Protein AF-A0A1R3KY66-F1 (afdb_monomer)

Structure (mmCIF, N/CA/C/O backbone):
data_AF-A0A1R3KY66-F1
#
_entry.id   AF-A0A1R3KY66-F1
#
loop_
_atom_site.group_PDB
_atom_site.id
_atom_site.type_symbol
_atom_site.label_atom_id
_atom_site.label_alt_id
_atom_site.label_comp_id
_atom_site.label_asym_id
_atom_site.label_entity_id
_atom_site.label_seq_id
_atom_site.pdbx_PDB_ins_code
_atom_site.Cartn_x
_atom_site.Cartn_y
_atom_site.Cartn_z
_atom_site.occupancy
_atom_site.B_iso_or_equiv
_atom_site.auth_seq_id
_atom_site.auth_comp_id
_atom_site.auth_asym_id
_atom_site.auth_atom_id
_atom_site.pdbx_PDB_model_num
ATOM 1 N N . MET A 1 1 ? 10.691 -6.417 -1.435 1.00 33.53 1 MET A N 1
ATOM 2 C CA . MET A 1 1 ? 10.317 -6.379 -2.874 1.00 33.53 1 MET A CA 1
ATOM 3 C C . MET A 1 1 ? 10.253 -4.972 -3.477 1.00 33.53 1 MET A C 1
ATOM 5 O O . MET A 1 1 ? 10.735 -4.808 -4.581 1.00 33.53 1 MET A O 1
ATOM 9 N N . LEU A 1 2 ? 9.711 -3.945 -2.812 1.00 35.72 2 LEU A N 1
ATOM 10 C CA . LEU A 1 2 ? 9.660 -2.581 -3.384 1.00 35.72 2 LEU A CA 1
ATOM 11 C C . LEU A 1 2 ? 11.033 -1.911 -3.508 1.00 35.72 2 LEU A C 1
ATOM 13 O O . LEU A 1 2 ? 11.265 -1.182 -4.461 1.00 35.72 2 LEU A O 1
ATOM 17 N N . VAL A 1 3 ? 11.950 -2.249 -2.602 1.00 36.16 3 VAL A N 1
ATOM 18 C CA . VAL A 1 3 ? 13.389 -1.983 -2.724 1.00 36.16 3 VAL A CA 1
ATOM 19 C C . VAL A 1 3 ? 13.962 -2.671 -3.965 1.00 36.16 3 VAL A C 1
ATOM 21 O O . VAL A 1 3 ? 14.570 -2.027 -4.810 1.00 36.16 3 VAL A O 1
ATOM 24 N N . ALA A 1 4 ? 13.676 -3.965 -4.142 1.00 34.06 4 ALA A N 1
ATOM 25 C CA . ALA A 1 4 ? 14.095 -4.715 -5.324 1.00 34.06 4 ALA A CA 1
ATOM 26 C C . ALA A 1 4 ? 13.505 -4.152 -6.634 1.00 34.06 4 ALA A C 1
ATOM 28 O O . ALA A 1 4 ? 14.215 -4.100 -7.632 1.00 34.06 4 ALA A O 1
ATOM 29 N N . LEU A 1 5 ? 12.251 -3.682 -6.628 1.00 37.75 5 LEU A N 1
ATOM 30 C CA . LEU A 1 5 ? 11.598 -3.052 -7.779 1.00 37.75 5 LEU A CA 1
ATOM 31 C C . LEU A 1 5 ? 12.207 -1.675 -8.091 1.00 37.75 5 LEU A C 1
ATOM 33 O O . LEU A 1 5 ? 12.540 -1.426 -9.243 1.00 37.75 5 LEU A O 1
ATOM 37 N N . ALA A 1 6 ? 12.421 -0.828 -7.076 1.00 40.62 6 ALA A N 1
ATOM 38 C CA . ALA A 1 6 ? 13.050 0.491 -7.211 1.00 40.62 6 ALA A CA 1
ATOM 39 C C . ALA A 1 6 ? 14.486 0.398 -7.766 1.00 40.62 6 ALA A C 1
ATOM 41 O O . ALA A 1 6 ? 14.875 1.173 -8.640 1.00 40.62 6 ALA A O 1
ATOM 42 N N . ILE A 1 7 ? 15.244 -0.619 -7.339 1.00 37.62 7 ILE A N 1
ATOM 43 C CA . ILE A 1 7 ? 16.601 -0.909 -7.832 1.00 37.62 7 ILE A CA 1
ATOM 44 C C . ILE A 1 7 ? 16.600 -1.361 -9.300 1.00 37.62 7 ILE A C 1
ATOM 46 O O . ILE A 1 7 ? 17.509 -1.009 -10.054 1.00 37.62 7 ILE A O 1
ATOM 50 N N . VAL A 1 8 ? 15.597 -2.141 -9.715 1.00 35.25 8 VAL A N 1
ATOM 51 C CA . VAL A 1 8 ? 15.464 -2.634 -11.097 1.00 35.25 8 VAL A CA 1
ATOM 52 C C . VAL A 1 8 ? 15.005 -1.524 -12.052 1.00 35.25 8 VAL A C 1
ATOM 54 O O . VAL A 1 8 ? 15.376 -1.545 -13.225 1.00 35.25 8 VAL A O 1
ATOM 57 N N . THR A 1 9 ? 14.236 -0.543 -11.570 1.00 37.84 9 THR A N 1
ATOM 58 C CA . THR A 1 9 ? 13.706 0.565 -12.383 1.00 37.84 9 THR A CA 1
ATOM 59 C C . THR A 1 9 ? 14.555 1.837 -12.354 1.00 37.84 9 THR A C 1
ATOM 61 O O . THR A 1 9 ? 14.284 2.735 -13.145 1.00 37.84 9 THR A O 1
ATOM 64 N N . GLY A 1 10 ? 15.571 1.925 -11.486 1.00 29.86 10 GLY A N 1
ATOM 65 C CA . GLY A 1 10 ? 16.405 3.126 -11.337 1.00 29.86 10 GLY A CA 1
ATOM 66 C C . GLY A 1 10 ? 15.693 4.300 -10.655 1.00 29.86 10 GLY A C 1
ATOM 67 O O . GLY A 1 10 ? 16.161 5.430 -10.747 1.00 29.86 10 GLY A O 1
ATOM 68 N N . ALA A 1 11 ? 14.570 4.048 -9.977 1.00 32.00 11 ALA A N 1
ATOM 69 C CA . ALA A 1 11 ? 13.848 5.071 -9.230 1.00 32.00 11 ALA A CA 1
ATOM 70 C C . ALA A 1 11 ? 14.436 5.173 -7.815 1.00 32.00 11 ALA A C 1
ATOM 72 O O . ALA A 1 11 ? 14.547 4.165 -7.113 1.00 32.00 11 ALA A O 1
ATOM 73 N N . ARG A 1 12 ? 14.825 6.384 -7.399 1.00 30.80 12 ARG A N 1
ATOM 74 C CA . ARG A 1 12 ? 15.290 6.655 -6.032 1.00 30.80 12 ARG A CA 1
ATOM 75 C C . ARG A 1 12 ? 14.180 6.304 -5.026 1.00 30.80 12 ARG A C 1
ATOM 77 O O . ARG A 1 12 ? 13.049 6.750 -5.211 1.00 30.80 12 ARG A O 1
ATOM 84 N N . PRO A 1 13 ? 14.463 5.555 -3.949 1.00 29.25 13 PRO A N 1
ATOM 85 C CA . PRO A 1 13 ? 13.591 5.547 -2.787 1.00 29.25 13 PRO A CA 1
ATOM 86 C C . PRO A 1 13 ? 13.774 6.878 -2.054 1.00 29.25 13 PRO A C 1
ATOM 88 O O . PRO A 1 13 ? 14.851 7.178 -1.553 1.00 29.25 13 PRO A O 1
ATOM 91 N N . ILE A 1 14 ? 12.734 7.706 -2.035 1.00 27.86 14 ILE A N 1
ATOM 92 C CA . ILE A 1 14 ? 12.739 8.947 -1.263 1.00 27.86 14 ILE A CA 1
ATOM 93 C C . ILE A 1 14 ? 12.474 8.607 0.212 1.00 27.86 14 ILE A C 1
ATOM 95 O O . ILE A 1 14 ? 11.494 7.926 0.524 1.00 27.86 14 ILE A O 1
ATOM 99 N N . MET A 1 15 ? 13.345 9.158 1.068 1.00 23.55 15 MET A N 1
ATOM 100 C CA . MET A 1 15 ? 13.246 9.359 2.524 1.00 23.55 15 MET A CA 1
ATOM 101 C C . MET A 1 15 ? 14.026 8.378 3.425 1.00 23.55 15 MET A C 1
ATOM 103 O O . MET A 1 15 ? 13.438 7.561 4.128 1.00 23.55 15 MET A O 1
ATOM 107 N N . PHE A 1 16 ? 15.355 8.536 3.454 1.00 24.77 16 PHE A N 1
ATOM 108 C CA . PHE A 1 16 ? 16.233 8.201 4.589 1.00 24.77 16 PHE A CA 1
ATOM 109 C C . PHE A 1 16 ? 17.440 9.158 4.585 1.00 24.77 16 PHE A C 1
ATOM 111 O O . PHE A 1 16 ? 18.554 8.774 4.269 1.00 24.77 16 PHE A O 1
ATOM 118 N N . ASP A 1 17 ? 17.190 10.431 4.882 1.00 23.44 17 ASP A N 1
ATOM 119 C CA . ASP A 1 17 ? 18.227 11.408 5.225 1.00 23.44 17 ASP A CA 1
ATOM 120 C C . ASP A 1 17 ? 17.612 12.361 6.243 1.00 23.44 17 ASP A C 1
ATOM 122 O O . ASP A 1 17 ? 16.791 13.200 5.886 1.00 23.44 17 ASP A O 1
ATOM 126 N N . LEU A 1 18 ? 17.919 12.111 7.515 1.00 22.47 18 LEU A N 1
ATOM 127 C CA . LEU A 1 18 ? 17.836 12.991 8.686 1.00 22.47 18 LEU A CA 1
ATOM 128 C C . LEU A 1 18 ? 17.788 12.057 9.890 1.00 22.47 18 LEU A C 1
ATOM 130 O O . LEU A 1 18 ? 16.715 11.565 10.210 1.00 22.47 18 LEU A O 1
ATOM 134 N N . LEU A 1 19 ? 18.944 11.759 10.487 1.00 22.34 19 LEU A N 1
ATOM 135 C CA . LEU A 1 19 ? 19.128 11.364 11.892 1.00 22.34 19 LEU A CA 1
ATOM 136 C C . LEU A 1 19 ? 20.599 10.957 12.083 1.00 22.34 19 LEU A C 1
ATOM 138 O O . LEU A 1 19 ? 20.920 9.788 11.939 1.00 22.34 19 LEU A O 1
ATOM 142 N N . PHE A 1 20 ? 21.489 11.909 12.381 1.00 20.77 20 PHE A N 1
ATOM 143 C CA . PHE A 1 20 ? 22.678 11.672 13.218 1.00 20.77 20 PHE A CA 1
ATOM 144 C C . PHE A 1 20 ? 23.362 12.998 13.577 1.00 20.77 20 PHE A C 1
ATOM 146 O O . PHE A 1 20 ? 24.110 13.523 12.762 1.00 20.77 20 PHE A O 1
ATOM 153 N N . THR A 1 21 ? 23.161 13.470 14.819 1.00 19.91 21 THR A N 1
ATOM 154 C CA . THR A 1 21 ? 24.193 14.176 15.605 1.00 19.91 21 THR A CA 1
ATOM 155 C C . THR A 1 21 ? 23.945 14.011 17.118 1.00 19.91 21 THR A C 1
ATOM 157 O O . THR A 1 21 ? 22.922 14.476 17.603 1.00 19.91 21 THR A O 1
ATOM 160 N N . SER A 1 22 ? 24.947 13.449 17.828 1.00 20.59 22 SER A N 1
ATOM 161 C CA . SER A 1 22 ? 25.328 13.676 19.253 1.00 20.59 22 SER A CA 1
ATOM 162 C C . SER A 1 22 ? 24.379 13.164 20.371 1.00 20.59 22 SER A C 1
ATOM 164 O O . SER A 1 22 ? 23.178 13.330 20.262 1.00 20.59 22 SER A O 1
ATOM 166 N N . MET A 1 23 ? 24.764 12.57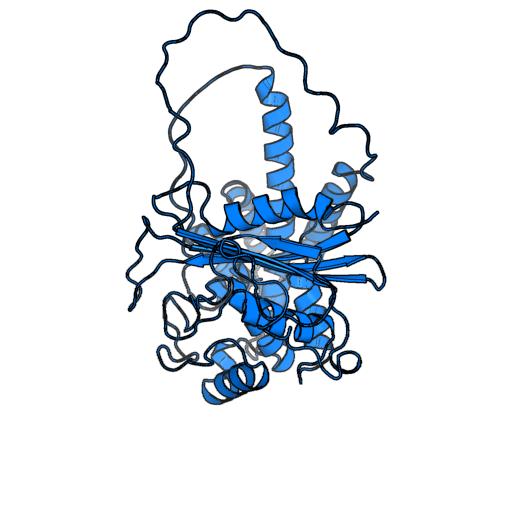6 21.520 1.00 20.84 23 MET A N 1
ATOM 167 C CA . MET A 1 23 ? 26.033 12.189 22.166 1.00 20.84 23 MET A CA 1
ATOM 168 C C . MET A 1 23 ? 25.746 11.252 23.382 1.00 20.84 23 MET A C 1
ATOM 170 O O . MET A 1 23 ? 24.694 11.358 23.997 1.00 20.84 23 MET A O 1
ATOM 174 N N . HIS A 1 24 ? 26.719 10.388 23.722 1.00 31.28 24 HIS A N 1
ATOM 175 C CA . HIS A 1 24 ? 27.104 9.781 25.025 1.00 31.28 24 HIS A CA 1
ATOM 176 C C . HIS A 1 24 ? 26.117 9.639 26.215 1.00 31.28 24 HIS A C 1
ATOM 178 O O . HIS A 1 24 ? 25.784 10.650 26.814 1.00 31.28 24 HIS A O 1
ATOM 184 N N . THR A 1 25 ? 25.936 8.397 26.726 1.00 25.47 25 THR A N 1
ATOM 185 C CA . THR A 1 25 ? 25.974 8.011 28.174 1.00 25.47 25 THR A CA 1
ATOM 186 C C . THR A 1 25 ? 25.936 6.473 28.425 1.00 25.47 25 THR A C 1
ATOM 188 O O . THR A 1 25 ? 25.489 5.688 27.595 1.00 25.47 25 THR A O 1
ATOM 191 N N . GLY A 1 26 ? 26.474 6.031 29.581 1.00 28.48 26 GLY A N 1
ATOM 192 C CA . GLY A 1 26 ? 25.878 5.011 30.481 1.00 28.48 26 GLY A CA 1
ATOM 193 C C . GLY A 1 26 ? 25.957 3.496 30.179 1.00 28.48 26 GLY A C 1
ATOM 194 O O . GLY A 1 26 ? 25.256 2.962 29.331 1.00 28.48 26 GLY A O 1
ATOM 195 N N . GLY A 1 27 ? 26.714 2.726 30.975 1.00 30.98 27 GLY A N 1
ATOM 196 C CA . GLY A 1 27 ? 26.967 1.282 30.778 1.00 30.98 27 GLY A CA 1
ATOM 197 C C . GLY A 1 27 ? 25.812 0.277 30.992 1.00 30.98 27 GLY A C 1
ATOM 198 O O . GLY A 1 27 ? 25.984 -0.886 30.624 1.00 30.98 27 GLY A O 1
ATOM 199 N N . ARG A 1 28 ? 24.647 0.667 31.539 1.00 31.19 28 ARG A N 1
ATOM 200 C CA . ARG A 1 28 ? 23.495 -0.247 31.765 1.00 31.19 28 ARG A CA 1
ATOM 201 C C . ARG A 1 28 ? 22.441 -0.173 30.645 1.00 31.19 28 ARG A C 1
ATOM 203 O O . ARG A 1 28 ? 21.960 -1.221 30.218 1.00 31.19 28 ARG A O 1
ATOM 210 N N . GLU A 1 29 ? 22.205 1.008 30.068 1.00 31.39 29 GLU A N 1
ATOM 211 C CA . GLU A 1 29 ? 21.404 1.199 28.840 1.00 31.39 29 GLU A CA 1
ATOM 212 C C . GLU A 1 29 ? 22.053 0.546 27.612 1.00 31.39 29 GLU A C 1
ATOM 214 O O . GLU A 1 29 ? 21.359 0.011 26.749 1.00 31.39 29 GLU A O 1
ATOM 219 N N . LYS A 1 30 ? 23.391 0.442 27.582 1.00 30.41 30 LYS A N 1
ATOM 220 C CA . LYS A 1 30 ? 24.125 -0.255 26.511 1.00 30.41 30 LYS A CA 1
ATOM 221 C C . LYS A 1 30 ? 23.708 -1.715 26.306 1.00 30.41 30 LYS A C 1
ATOM 223 O O . LYS A 1 30 ? 23.893 -2.215 25.206 1.00 30.41 30 LYS A O 1
ATOM 228 N N . ARG A 1 31 ? 23.176 -2.430 27.310 1.00 29.20 31 ARG A N 1
ATOM 229 C CA . ARG A 1 31 ? 22.727 -3.831 27.130 1.00 29.20 31 ARG A CA 1
ATOM 230 C C . ARG A 1 31 ? 21.330 -3.934 26.514 1.00 29.20 31 ARG A C 1
ATOM 232 O O . ARG A 1 31 ? 21.137 -4.780 25.646 1.00 29.20 31 ARG A O 1
ATOM 239 N N . GLN A 1 32 ? 20.389 -3.078 26.916 1.00 31.50 32 GLN A N 1
ATOM 240 C CA . GLN A 1 32 ? 19.041 -3.036 26.333 1.00 31.50 32 GLN A CA 1
ATOM 241 C C . GLN A 1 32 ? 19.062 -2.440 24.922 1.00 31.50 32 GLN A C 1
ATOM 243 O O . GLN A 1 32 ? 18.490 -3.035 24.010 1.00 31.50 32 GLN A O 1
ATOM 248 N N . MET A 1 33 ? 19.827 -1.367 24.714 1.00 29.53 33 MET A N 1
ATOM 249 C CA . MET A 1 33 ? 20.029 -0.756 23.401 1.00 29.53 33 MET A CA 1
ATOM 250 C C . MET A 1 33 ? 20.724 -1.727 22.436 1.00 29.53 33 MET A C 1
ATOM 252 O O . MET A 1 33 ? 20.207 -1.949 21.351 1.00 29.53 33 MET A O 1
ATOM 256 N N . LYS A 1 34 ? 21.776 -2.449 22.871 1.00 34.78 34 LYS A N 1
ATOM 257 C CA . LYS A 1 34 ? 22.385 -3.528 22.063 1.00 34.78 34 LYS A CA 1
ATOM 258 C C . LYS A 1 34 ? 21.405 -4.642 21.712 1.00 34.78 34 LYS A C 1
ATOM 260 O O . LYS A 1 34 ? 21.535 -5.245 20.655 1.00 34.78 34 LYS A O 1
ATOM 265 N N . SER A 1 35 ? 20.458 -4.968 22.594 1.00 37.38 35 SER A N 1
ATOM 266 C CA . SER A 1 35 ? 19.477 -6.021 22.315 1.00 37.38 35 SER A CA 1
ATOM 267 C C . SER A 1 35 ? 18.452 -5.588 21.262 1.00 37.38 35 SER A C 1
ATOM 269 O O . SER A 1 35 ? 18.163 -6.366 20.358 1.00 37.38 35 SER A O 1
ATOM 271 N N . GLN A 1 36 ? 17.974 -4.340 21.318 1.00 39.09 36 GLN A N 1
ATOM 272 C CA . GLN A 1 36 ? 17.061 -3.768 20.323 1.00 39.09 36 GLN A CA 1
ATOM 273 C C . GLN A 1 36 ? 17.761 -3.489 18.988 1.00 39.09 36 GLN A C 1
ATOM 275 O O . GLN A 1 36 ? 17.230 -3.853 17.946 1.00 39.09 36 GLN A O 1
ATOM 280 N N . GLU A 1 37 ? 18.976 -2.944 19.021 1.00 42.84 37 GLU A N 1
ATOM 281 C CA . GLU A 1 37 ? 19.840 -2.724 17.855 1.00 42.84 37 GLU A CA 1
ATOM 282 C C . GLU A 1 37 ? 20.184 -4.057 17.171 1.00 42.84 37 GLU A C 1
ATOM 284 O O . GLU A 1 37 ? 20.046 -4.193 15.959 1.00 42.84 37 GLU A O 1
ATOM 289 N N . MET A 1 38 ? 20.504 -5.109 17.939 1.00 41.59 38 MET A N 1
ATOM 290 C CA . MET A 1 38 ? 20.669 -6.448 17.368 1.00 41.59 38 MET A CA 1
ATOM 291 C C . MET A 1 38 ? 19.370 -6.985 16.759 1.00 41.59 38 MET A C 1
ATOM 293 O O . MET A 1 38 ? 19.412 -7.490 15.643 1.00 41.59 38 MET A O 1
ATOM 297 N N . LEU A 1 39 ? 18.224 -6.891 17.444 1.00 43.41 39 LEU A N 1
ATOM 298 C CA . LEU A 1 39 ? 16.933 -7.362 16.913 1.00 43.41 39 LEU A CA 1
ATOM 299 C C . LEU A 1 39 ? 16.558 -6.647 15.607 1.00 43.41 39 LEU A C 1
ATOM 301 O O . LEU A 1 39 ? 16.136 -7.294 14.647 1.00 43.41 39 LEU A O 1
ATOM 305 N N . GLN A 1 40 ? 16.792 -5.337 15.543 1.00 47.91 40 GLN A N 1
ATOM 306 C CA . GLN A 1 40 ? 16.631 -4.539 14.334 1.00 47.91 40 GLN A CA 1
ATOM 307 C C . GLN A 1 40 ? 17.577 -5.036 13.229 1.00 47.91 40 GLN A C 1
ATOM 309 O O . GLN A 1 40 ? 17.122 -5.291 12.116 1.00 47.91 40 GLN A O 1
ATOM 314 N N . ASN A 1 41 ? 18.844 -5.313 13.544 1.00 51.41 41 ASN A N 1
ATOM 315 C CA . ASN A 1 41 ? 19.842 -5.801 12.584 1.00 51.41 41 ASN A CA 1
ATOM 316 C C . ASN A 1 41 ? 19.513 -7.173 11.982 1.00 51.41 41 ASN A C 1
ATOM 318 O O . ASN A 1 41 ? 19.745 -7.388 10.790 1.00 51.41 41 ASN A O 1
ATOM 322 N N . TYR A 1 42 ? 18.941 -8.100 12.758 1.00 54.62 42 TYR A N 1
ATOM 323 C CA . TYR A 1 42 ? 18.506 -9.402 12.231 1.00 54.62 42 TYR A CA 1
ATOM 324 C C . TYR A 1 42 ? 17.313 -9.257 11.287 1.00 54.62 42 TYR A C 1
ATOM 326 O O . TYR A 1 42 ? 17.349 -9.800 10.181 1.00 54.62 42 TYR A O 1
ATOM 334 N N . SER A 1 43 ? 16.319 -8.454 11.668 1.00 64.00 43 SER A N 1
ATOM 335 C CA . SER A 1 43 ? 15.158 -8.184 10.819 1.00 64.00 43 SER A CA 1
ATOM 336 C C . SER A 1 43 ? 15.551 -7.506 9.501 1.00 64.00 43 SER A C 1
ATOM 338 O O . SER A 1 43 ? 15.065 -7.870 8.425 1.00 64.00 43 SER A O 1
ATOM 340 N N . GLN A 1 44 ? 16.529 -6.592 9.543 1.00 70.94 44 GLN A N 1
ATOM 341 C CA . GLN A 1 44 ? 17.078 -5.969 8.337 1.00 70.94 44 GLN A CA 1
ATOM 342 C C . GLN A 1 44 ? 17.810 -6.978 7.436 1.00 70.94 44 GLN A C 1
ATOM 344 O O . GLN A 1 44 ? 17.665 -6.916 6.213 1.00 70.94 44 GLN A O 1
ATOM 349 N N . ARG A 1 45 ? 18.559 -7.938 8.002 1.00 75.31 45 ARG A N 1
ATOM 350 C CA . ARG A 1 45 ? 19.253 -8.985 7.224 1.00 75.31 45 ARG A CA 1
ATOM 351 C C . ARG A 1 45 ? 18.266 -9.928 6.547 1.00 75.31 45 ARG A C 1
ATOM 353 O O . ARG A 1 45 ? 18.406 -10.202 5.356 1.00 75.31 45 ARG A O 1
ATOM 360 N N . VAL A 1 46 ? 17.238 -10.377 7.266 1.00 73.44 46 VAL A N 1
ATOM 361 C CA . VAL A 1 46 ? 16.176 -11.225 6.700 1.00 73.44 46 VAL A CA 1
ATOM 362 C C . VAL A 1 46 ? 15.469 -10.499 5.552 1.00 73.44 46 VAL A C 1
ATOM 364 O O . VAL A 1 46 ? 15.314 -11.060 4.464 1.00 73.44 46 VAL A O 1
ATOM 367 N N . HIS A 1 47 ? 15.128 -9.222 5.745 1.00 69.88 47 HIS A N 1
ATOM 368 C CA . HIS A 1 47 ? 14.541 -8.379 4.704 1.00 69.88 47 HIS A CA 1
ATOM 369 C C . HIS A 1 47 ? 15.460 -8.204 3.480 1.00 69.88 47 HIS A C 1
ATOM 371 O O . HIS A 1 47 ? 14.994 -8.271 2.336 1.00 69.88 47 HIS A O 1
ATOM 377 N N . PHE A 1 48 ? 16.759 -7.993 3.706 1.00 83.00 48 PHE A N 1
ATOM 378 C CA . PHE A 1 48 ? 17.774 -7.844 2.664 1.00 83.00 48 PHE A CA 1
ATOM 379 C C . PHE A 1 48 ? 17.876 -9.094 1.781 1.00 83.00 48 PHE A C 1
ATOM 381 O O . PHE A 1 48 ? 17.683 -9.004 0.564 1.00 83.00 48 PHE A O 1
ATOM 388 N N . TYR A 1 49 ? 18.085 -10.268 2.381 1.00 82.88 49 TYR A N 1
ATOM 389 C CA . TYR A 1 49 ? 18.206 -11.525 1.638 1.00 82.88 49 TYR A CA 1
ATOM 390 C C . TYR A 1 49 ? 16.905 -11.922 0.937 1.00 82.88 49 TYR A C 1
ATOM 392 O O . TYR A 1 49 ? 16.931 -12.358 -0.215 1.00 82.88 49 TYR A O 1
ATOM 400 N N . TYR A 1 50 ? 15.754 -11.675 1.566 1.00 77.38 50 TYR A N 1
ATOM 401 C CA . TYR A 1 50 ? 14.461 -11.839 0.906 1.00 77.38 50 TYR A CA 1
ATOM 402 C C . TYR A 1 50 ? 14.345 -10.965 -0.354 1.00 77.38 50 TYR A C 1
ATOM 404 O O . TYR A 1 50 ? 13.909 -11.430 -1.410 1.00 77.38 50 TYR A O 1
ATOM 412 N N . CYS A 1 51 ? 14.769 -9.697 -0.282 1.00 78.69 51 CYS A N 1
ATOM 413 C CA . CYS A 1 51 ? 14.751 -8.802 -1.437 1.00 78.69 51 CYS A CA 1
ATOM 414 C C . CYS A 1 51 ? 15.654 -9.288 -2.578 1.00 78.69 51 CYS A C 1
ATOM 416 O O . CYS A 1 51 ? 15.255 -9.150 -3.735 1.00 78.69 51 CYS A O 1
ATOM 418 N N . ILE A 1 52 ? 16.809 -9.881 -2.270 1.00 86.06 52 ILE A N 1
ATOM 419 C CA . ILE A 1 52 ? 17.710 -10.481 -3.264 1.00 86.06 52 ILE A CA 1
ATOM 420 C C . ILE A 1 52 ? 17.048 -11.666 -3.969 1.00 86.06 52 ILE A C 1
ATOM 422 O O . ILE A 1 52 ? 17.039 -11.712 -5.198 1.00 86.06 52 ILE A O 1
ATOM 426 N N . LEU A 1 53 ? 16.460 -12.599 -3.215 1.00 81.38 53 LEU A N 1
ATOM 427 C CA . LEU A 1 53 ? 15.816 -13.793 -3.778 1.00 81.38 53 LEU A CA 1
ATOM 428 C C . LEU A 1 53 ? 14.649 -13.421 -4.700 1.00 81.38 53 LEU A C 1
ATOM 430 O O . LEU A 1 53 ? 14.515 -13.951 -5.804 1.00 81.38 53 LEU A O 1
ATOM 434 N N . VAL A 1 54 ? 13.838 -12.442 -4.295 1.00 74.62 54 VAL A N 1
ATOM 435 C CA . VAL A 1 54 ? 12.760 -11.923 -5.144 1.00 74.62 54 VAL A CA 1
ATOM 436 C C . VAL A 1 54 ? 13.316 -11.236 -6.394 1.00 74.62 54 VAL A C 1
ATOM 438 O O . VAL A 1 54 ? 12.807 -11.467 -7.490 1.00 74.62 54 VAL A O 1
ATOM 441 N N . ALA A 1 55 ? 14.370 -10.423 -6.263 1.00 77.62 55 ALA A N 1
ATOM 442 C CA . ALA A 1 55 ? 15.016 -9.767 -7.400 1.00 77.62 55 ALA A CA 1
ATOM 443 C C . ALA A 1 55 ? 15.551 -10.787 -8.422 1.00 77.62 55 ALA A C 1
ATOM 445 O O . ALA A 1 55 ? 15.336 -10.621 -9.623 1.00 77.62 55 ALA A O 1
ATOM 446 N N . LEU A 1 56 ? 16.188 -11.861 -7.945 1.00 80.81 56 LEU A N 1
ATOM 447 C CA . LEU A 1 56 ? 16.665 -12.970 -8.771 1.00 80.81 56 LEU A CA 1
ATOM 448 C C . LEU A 1 56 ? 15.524 -13.673 -9.501 1.00 80.81 56 LEU A C 1
ATOM 450 O O . LEU A 1 56 ? 15.599 -13.853 -10.715 1.00 80.81 56 LEU A O 1
ATOM 454 N N . LYS A 1 57 ? 14.440 -14.010 -8.796 1.00 77.00 57 LYS A N 1
ATOM 455 C CA . LYS A 1 57 ? 13.277 -14.677 -9.395 1.00 77.00 57 LYS A CA 1
ATOM 456 C C . LYS A 1 57 ? 12.630 -13.826 -10.492 1.00 77.00 57 LYS A C 1
ATOM 458 O O . LYS A 1 57 ? 12.291 -14.334 -11.557 1.00 77.00 57 LYS A O 1
ATOM 463 N N . LEU A 1 58 ? 12.524 -12.513 -10.270 1.00 72.25 58 LEU A N 1
ATOM 464 C CA . LEU A 1 58 ? 12.043 -11.563 -11.279 1.00 72.25 58 LEU A CA 1
ATOM 465 C C . LEU A 1 58 ? 12.986 -11.464 -12.488 1.00 72.25 58 LEU A C 1
ATOM 467 O O . LEU A 1 58 ? 12.516 -11.356 -13.621 1.00 72.25 58 LEU A O 1
ATOM 471 N N . TYR A 1 59 ? 14.303 -11.503 -12.266 1.00 77.69 59 TYR A N 1
ATOM 472 C CA . TYR A 1 59 ? 15.296 -11.494 -13.340 1.00 77.69 59 TYR A CA 1
ATOM 473 C C . TYR A 1 59 ? 15.230 -12.770 -14.191 1.00 77.69 59 TYR A C 1
ATOM 475 O O . TYR A 1 59 ? 15.201 -12.669 -15.418 1.00 77.69 59 TYR A O 1
ATOM 483 N N . VAL A 1 60 ? 15.140 -13.946 -13.561 1.00 77.50 60 VAL A N 1
ATOM 484 C CA . VAL A 1 60 ? 15.016 -15.247 -14.247 1.00 77.50 60 VAL A CA 1
ATOM 485 C C . VAL A 1 60 ? 13.758 -15.308 -15.105 1.00 77.50 60 VAL A C 1
ATOM 487 O O . VAL A 1 60 ? 13.817 -15.754 -16.245 1.00 77.50 60 VAL A O 1
ATOM 490 N N . ASN A 1 61 ? 12.645 -14.777 -14.602 1.00 68.38 61 ASN A N 1
ATOM 491 C CA . ASN A 1 61 ? 11.385 -14.725 -15.342 1.00 68.38 61 ASN A CA 1
ATOM 492 C C . ASN A 1 61 ? 11.375 -13.666 -16.465 1.00 68.38 61 ASN A C 1
ATOM 494 O O . ASN A 1 61 ? 10.392 -13.535 -17.195 1.00 68.38 61 ASN A O 1
ATOM 498 N N . SER A 1 62 ? 12.446 -12.882 -16.626 1.00 70.12 62 SER A N 1
ATOM 499 C CA . SER A 1 62 ? 12.587 -11.932 -17.729 1.00 70.12 62 SER A CA 1
ATOM 500 C C . SER A 1 62 ? 13.257 -12.592 -18.944 1.00 70.12 62 SER A C 1
ATOM 502 O O . SER A 1 62 ? 14.151 -13.416 -18.787 1.00 70.12 62 SER A O 1
ATOM 504 N N . LYS A 1 63 ? 12.907 -12.178 -20.176 1.00 55.44 63 LYS A N 1
ATOM 505 C CA . LYS A 1 63 ? 13.495 -12.679 -21.449 1.00 55.44 63 LYS A CA 1
ATOM 506 C C . LYS A 1 63 ? 15.017 -12.423 -21.624 1.00 55.44 63 LYS A C 1
ATOM 508 O O . LYS A 1 63 ? 15.521 -12.467 -22.738 1.00 55.44 63 LYS A O 1
ATOM 513 N N . LYS A 1 64 ? 15.750 -12.084 -20.557 1.00 59.22 64 LYS A N 1
ATOM 514 C CA . LYS A 1 64 ? 17.175 -11.705 -20.541 1.00 59.22 64 LYS A CA 1
ATOM 515 C C . LYS A 1 64 ? 18.053 -12.699 -19.763 1.00 59.22 64 LYS A C 1
ATOM 517 O O . LYS A 1 64 ? 19.102 -12.291 -19.262 1.00 59.22 64 LYS A O 1
ATOM 522 N N . SER A 1 65 ? 17.649 -13.960 -19.595 1.00 60.47 65 SER A N 1
ATOM 523 C CA . SER A 1 65 ? 18.408 -14.904 -18.765 1.00 60.47 65 SER A CA 1
ATOM 524 C C . SER A 1 65 ? 19.740 -15.289 -19.428 1.00 60.47 65 SER A C 1
ATOM 526 O O . SER A 1 65 ? 19.805 -16.208 -20.238 1.00 60.47 65 SER A O 1
ATOM 528 N N . GLY A 1 66 ? 20.827 -14.603 -19.069 1.00 71.00 66 GLY A N 1
ATOM 529 C CA . GLY A 1 66 ? 22.195 -14.931 -19.497 1.00 71.00 66 GLY A CA 1
ATOM 530 C C . GLY A 1 66 ? 22.802 -16.122 -18.743 1.00 71.00 66 GLY A C 1
ATOM 531 O O . GLY A 1 66 ? 23.984 -16.083 -18.410 1.00 71.00 66 GLY A O 1
ATOM 532 N N . GLY A 1 67 ? 21.992 -17.124 -18.383 1.00 83.38 67 GLY A N 1
ATOM 533 C CA . GLY A 1 67 ? 22.395 -18.237 -17.518 1.00 83.38 67 GLY A CA 1
ATOM 534 C C . GLY A 1 67 ? 22.884 -17.786 -16.134 1.00 83.38 67 GLY A C 1
ATOM 535 O O . GLY A 1 67 ? 22.513 -16.715 -15.643 1.00 83.38 67 GLY A O 1
ATOM 536 N N . VAL A 1 68 ? 23.737 -18.600 -15.506 1.00 85.38 68 VAL A N 1
ATOM 537 C CA . VAL A 1 68 ? 24.331 -18.315 -14.184 1.00 85.38 68 VAL A CA 1
ATOM 538 C C . VAL A 1 68 ? 25.147 -17.017 -14.205 1.00 85.38 68 VAL A C 1
ATOM 540 O O . VAL A 1 68 ? 24.979 -16.158 -13.339 1.00 85.38 68 VAL A O 1
ATOM 543 N N . ARG A 1 69 ? 25.919 -16.791 -15.273 1.00 88.06 69 ARG A N 1
ATOM 544 C CA . ARG A 1 69 ? 26.676 -15.550 -15.489 1.00 88.06 69 ARG A CA 1
ATOM 545 C C . ARG A 1 69 ? 25.797 -14.303 -15.513 1.00 88.06 69 ARG A C 1
ATOM 547 O O . ARG A 1 69 ? 26.123 -13.284 -14.904 1.00 88.06 69 ARG A O 1
ATOM 554 N N . GLY A 1 70 ? 24.658 -14.380 -16.198 1.00 86.38 70 GLY A N 1
ATOM 555 C CA . GLY A 1 70 ? 23.663 -13.311 -16.242 1.00 86.38 70 GLY A CA 1
ATOM 556 C C . GLY A 1 70 ? 23.097 -12.988 -14.859 1.00 86.38 70 GLY A C 1
ATOM 557 O O . GLY A 1 70 ? 23.011 -11.811 -14.499 1.00 86.38 70 GLY A O 1
ATOM 558 N N . LYS A 1 71 ? 22.787 -14.018 -14.057 1.00 86.44 71 LYS A N 1
ATOM 559 C CA . LYS A 1 71 ? 22.332 -13.856 -12.665 1.00 86.44 71 LYS A CA 1
ATOM 560 C C . LYS A 1 71 ? 23.391 -13.157 -11.806 1.00 86.44 71 LYS A C 1
ATOM 562 O O . LYS A 1 71 ? 23.061 -12.201 -11.108 1.00 86.44 71 LYS A O 1
ATOM 567 N N . ASN A 1 72 ? 24.657 -13.563 -11.901 1.00 89.56 72 ASN A N 1
ATOM 568 C CA . ASN A 1 72 ? 25.745 -12.977 -11.110 1.00 89.56 72 ASN A CA 1
ATOM 569 C C . ASN A 1 72 ? 26.028 -11.517 -11.496 1.00 89.56 72 ASN A C 1
ATOM 571 O O . ASN A 1 72 ? 26.162 -10.655 -10.624 1.00 89.56 72 ASN A O 1
ATOM 575 N N . ASN A 1 73 ? 26.010 -11.196 -12.792 1.00 89.38 73 ASN A N 1
ATOM 576 C CA . ASN A 1 73 ? 26.119 -9.815 -13.270 1.00 89.38 73 ASN A CA 1
ATOM 577 C C . ASN A 1 73 ? 24.948 -8.946 -12.795 1.00 89.38 73 ASN A C 1
ATOM 579 O O . ASN A 1 73 ? 25.140 -7.799 -12.378 1.00 89.38 73 ASN A O 1
ATOM 583 N N . PHE A 1 74 ? 23.732 -9.495 -12.836 1.00 89.06 74 PHE A N 1
ATOM 584 C CA . PHE A 1 74 ? 22.552 -8.836 -12.295 1.00 89.06 74 PHE A CA 1
ATOM 585 C C . PHE A 1 74 ? 22.704 -8.563 -10.793 1.00 89.06 74 PHE A C 1
ATOM 587 O O . PHE A 1 74 ? 22.513 -7.422 -10.376 1.00 89.06 74 PHE A O 1
ATOM 594 N N . LEU A 1 75 ? 23.105 -9.561 -10.001 1.00 89.25 75 LEU A N 1
ATOM 595 C CA . LEU A 1 75 ? 23.314 -9.427 -8.557 1.00 89.25 75 LEU A CA 1
ATOM 596 C C . LEU A 1 75 ? 24.351 -8.359 -8.216 1.00 89.25 75 LEU A C 1
ATOM 598 O O . LEU A 1 75 ? 24.089 -7.510 -7.372 1.00 89.25 75 LEU A O 1
ATOM 602 N N . LEU A 1 76 ? 25.501 -8.345 -8.892 1.00 89.81 76 LEU A N 1
ATOM 603 C CA . LEU A 1 76 ? 26.542 -7.342 -8.647 1.00 89.81 76 LEU A CA 1
ATOM 604 C C . LEU A 1 76 ? 26.055 -5.920 -8.944 1.00 89.81 76 LEU A C 1
ATOM 606 O O . LEU A 1 76 ? 26.338 -4.995 -8.178 1.00 89.81 76 LEU A O 1
ATOM 610 N N . LYS A 1 77 ? 25.293 -5.739 -10.030 1.00 85.19 77 LYS A N 1
ATOM 611 C CA . LYS A 1 77 ? 24.671 -4.449 -10.356 1.00 85.19 77 LYS A CA 1
ATOM 612 C C . LYS A 1 77 ? 23.610 -4.067 -9.323 1.00 85.19 77 LYS A C 1
ATOM 614 O O . LYS A 1 77 ? 23.566 -2.920 -8.884 1.00 85.19 77 LYS A O 1
ATOM 619 N N . TRP A 1 78 ? 22.784 -5.026 -8.920 1.00 86.31 78 TRP A N 1
ATOM 620 C CA . TRP A 1 78 ? 21.733 -4.836 -7.929 1.00 86.31 78 TRP A CA 1
ATOM 621 C C . TRP A 1 78 ? 22.311 -4.432 -6.566 1.00 86.31 78 TRP A C 1
ATOM 623 O O . TRP A 1 78 ? 21.859 -3.451 -5.986 1.00 86.31 78 TRP A O 1
ATOM 633 N N . LEU A 1 79 ? 23.362 -5.112 -6.100 1.00 88.81 79 LEU A N 1
ATOM 634 C CA . LEU A 1 79 ? 24.037 -4.835 -4.828 1.00 88.81 79 LEU A CA 1
ATOM 635 C C . LEU A 1 79 ? 24.725 -3.469 -4.824 1.00 88.81 79 LEU A C 1
ATOM 637 O O . LEU A 1 79 ? 24.635 -2.736 -3.844 1.00 88.81 79 LEU A O 1
ATOM 641 N N . ARG A 1 80 ? 25.361 -3.085 -5.936 1.00 83.94 80 ARG A N 1
ATOM 642 C CA . ARG A 1 80 ? 25.939 -1.742 -6.088 1.00 83.94 80 ARG A CA 1
ATOM 643 C C . ARG A 1 80 ? 24.866 -0.658 -5.983 1.00 83.94 80 ARG A C 1
ATOM 645 O O . ARG A 1 80 ? 25.057 0.335 -5.293 1.00 83.94 80 ARG A O 1
ATOM 652 N N . ASN A 1 81 ? 23.724 -0.865 -6.632 1.00 76.25 81 ASN A N 1
ATOM 653 C CA . ASN A 1 81 ? 22.603 0.068 -6.557 1.00 76.25 81 ASN A CA 1
ATOM 654 C C . ASN A 1 81 ? 21.970 0.104 -5.157 1.00 76.25 81 ASN A C 1
ATOM 656 O O . ASN A 1 81 ? 21.584 1.175 -4.701 1.00 76.25 81 ASN A O 1
ATOM 660 N N . ALA A 1 82 ? 21.869 -1.043 -4.480 1.00 77.19 82 ALA A N 1
ATOM 661 C CA . ALA A 1 82 ? 21.386 -1.131 -3.104 1.00 77.19 82 ALA A CA 1
ATOM 662 C C . ALA A 1 82 ? 22.256 -0.314 -2.137 1.00 77.19 82 ALA A C 1
ATOM 664 O O . ALA A 1 82 ? 21.715 0.386 -1.285 1.00 77.19 82 ALA A O 1
ATOM 665 N N . GLN A 1 83 ? 23.580 -0.372 -2.316 1.00 78.12 83 GLN A N 1
ATOM 666 C CA . GLN A 1 83 ? 24.552 0.391 -1.533 1.00 78.12 83 GLN A CA 1
ATOM 667 C C . GLN A 1 83 ? 24.476 1.897 -1.828 1.00 78.12 83 GLN A C 1
ATOM 669 O O . GLN A 1 83 ? 24.364 2.700 -0.910 1.00 78.12 83 GLN A O 1
ATOM 674 N N . ASN A 1 84 ? 24.484 2.283 -3.108 1.00 72.06 84 ASN A N 1
ATOM 675 C CA . ASN A 1 84 ? 24.562 3.692 -3.517 1.00 72.06 84 ASN A CA 1
ATOM 676 C C . ASN A 1 84 ? 23.302 4.507 -3.207 1.00 72.06 84 ASN A C 1
ATOM 678 O O . ASN A 1 84 ? 23.375 5.724 -3.081 1.00 72.06 84 ASN A O 1
ATOM 682 N N . ASN A 1 85 ? 22.147 3.851 -3.139 1.00 58.78 85 ASN A N 1
ATOM 683 C CA . ASN A 1 85 ? 20.861 4.517 -2.943 1.00 58.78 85 ASN A CA 1
ATOM 684 C C . ASN A 1 85 ? 20.350 4.405 -1.496 1.00 58.78 85 ASN A C 1
ATOM 686 O O . ASN A 1 85 ? 19.153 4.596 -1.294 1.00 58.78 85 ASN A O 1
ATOM 690 N N . THR A 1 86 ? 21.213 4.009 -0.544 1.00 62.56 86 THR A N 1
ATOM 691 C CA . THR A 1 86 ? 20.915 3.916 0.907 1.00 62.56 86 THR A CA 1
ATOM 692 C C . THR A 1 86 ? 19.576 3.235 1.214 1.00 62.56 86 THR A C 1
ATOM 694 O O . THR A 1 86 ? 18.826 3.622 2.104 1.00 62.56 86 THR A O 1
ATOM 697 N N . ILE A 1 87 ? 19.248 2.195 0.438 1.00 60.22 87 ILE A N 1
ATOM 698 C CA . ILE A 1 87 ? 17.894 1.621 0.439 1.00 60.22 87 ILE A CA 1
ATOM 699 C C . ILE A 1 87 ? 17.658 0.711 1.648 1.00 60.22 87 ILE A C 1
ATOM 701 O O . ILE A 1 87 ? 16.521 0.471 2.056 1.00 60.22 87 ILE A O 1
ATOM 705 N N . PHE A 1 88 ? 18.742 0.179 2.200 1.00 69.38 88 PHE A N 1
ATOM 706 C CA . PHE A 1 88 ? 18.733 -0.620 3.412 1.00 69.38 88 PHE A CA 1
ATOM 707 C C . PHE A 1 88 ? 19.327 0.187 4.561 1.00 69.38 88 PHE A C 1
ATOM 709 O O . PHE A 1 88 ? 20.130 1.093 4.341 1.00 69.38 88 PHE A O 1
ATOM 716 N N . HIS A 1 89 ? 18.946 -0.176 5.786 1.00 69.69 89 HIS A N 1
ATOM 717 C CA . HIS A 1 89 ? 19.538 0.391 6.993 1.00 69.69 89 HIS A CA 1
ATOM 718 C C . HIS A 1 89 ? 21.078 0.289 6.945 1.00 69.69 89 HIS A C 1
ATOM 720 O O . HIS A 1 89 ? 21.579 -0.720 6.433 1.00 69.69 89 HIS A O 1
ATOM 726 N N . PRO A 1 90 ? 21.837 1.264 7.487 1.00 70.25 90 PRO A N 1
ATOM 727 C CA . PRO A 1 90 ? 23.303 1.257 7.450 1.00 70.25 90 PRO A CA 1
ATOM 728 C C . PRO A 1 90 ? 23.960 -0.058 7.899 1.00 70.25 90 PRO A C 1
ATOM 730 O O . PRO A 1 90 ? 24.980 -0.449 7.331 1.00 70.25 90 PRO A O 1
ATOM 733 N N . ASP A 1 91 ? 23.334 -0.796 8.820 1.00 72.12 91 ASP A N 1
ATOM 734 C CA . ASP A 1 91 ? 23.784 -2.115 9.301 1.00 72.12 91 ASP A CA 1
ATOM 735 C C . ASP A 1 91 ? 23.859 -3.214 8.228 1.00 72.12 91 ASP A C 1
ATOM 737 O O . ASP A 1 91 ? 24.492 -4.250 8.436 1.00 72.12 91 ASP A O 1
ATOM 741 N N . ILE A 1 92 ? 23.234 -3.002 7.068 1.00 81.25 92 ILE A N 1
ATOM 742 C CA . ILE A 1 92 ? 23.268 -3.922 5.924 1.00 81.25 92 ILE A CA 1
ATOM 743 C C . ILE A 1 92 ? 24.443 -3.637 4.985 1.00 81.25 92 ILE A C 1
ATOM 745 O O . ILE A 1 92 ? 24.781 -4.478 4.154 1.00 81.25 92 ILE A O 1
ATOM 749 N N . THR A 1 93 ? 25.128 -2.503 5.137 1.00 78.12 93 THR A N 1
ATOM 750 C CA . THR A 1 93 ? 26.243 -2.111 4.259 1.00 78.12 93 THR A CA 1
ATOM 751 C C . THR A 1 93 ? 27.367 -3.147 4.260 1.00 78.12 93 THR A C 1
ATOM 753 O O . THR A 1 93 ? 27.797 -3.585 3.194 1.00 78.12 93 THR A O 1
ATOM 756 N N . SER A 1 94 ? 27.777 -3.618 5.442 1.00 76.94 94 SER A N 1
ATOM 757 C CA . SER A 1 94 ? 28.811 -4.655 5.579 1.00 76.94 94 SER A CA 1
ATOM 758 C C . SER A 1 94 ? 28.388 -5.991 4.956 1.00 76.94 94 SER A C 1
ATOM 760 O O . SER A 1 94 ? 29.212 -6.699 4.379 1.00 76.94 94 SER A O 1
ATOM 762 N N . GLU A 1 95 ? 27.092 -6.312 4.997 1.00 85.44 95 GLU A N 1
ATOM 763 C CA . GLU A 1 95 ? 26.537 -7.519 4.380 1.00 85.44 95 GLU A CA 1
ATOM 764 C C . GLU A 1 95 ? 26.524 -7.423 2.847 1.00 85.44 95 GLU A C 1
ATOM 766 O O . GLU A 1 95 ? 26.847 -8.390 2.152 1.00 85.44 95 GLU A O 1
ATOM 771 N N . ILE A 1 96 ? 26.202 -6.241 2.306 1.00 85.88 96 ILE A N 1
ATOM 772 C CA . ILE A 1 96 ? 26.274 -5.958 0.868 1.00 85.88 96 ILE A CA 1
ATOM 773 C C . ILE A 1 96 ? 27.715 -6.104 0.373 1.00 85.88 96 ILE A C 1
ATOM 775 O O . ILE A 1 96 ? 27.949 -6.755 -0.647 1.00 85.88 96 ILE A O 1
ATOM 779 N N . GLU A 1 97 ? 28.679 -5.520 1.082 1.00 85.62 97 GLU A N 1
ATOM 780 C CA . GLU A 1 97 ? 30.101 -5.594 0.733 1.00 85.62 97 GLU A CA 1
ATOM 781 C C . GLU A 1 97 ? 30.62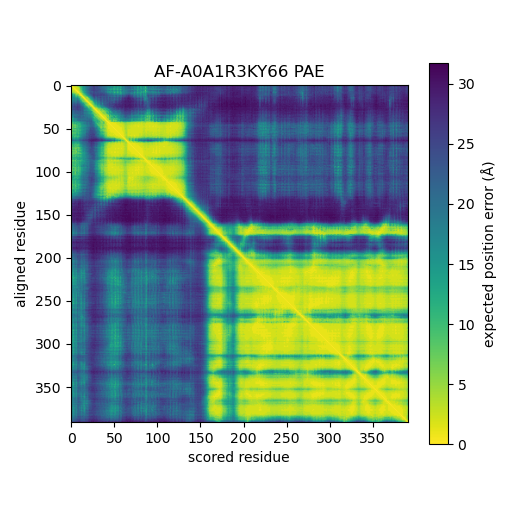3 -7.028 0.781 1.00 85.62 97 GLU A C 1
ATOM 783 O O . GLU A 1 97 ? 31.241 -7.492 -0.183 1.00 85.62 97 GLU A O 1
ATOM 788 N N . TRP A 1 98 ? 30.297 -7.762 1.849 1.00 88.06 98 TRP A N 1
ATOM 789 C CA . TRP A 1 98 ? 30.641 -9.173 1.986 1.00 88.06 98 TRP A CA 1
ATOM 790 C C . TRP A 1 98 ? 30.077 -10.008 0.834 1.00 88.06 98 TRP A C 1
ATOM 792 O O . TRP A 1 98 ? 30.815 -10.763 0.195 1.00 88.06 98 TRP A O 1
ATOM 802 N N . LEU A 1 99 ? 28.788 -9.849 0.515 1.00 90.00 99 LEU A N 1
ATOM 803 C CA . LEU A 1 99 ? 28.142 -10.636 -0.531 1.00 90.00 99 LEU A CA 1
ATOM 804 C C . LEU A 1 99 ? 28.711 -10.309 -1.918 1.00 90.00 99 LEU A C 1
ATOM 806 O O . LEU A 1 99 ? 28.945 -11.220 -2.713 1.00 90.00 99 LEU A O 1
ATOM 810 N N . ARG A 1 100 ? 28.996 -9.031 -2.204 1.00 92.06 100 ARG A N 1
ATOM 811 C CA . ARG A 1 100 ? 29.691 -8.624 -3.436 1.00 92.06 100 ARG A CA 1
ATOM 812 C C . ARG A 1 100 ? 31.060 -9.293 -3.541 1.00 92.06 100 ARG A C 1
ATOM 814 O O . ARG A 1 100 ? 31.370 -9.853 -4.590 1.00 92.06 100 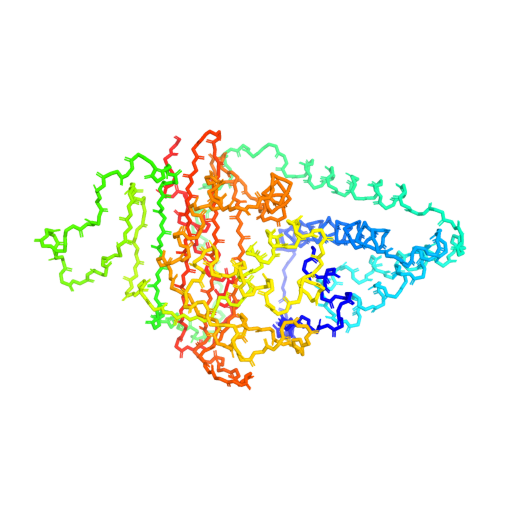ARG A O 1
ATOM 821 N N . GLY A 1 101 ? 31.848 -9.268 -2.464 1.00 83.19 101 GLY A N 1
ATOM 82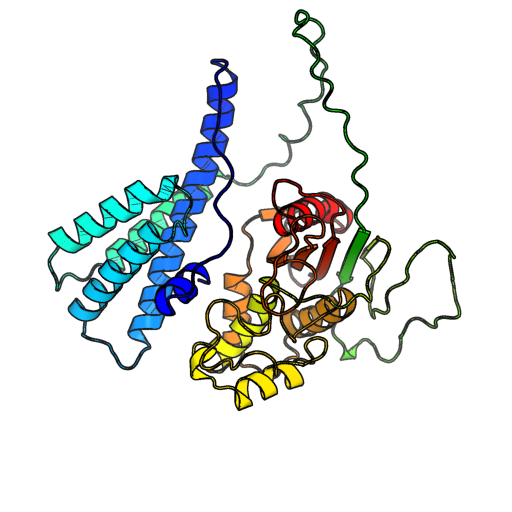2 C CA . GLY A 1 101 ? 33.149 -9.936 -2.399 1.00 83.19 101 GLY A CA 1
ATOM 823 C C . GLY A 1 101 ? 33.038 -11.441 -2.643 1.00 83.19 101 GLY A C 1
ATOM 824 O O . GLY A 1 101 ? 33.792 -11.993 -3.442 1.00 83.19 101 GLY A O 1
ATOM 825 N N . LYS A 1 102 ? 32.040 -12.097 -2.037 1.00 86.69 102 LYS A N 1
ATOM 826 C CA . LYS A 1 102 ? 31.774 -13.526 -2.241 1.00 86.69 102 LYS A CA 1
ATOM 827 C C . LYS A 1 102 ? 31.414 -13.858 -3.684 1.00 86.69 102 LYS A C 1
ATOM 829 O O . LYS A 1 102 ? 32.025 -14.771 -4.234 1.00 86.69 102 LYS A O 1
ATOM 834 N N . ILE A 1 103 ? 30.511 -13.100 -4.311 1.00 88.12 103 ILE A N 1
ATOM 835 C CA . ILE A 1 103 ? 30.141 -13.300 -5.722 1.00 88.12 103 ILE A CA 1
ATOM 836 C C . ILE A 1 103 ? 31.366 -13.156 -6.633 1.00 88.12 103 ILE A C 1
ATOM 838 O O . ILE A 1 103 ? 31.578 -13.988 -7.508 1.00 88.12 103 ILE A O 1
ATOM 842 N N . ILE A 1 104 ? 32.198 -12.133 -6.406 1.00 89.00 104 ILE A N 1
ATOM 843 C CA . ILE A 1 104 ? 33.423 -11.916 -7.190 1.00 89.00 104 ILE A CA 1
ATOM 844 C C . ILE A 1 104 ? 34.400 -13.085 -7.005 1.00 89.00 104 ILE A C 1
ATOM 846 O O . ILE A 1 104 ? 34.919 -13.604 -7.988 1.00 89.00 104 ILE A O 1
ATOM 850 N N . SER A 1 105 ? 34.616 -13.530 -5.763 1.00 90.19 105 SER A N 1
ATOM 851 C CA . SER A 1 105 ? 35.555 -14.618 -5.453 1.00 90.19 105 SER A CA 1
ATOM 852 C C . SER A 1 105 ? 35.121 -15.989 -5.977 1.00 90.19 105 SER A C 1
ATOM 854 O O . SER A 1 105 ? 35.972 -16.799 -6.325 1.00 90.19 105 SER A O 1
ATOM 856 N N . ALA A 1 106 ? 33.813 -16.253 -6.044 1.00 87.62 106 ALA A N 1
ATOM 857 C CA . ALA A 1 106 ? 33.276 -17.524 -6.523 1.00 87.62 106 ALA A CA 1
ATOM 858 C C . ALA A 1 106 ? 33.414 -17.681 -8.048 1.00 87.62 106 ALA A C 1
ATOM 860 O O . ALA A 1 106 ? 33.339 -18.792 -8.567 1.00 87.62 106 ALA A O 1
ATOM 861 N N . GLY A 1 107 ? 33.649 -16.578 -8.761 1.00 86.81 107 GLY A N 1
ATOM 862 C CA . GLY A 1 107 ? 33.765 -16.553 -10.209 1.00 86.81 107 GLY A CA 1
ATOM 863 C C . GLY A 1 107 ? 32.420 -16.340 -10.915 1.00 86.81 107 GLY A C 1
ATOM 864 O O . GLY A 1 107 ? 31.347 -16.542 -10.341 1.00 86.81 107 GLY A O 1
ATOM 865 N N . PRO A 1 108 ? 32.458 -15.909 -12.188 1.00 86.50 108 PRO A N 1
ATOM 866 C CA . PRO A 1 108 ? 31.279 -15.434 -12.909 1.00 86.50 108 PRO A CA 1
ATOM 867 C C . PRO A 1 108 ? 30.206 -16.508 -13.119 1.00 86.50 108 PRO A C 1
ATOM 869 O O . PRO A 1 108 ? 29.034 -16.160 -13.226 1.00 86.50 108 PRO A O 1
ATOM 872 N N . ASP A 1 109 ? 30.579 -17.787 -13.141 1.00 89.50 109 ASP A N 1
ATOM 873 C CA . ASP A 1 109 ? 29.686 -18.906 -13.468 1.00 89.50 109 ASP A CA 1
ATOM 874 C C . ASP A 1 109 ? 29.291 -19.757 -12.249 1.00 89.50 109 ASP A C 1
ATOM 876 O O . ASP A 1 109 ? 28.658 -20.798 -12.407 1.00 89.50 109 ASP A O 1
ATOM 880 N N . ALA A 1 110 ? 29.635 -19.326 -11.031 1.00 88.25 110 ALA A N 1
ATOM 881 C CA . ALA A 1 110 ? 29.231 -20.024 -9.814 1.00 88.25 110 ALA A CA 1
ATOM 882 C C . ALA A 1 110 ? 27.733 -19.848 -9.535 1.00 88.25 110 ALA A C 1
ATOM 884 O O . ALA A 1 110 ? 27.225 -18.723 -9.531 1.00 88.25 110 ALA A O 1
ATOM 885 N N . ASP A 1 111 ? 27.031 -20.948 -9.256 1.00 85.44 111 ASP A N 1
ATOM 886 C CA . ASP A 1 111 ? 25.637 -20.890 -8.820 1.00 85.44 111 ASP A CA 1
ATOM 887 C C . ASP A 1 111 ? 25.554 -20.574 -7.322 1.00 85.44 111 ASP A C 1
ATOM 889 O O . ASP A 1 111 ? 25.888 -21.386 -6.459 1.00 85.44 111 ASP A O 1
ATOM 893 N N . LEU A 1 112 ? 25.127 -19.351 -7.021 1.00 85.69 112 LEU A N 1
ATOM 894 C CA . LEU A 1 112 ? 25.069 -18.809 -5.665 1.00 85.69 112 LEU A CA 1
ATOM 895 C C . LEU A 1 112 ? 23.656 -18.839 -5.076 1.00 85.69 112 LEU A C 1
ATOM 897 O O . LEU A 1 112 ? 23.477 -18.488 -3.910 1.00 85.69 112 LEU A O 1
ATOM 901 N N . GLU A 1 113 ? 22.655 -19.266 -5.849 1.00 81.44 113 GLU A N 1
ATOM 902 C CA . GLU A 1 113 ? 21.260 -19.329 -5.407 1.00 81.44 113 GLU A CA 1
ATOM 903 C C . GLU A 1 113 ? 21.063 -20.265 -4.194 1.00 81.44 113 GLU A C 1
ATOM 905 O O . GLU A 1 113 ? 20.435 -19.827 -3.223 1.00 81.44 113 GLU A O 1
ATOM 910 N N . PRO A 1 114 ? 21.675 -21.471 -4.133 1.00 81.75 114 PRO A N 1
ATOM 911 C CA . PRO A 1 114 ? 21.592 -22.330 -2.948 1.00 81.75 114 PRO A CA 1
ATOM 912 C C . PRO A 1 114 ? 22.201 -21.691 -1.693 1.00 81.75 114 PRO A C 1
ATOM 914 O O . PRO A 1 114 ? 21.651 -21.815 -0.599 1.00 81.75 114 PRO A O 1
ATOM 917 N N . MET A 1 115 ? 23.314 -20.965 -1.846 1.00 88.12 115 MET A N 1
ATOM 918 C CA . MET A 1 115 ? 23.965 -20.257 -0.740 1.00 88.12 115 MET A CA 1
ATOM 919 C C . MET A 1 115 ? 23.092 -19.105 -0.236 1.00 88.12 115 MET A C 1
ATOM 921 O O . MET A 1 115 ? 22.885 -18.978 0.968 1.00 88.12 115 MET A O 1
ATOM 925 N N . LEU A 1 116 ? 22.519 -18.307 -1.140 1.00 84.81 116 LEU A N 1
ATOM 926 C CA . LEU A 1 116 ? 21.607 -17.218 -0.785 1.00 84.81 116 LEU A CA 1
ATOM 927 C C . LEU A 1 116 ? 20.359 -17.733 -0.061 1.00 84.81 116 LEU A C 1
ATOM 929 O O . LEU A 1 116 ? 19.951 -17.146 0.942 1.00 84.81 116 LEU A O 1
ATOM 933 N N . GLN A 1 117 ? 19.785 -18.844 -0.531 1.00 74.06 117 GLN A N 1
ATOM 934 C CA . GLN A 1 117 ? 18.657 -19.486 0.136 1.00 74.06 117 GLN A CA 1
ATOM 935 C C . GLN A 1 117 ? 19.055 -19.984 1.529 1.00 74.06 117 GLN A C 1
ATOM 937 O O . GLN A 1 117 ? 18.339 -19.736 2.495 1.00 74.06 117 GLN A O 1
ATOM 942 N N . TYR A 1 118 ? 20.217 -20.629 1.661 1.00 71.88 118 TYR A N 1
ATOM 943 C CA . TYR A 1 118 ? 20.720 -21.102 2.950 1.00 71.88 118 TYR A CA 1
ATOM 944 C C . TYR A 1 118 ? 20.937 -19.957 3.949 1.00 71.88 118 TYR A C 1
ATOM 946 O O . TYR A 1 118 ? 20.526 -20.060 5.107 1.00 71.88 118 TYR A O 1
ATOM 954 N N . VAL A 1 119 ? 21.539 -18.848 3.511 1.00 75.25 119 VAL A N 1
ATOM 955 C CA . VAL A 1 119 ? 21.763 -17.668 4.358 1.00 75.25 119 VAL A CA 1
ATOM 956 C C . VAL A 1 119 ? 20.436 -17.032 4.773 1.00 75.25 119 VAL A C 1
ATOM 958 O O . VAL A 1 119 ? 20.263 -16.721 5.952 1.00 75.25 119 VAL A O 1
ATOM 961 N N . TYR A 1 120 ? 19.471 -16.914 3.854 1.00 76.06 120 TYR A N 1
ATOM 962 C CA . TYR A 1 120 ? 18.124 -16.434 4.170 1.00 76.06 120 TYR A CA 1
ATOM 963 C C . TYR A 1 120 ? 17.431 -17.311 5.221 1.00 76.06 120 TYR A C 1
ATOM 965 O O . TYR A 1 120 ? 16.972 -16.800 6.242 1.00 76.06 120 TYR A O 1
ATOM 973 N N . GLU A 1 121 ? 17.391 -18.629 5.010 1.00 71.69 121 GLU A N 1
ATOM 974 C CA . GLU A 1 121 ? 16.752 -19.564 5.942 1.00 71.69 121 GLU A CA 1
ATOM 975 C C . GLU A 1 121 ? 17.448 -19.570 7.307 1.00 71.69 121 GLU A C 1
ATOM 977 O O . GLU A 1 121 ? 16.789 -19.631 8.343 1.00 71.69 121 GLU A O 1
ATOM 982 N N . THR A 1 122 ? 18.777 -19.448 7.334 1.00 69.00 122 THR A N 1
ATOM 983 C CA . THR A 1 122 ? 19.550 -19.374 8.581 1.00 69.00 122 THR A CA 1
ATOM 984 C C . THR A 1 122 ? 19.256 -18.081 9.340 1.00 69.00 122 THR A C 1
ATOM 986 O O . THR A 1 122 ? 18.993 -18.125 10.542 1.00 69.00 122 THR A O 1
ATOM 989 N N . ALA A 1 123 ? 19.231 -16.937 8.649 1.00 67.00 123 ALA A N 1
ATOM 990 C CA . ALA A 1 123 ? 18.883 -15.649 9.244 1.00 67.00 123 ALA A CA 1
ATOM 991 C C . ALA A 1 123 ? 17.445 -15.651 9.792 1.00 67.00 123 ALA A C 1
ATOM 993 O O . ALA A 1 123 ? 17.212 -15.228 10.923 1.00 67.00 123 ALA A O 1
ATOM 994 N N . LYS A 1 124 ? 16.500 -16.214 9.031 1.00 68.06 124 LYS A N 1
ATOM 995 C CA . LYS A 1 124 ? 15.088 -16.344 9.412 1.00 68.06 124 LYS A CA 1
ATOM 996 C C . LYS A 1 124 ? 14.886 -17.264 10.619 1.00 68.06 124 LYS A C 1
ATOM 998 O O . LYS A 1 124 ? 14.121 -16.950 11.531 1.00 68.06 124 LYS A O 1
ATOM 1003 N N . ARG A 1 125 ? 15.591 -18.399 10.666 1.00 65.19 125 ARG A N 1
ATOM 1004 C CA . ARG A 1 125 ? 15.574 -19.312 11.822 1.00 65.19 125 ARG A CA 1
ATOM 1005 C C . ARG A 1 125 ? 16.168 -18.655 13.064 1.00 65.19 125 ARG A C 1
ATOM 1007 O O . ARG A 1 125 ? 15.600 -18.798 14.140 1.00 65.19 125 ARG A O 1
ATOM 1014 N N . ALA A 1 126 ? 17.271 -17.921 12.922 1.00 60.56 126 ALA A N 1
ATOM 1015 C CA . ALA A 1 126 ? 17.899 -17.200 14.028 1.00 60.56 126 ALA A CA 1
ATOM 1016 C C . ALA A 1 126 ? 16.990 -16.097 14.598 1.00 60.56 126 ALA A C 1
ATOM 1018 O O . ALA A 1 126 ? 16.915 -15.939 15.816 1.00 60.56 126 ALA A O 1
ATOM 1019 N N . GLU A 1 127 ? 16.262 -15.383 13.736 1.00 62.66 127 GLU A N 1
ATOM 1020 C CA . GLU A 1 127 ? 15.220 -14.429 14.135 1.00 62.66 127 GLU A CA 1
ATOM 1021 C C . GLU A 1 127 ? 14.087 -15.138 14.901 1.00 62.66 127 GLU A C 1
ATOM 1023 O O . GLU A 1 127 ? 13.739 -14.740 16.011 1.00 62.66 127 GLU A O 1
ATOM 1028 N N . THR A 1 128 ? 13.598 -16.266 14.375 1.00 55.09 128 THR A N 1
ATOM 1029 C CA . THR A 1 128 ? 12.515 -17.059 14.990 1.00 55.09 128 THR A CA 1
ATOM 1030 C C . THR A 1 128 ? 12.902 -17.625 16.365 1.00 55.09 128 THR A C 1
ATOM 1032 O O . THR A 1 128 ? 12.120 -17.557 17.311 1.00 55.09 128 THR A O 1
ATOM 1035 N N . LEU A 1 129 ? 14.120 -18.157 16.510 1.00 56.72 129 LEU A N 1
ATOM 1036 C CA . LEU A 1 129 ? 14.621 -18.734 17.766 1.00 56.72 129 LEU A CA 1
ATOM 1037 C C . LEU A 1 129 ? 14.856 -17.681 18.859 1.00 56.72 129 LEU A C 1
ATOM 1039 O O . LEU A 1 129 ? 14.765 -18.005 20.041 1.00 56.72 129 LEU A O 1
ATOM 1043 N N . ARG A 1 130 ? 15.154 -16.429 18.489 1.00 52.66 130 ARG A N 1
ATOM 1044 C CA . ARG A 1 130 ? 15.393 -15.338 19.449 1.00 52.66 130 ARG A CA 1
ATOM 1045 C C . ARG A 1 130 ? 14.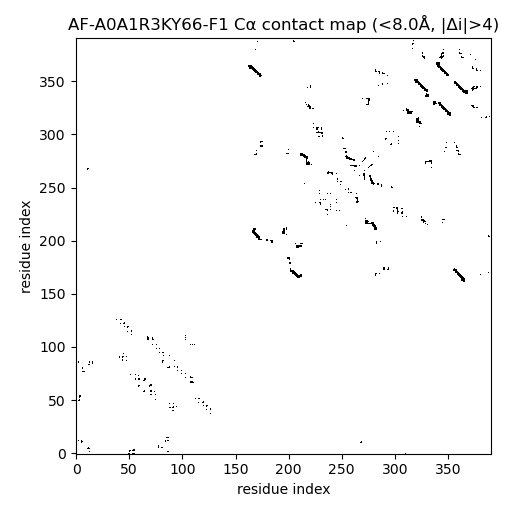137 -14.602 19.889 1.00 52.66 130 ARG A C 1
ATOM 1047 O O . ARG A 1 130 ? 14.143 -14.036 20.978 1.00 52.66 130 ARG A O 1
ATOM 1054 N N . LEU A 1 131 ? 13.089 -14.608 19.070 1.00 47.25 131 LEU A N 1
ATOM 1055 C CA . LEU A 1 131 ? 11.794 -14.044 19.449 1.00 47.25 131 LEU A CA 1
ATOM 1056 C C . LEU A 1 131 ? 11.015 -14.967 20.404 1.00 47.25 131 LEU A C 1
ATOM 1058 O O . LEU A 1 131 ? 10.158 -14.477 21.136 1.00 47.25 131 LEU A O 1
ATOM 1062 N N . GLY A 1 132 ? 11.352 -16.265 20.449 1.00 33.25 132 GLY A N 1
ATOM 1063 C CA . GLY A 1 132 ? 10.684 -17.273 21.280 1.00 33.25 132 GLY A CA 1
ATOM 1064 C C . GLY A 1 132 ? 9.179 -17.415 20.976 1.00 33.25 132 GLY A C 1
ATOM 1065 O O . GLY A 1 132 ? 8.605 -16.636 20.213 1.00 33.25 132 GLY A O 1
ATOM 1066 N N . PRO A 1 133 ? 8.475 -18.395 21.567 1.00 36.69 133 PRO A N 1
ATOM 1067 C CA . PRO A 1 133 ? 7.043 -18.241 21.767 1.00 36.69 133 PRO A CA 1
ATOM 1068 C C . PRO A 1 133 ? 6.841 -17.100 22.772 1.00 36.69 133 PRO A C 1
ATOM 1070 O O . PRO A 1 133 ? 7.363 -17.147 23.886 1.00 36.69 133 PRO A O 1
ATOM 1073 N N . VAL A 1 134 ? 6.115 -16.053 22.379 1.00 34.16 134 VAL A N 1
ATOM 1074 C CA . VAL A 1 134 ? 5.837 -14.899 23.245 1.00 34.16 134 VAL A CA 1
ATOM 1075 C C . VAL A 1 134 ? 4.931 -15.341 24.401 1.00 34.16 134 VAL A C 1
ATOM 1077 O O . VAL A 1 134 ? 3.710 -15.379 24.262 1.00 34.16 134 VAL A O 1
ATOM 1080 N N . SER A 1 135 ? 5.526 -15.679 25.547 1.00 28.80 135 SER A N 1
ATOM 1081 C CA . SER A 1 135 ? 4.810 -15.825 26.818 1.00 28.80 135 SER A CA 1
ATOM 1082 C C . SER A 1 135 ? 4.478 -14.442 27.383 1.00 28.80 135 SER A C 1
ATOM 1084 O O . SER A 1 135 ? 5.328 -13.561 27.500 1.00 28.80 135 SER A O 1
ATOM 1086 N N . THR A 1 136 ? 3.210 -14.257 27.728 1.00 30.89 136 THR A N 1
ATOM 1087 C CA . THR A 1 136 ? 2.501 -13.002 28.027 1.00 30.89 136 THR A CA 1
ATOM 1088 C C . THR A 1 136 ? 2.904 -12.252 29.308 1.00 30.89 136 THR A C 1
ATOM 1090 O O . THR A 1 136 ? 2.154 -11.391 29.755 1.00 30.89 136 THR A O 1
ATOM 1093 N N . SER A 1 137 ? 4.060 -12.508 29.923 1.00 27.16 137 SER A N 1
ATOM 1094 C CA . SER A 1 137 ? 4.354 -11.998 31.276 1.00 27.16 137 SER A CA 1
ATOM 1095 C C . SER A 1 137 ? 5.280 -10.776 31.368 1.00 27.16 137 SER A C 1
ATOM 1097 O O . SER A 1 137 ? 5.359 -10.178 32.436 1.00 27.16 137 SER A O 1
ATOM 1099 N N . THR A 1 138 ? 5.973 -10.355 30.304 1.00 28.08 138 THR A N 1
ATOM 1100 C CA . THR A 1 138 ? 7.079 -9.373 30.454 1.00 28.08 138 THR A CA 1
ATOM 1101 C C . THR A 1 138 ? 6.735 -7.922 30.083 1.00 28.08 138 THR A C 1
ATOM 1103 O O . THR A 1 138 ? 7.586 -7.050 30.212 1.00 28.08 138 THR A O 1
ATOM 1106 N N . LEU A 1 139 ? 5.500 -7.612 29.670 1.00 28.28 139 LEU A N 1
ATOM 1107 C CA . LEU A 1 139 ? 5.091 -6.232 29.334 1.00 28.28 139 LEU A CA 1
ATOM 1108 C C . LEU A 1 139 ? 4.321 -5.497 30.448 1.00 28.28 139 LEU A C 1
ATOM 1110 O O . LEU A 1 139 ? 3.823 -4.405 30.201 1.00 28.28 139 LEU A O 1
ATOM 1114 N N . ILE A 1 140 ? 4.237 -6.050 31.666 1.00 30.44 140 ILE A N 1
ATOM 1115 C CA . ILE A 1 140 ? 3.424 -5.453 32.748 1.00 30.44 140 ILE A CA 1
ATOM 1116 C C . ILE A 1 140 ? 4.258 -4.884 33.920 1.00 30.44 140 ILE A C 1
ATOM 1118 O O . ILE A 1 140 ? 3.753 -4.048 34.655 1.00 30.44 140 ILE A O 1
ATOM 1122 N N . ASN A 1 141 ? 5.551 -5.200 34.069 1.00 27.19 141 ASN A N 1
ATOM 1123 C CA . ASN A 1 141 ? 6.273 -4.913 35.328 1.00 27.19 141 ASN A CA 1
ATOM 1124 C C . ASN A 1 141 ? 7.402 -3.868 35.288 1.00 27.19 141 ASN A C 1
ATOM 1126 O O . ASN A 1 141 ? 8.324 -3.958 36.087 1.00 27.19 141 ASN A O 1
ATOM 1130 N N . ASN A 1 142 ? 7.325 -2.836 34.444 1.00 28.27 142 ASN A N 1
ATOM 1131 C CA . ASN A 1 142 ? 8.190 -1.654 34.603 1.00 28.27 142 ASN A CA 1
ATOM 1132 C C . ASN A 1 142 ? 7.361 -0.368 34.728 1.00 28.27 142 ASN A C 1
ATOM 1134 O O . ASN A 1 142 ? 7.455 0.548 33.917 1.00 28.27 142 ASN A O 1
ATOM 1138 N N . GLN A 1 143 ? 6.555 -0.306 35.787 1.00 32.94 143 GLN A N 1
ATOM 1139 C CA . GLN A 1 143 ? 6.132 0.946 36.408 1.00 32.94 143 GLN A CA 1
ATOM 1140 C C . GLN A 1 143 ? 6.467 0.873 37.900 1.00 32.94 143 GLN A C 1
ATOM 1142 O O . GLN A 1 143 ? 5.702 0.339 38.696 1.00 32.94 143 GLN A O 1
ATOM 1147 N N . GLN A 1 144 ? 7.621 1.422 38.279 1.00 25.92 144 GLN A N 1
ATOM 1148 C CA . GLN A 1 144 ? 7.859 1.910 39.636 1.00 25.92 144 GLN A CA 1
ATOM 1149 C C . GLN A 1 144 ? 8.768 3.151 39.572 1.00 25.92 144 GLN A C 1
ATOM 1151 O O . GLN A 1 144 ? 9.713 3.163 38.778 1.00 25.92 144 GLN A O 1
ATOM 1156 N N . PRO A 1 145 ? 8.471 4.218 40.337 1.00 27.77 145 PRO A N 1
ATOM 1157 C CA . PRO A 1 145 ? 9.108 5.516 40.165 1.00 27.77 145 PRO A CA 1
ATOM 1158 C C . PRO A 1 145 ? 10.449 5.566 40.903 1.00 27.77 145 PRO A C 1
ATOM 1160 O O . PRO A 1 145 ? 10.501 5.441 42.125 1.00 27.77 145 PRO A O 1
ATOM 1163 N N . ALA A 1 146 ? 11.541 5.783 40.171 1.00 28.02 146 ALA A N 1
ATOM 1164 C CA . ALA A 1 146 ? 12.830 6.095 40.775 1.00 28.02 146 ALA A CA 1
ATOM 1165 C C . ALA A 1 146 ? 12.834 7.565 41.226 1.00 28.02 146 ALA A C 1
ATOM 1167 O O . ALA A 1 146 ? 13.012 8.480 40.423 1.00 28.02 146 ALA A O 1
ATOM 1168 N N . GLN A 1 147 ? 12.604 7.783 42.520 1.00 32.19 147 GLN A N 1
ATOM 1169 C CA . GLN A 1 147 ? 12.914 9.037 43.198 1.00 32.19 147 GLN A CA 1
ATOM 1170 C C . GLN A 1 147 ? 14.438 9.124 43.407 1.00 32.19 147 GLN A C 1
ATOM 1172 O O . GLN A 1 147 ? 15.055 8.148 43.831 1.00 32.19 147 GLN A O 1
ATOM 1177 N N . ASN A 1 148 ? 15.000 10.311 43.148 1.00 33.44 148 ASN A N 1
ATOM 1178 C CA . ASN A 1 148 ? 16.382 10.764 43.399 1.00 33.44 148 ASN A CA 1
ATOM 1179 C C . ASN A 1 148 ? 17.408 10.573 42.258 1.00 33.44 148 ASN A C 1
ATOM 1181 O O . ASN A 1 148 ? 18.166 9.607 42.224 1.00 33.44 148 ASN A O 1
ATOM 1185 N N . ALA A 1 149 ? 17.512 11.591 41.393 1.00 27.48 149 ALA A N 1
ATOM 1186 C CA . ALA A 1 149 ? 18.723 11.944 40.643 1.00 27.48 149 ALA A CA 1
ATOM 1187 C C . ALA A 1 149 ? 18.839 13.488 40.547 1.00 27.48 149 ALA A C 1
ATOM 1189 O O . ALA A 1 149 ? 17.802 14.157 40.532 1.00 27.48 149 ALA A O 1
ATOM 1190 N N . PRO A 1 150 ? 20.055 14.075 40.539 1.00 28.23 150 PRO A N 1
ATOM 1191 C CA . PRO A 1 150 ? 20.264 15.506 40.755 1.00 28.23 150 PRO A CA 1
ATOM 1192 C C . PRO A 1 150 ? 19.981 16.354 39.508 1.00 28.23 150 PRO A C 1
ATOM 1194 O O . PRO A 1 150 ? 20.095 15.886 38.377 1.00 28.23 150 PRO A O 1
ATOM 1197 N N . ALA A 1 151 ? 19.629 17.618 39.754 1.00 34.31 151 ALA A N 1
ATOM 1198 C CA . ALA A 1 151 ? 19.196 18.614 38.780 1.00 34.31 151 ALA A CA 1
ATOM 1199 C C . ALA A 1 151 ? 20.164 18.771 37.592 1.00 34.31 151 ALA A C 1
ATOM 1201 O O . ALA A 1 151 ? 21.231 19.370 37.713 1.00 34.31 151 ALA A O 1
ATOM 1202 N N . ALA A 1 152 ? 19.742 18.275 36.429 1.00 29.30 152 ALA A N 1
ATOM 1203 C CA . ALA A 1 152 ? 20.291 18.646 35.134 1.00 29.30 152 ALA A CA 1
ATOM 1204 C C . ALA A 1 152 ? 19.353 19.673 34.485 1.00 29.30 152 ALA A C 1
ATOM 1206 O O . ALA A 1 152 ? 18.137 19.493 34.436 1.00 29.30 152 ALA A O 1
ATOM 1207 N N . THR A 1 153 ? 19.954 20.771 34.046 1.00 26.75 153 THR A N 1
ATOM 1208 C CA . THR A 1 153 ? 19.371 21.977 33.460 1.00 26.75 153 THR A CA 1
ATOM 1209 C C . THR A 1 153 ? 18.192 21.692 32.525 1.00 26.75 153 THR A C 1
ATOM 1211 O O . THR A 1 153 ? 18.343 21.048 31.487 1.00 26.75 153 THR A O 1
ATOM 1214 N N . GLN A 1 154 ? 17.015 22.205 32.893 1.00 27.20 154 GLN A N 1
ATOM 1215 C CA . GLN A 1 154 ? 15.801 22.147 32.084 1.00 27.20 154 GLN A CA 1
ATOM 1216 C C . GLN A 1 154 ? 15.991 22.919 30.773 1.00 27.20 154 GLN A C 1
ATOM 1218 O O . GLN A 1 154 ? 15.903 24.144 30.740 1.00 27.20 154 GLN A O 1
ATOM 1223 N N . VAL A 1 155 ? 16.162 22.194 29.669 1.00 28.03 155 VAL A N 1
ATOM 1224 C CA . VAL A 1 155 ? 15.640 22.656 28.383 1.00 28.03 155 VAL A CA 1
ATOM 1225 C C . VAL A 1 155 ? 14.200 22.158 28.321 1.00 28.03 155 VAL A C 1
ATOM 1227 O O . VAL A 1 155 ? 13.946 20.971 28.129 1.00 28.03 155 VAL A O 1
ATOM 1230 N N . ASN A 1 156 ? 13.255 23.064 28.569 1.00 27.38 156 ASN A N 1
ATOM 1231 C CA . ASN A 1 156 ? 11.819 22.829 28.441 1.00 27.38 156 ASN A CA 1
ATOM 1232 C C . ASN A 1 156 ? 11.457 22.493 26.982 1.00 27.38 156 ASN A C 1
ATOM 1234 O O . ASN A 1 156 ? 11.040 23.364 26.222 1.00 27.38 156 ASN A O 1
ATOM 1238 N N . ALA A 1 157 ? 11.558 21.224 26.587 1.00 32.66 157 ALA A N 1
ATOM 1239 C CA . ALA A 1 157 ? 10.758 20.697 25.489 1.00 32.66 157 ALA A CA 1
ATOM 1240 C C . ALA A 1 157 ? 9.351 20.444 26.044 1.00 32.66 157 ALA A C 1
ATOM 1242 O O . ALA A 1 157 ? 9.022 19.355 26.509 1.00 32.66 157 ALA A O 1
ATOM 1243 N N . ARG A 1 158 ? 8.538 21.505 26.067 1.00 31.02 158 ARG A N 1
ATOM 1244 C CA . ARG A 1 158 ? 7.084 21.414 26.236 1.00 31.02 158 ARG A CA 1
ATOM 1245 C C . ARG A 1 158 ? 6.611 20.310 25.283 1.00 31.02 158 ARG A C 1
ATOM 1247 O O . ARG A 1 158 ? 6.945 20.375 24.101 1.00 31.02 158 ARG A O 1
ATOM 1254 N N . ALA A 1 159 ? 5.884 19.305 25.772 1.00 37.94 159 ALA A N 1
ATOM 1255 C CA . ALA A 1 159 ? 5.076 18.472 24.891 1.00 37.94 159 ALA A CA 1
ATOM 1256 C C . ALA A 1 159 ? 4.133 19.442 24.169 1.00 37.94 159 ALA A C 1
ATOM 1258 O O . ALA A 1 159 ? 3.186 19.938 24.769 1.00 37.94 159 ALA A O 1
ATOM 1259 N N . GLN A 1 160 ? 4.492 19.851 22.950 1.00 40.81 160 GLN A N 1
ATOM 1260 C CA . GLN A 1 160 ? 3.582 20.585 22.088 1.00 40.81 160 GLN A CA 1
ATOM 1261 C C . GLN A 1 160 ? 2.386 19.662 21.897 1.00 40.81 160 GLN A C 1
ATOM 1263 O O . GLN A 1 160 ? 2.572 18.503 21.519 1.00 40.81 160 GLN A O 1
ATOM 1268 N N . ASP A 1 161 ? 1.197 20.148 22.241 1.00 53.97 161 ASP A N 1
ATOM 1269 C CA . ASP A 1 161 ? -0.049 19.420 22.053 1.00 53.97 161 ASP A CA 1
ATOM 1270 C C . ASP A 1 161 ? -0.134 18.997 20.580 1.00 53.97 161 ASP A C 1
ATOM 1272 O O . ASP A 1 161 ? -0.330 19.822 19.690 1.00 53.97 161 ASP A O 1
ATOM 1276 N N . TYR A 1 162 ? 0.118 17.714 20.302 1.00 58.50 162 TYR A N 1
ATOM 1277 C CA . TYR A 1 162 ? 0.058 17.179 18.948 1.00 58.50 162 TYR A CA 1
ATOM 1278 C C . TYR A 1 162 ? -1.401 17.175 18.502 1.00 58.50 162 TYR A C 1
ATOM 1280 O O . TYR A 1 162 ? -2.179 16.324 18.936 1.00 58.50 162 TYR A O 1
ATOM 1288 N N . ASN A 1 163 ? -1.753 18.122 17.637 1.00 66.00 163 ASN A N 1
ATOM 1289 C CA . ASN A 1 163 ? -3.081 18.239 17.061 1.00 66.00 163 ASN A CA 1
ATOM 1290 C C . ASN A 1 163 ? -2.986 18.075 15.534 1.00 66.00 163 ASN A C 1
ATOM 1292 O O . ASN A 1 163 ? -2.534 18.990 14.850 1.00 66.00 163 ASN A O 1
ATOM 1296 N N . PRO A 1 164 ? -3.298 16.894 14.977 1.00 71.00 164 PRO A N 1
ATOM 1297 C CA . PRO A 1 164 ? -3.247 16.698 13.534 1.00 71.00 164 PRO A CA 1
ATOM 1298 C C . PRO A 1 164 ? -4.405 17.426 12.831 1.00 71.00 164 PRO A C 1
ATOM 1300 O O . PRO A 1 164 ? -5.551 17.318 13.267 1.00 71.00 164 PRO A O 1
ATOM 1303 N N . LEU A 1 165 ? -4.129 18.063 11.684 1.00 76.44 165 LEU A N 1
ATOM 1304 C CA . LEU A 1 165 ? -5.150 18.672 10.813 1.00 76.44 165 LEU A CA 1
ATOM 1305 C C . LEU A 1 165 ? -6.225 17.663 10.423 1.00 76.44 165 LEU A C 1
ATOM 1307 O O . LEU A 1 165 ? -7.420 17.956 10.416 1.00 76.44 165 LEU A O 1
ATOM 1311 N N . ILE A 1 166 ? -5.769 16.465 10.065 1.00 80.19 166 ILE A N 1
ATOM 1312 C CA . ILE A 1 166 ? -6.616 15.355 9.654 1.00 80.19 166 ILE A CA 1
ATOM 1313 C C . ILE A 1 166 ? -6.229 14.151 10.481 1.00 80.19 166 ILE A C 1
ATOM 1315 O O . ILE A 1 166 ? -5.057 13.792 10.568 1.00 80.19 166 ILE A O 1
ATOM 1319 N N . THR A 1 167 ? -7.220 13.485 11.043 1.00 85.25 167 THR A N 1
ATOM 1320 C CA . THR A 1 167 ? -7.061 12.166 11.633 1.00 85.25 167 THR A CA 1
ATOM 1321 C C . THR A 1 167 ? -8.275 11.328 11.277 1.00 85.25 167 THR A C 1
ATOM 1323 O O . THR A 1 167 ? -9.414 11.778 11.370 1.00 85.25 167 THR A O 1
ATOM 1326 N N . ALA A 1 168 ? -8.022 10.100 10.848 1.00 83.31 168 ALA A N 1
ATOM 1327 C CA . ALA A 1 168 ? -9.047 9.113 10.567 1.00 83.31 168 ALA A CA 1
ATOM 1328 C C . ALA A 1 168 ? -8.498 7.754 10.956 1.00 83.31 168 ALA A C 1
ATOM 1330 O O . ALA A 1 168 ? -7.445 7.369 10.452 1.00 83.31 168 ALA A O 1
ATOM 1331 N N . TYR A 1 169 ? -9.197 7.012 11.805 1.00 85.69 169 TYR A N 1
ATOM 1332 C CA . TYR A 1 169 ? -8.945 5.596 12.008 1.00 85.69 169 TYR A CA 1
ATOM 1333 C C . TYR A 1 169 ? -10.241 4.821 11.883 1.00 85.69 169 TYR A C 1
ATOM 1335 O O . TYR A 1 169 ? -11.159 5.016 12.672 1.00 85.69 169 TYR A O 1
ATOM 1343 N N . ILE A 1 170 ? -10.288 3.921 10.908 1.00 80.38 170 ILE A N 1
ATOM 1344 C CA . ILE A 1 170 ? -11.408 3.013 10.700 1.00 80.38 170 ILE A CA 1
ATOM 1345 C C . ILE A 1 170 ? -10.888 1.586 10.806 1.00 80.38 170 ILE A C 1
ATOM 1347 O O . ILE A 1 170 ? -9.899 1.239 10.156 1.00 80.38 170 ILE A O 1
ATOM 1351 N N . ALA A 1 171 ? -11.571 0.758 11.591 1.00 84.38 171 ALA A N 1
ATOM 1352 C CA . ALA A 1 171 ? -11.382 -0.683 11.633 1.00 84.38 171 ALA A CA 1
ATOM 1353 C C . ALA A 1 171 ? -12.743 -1.390 11.622 1.00 84.38 171 ALA A C 1
ATOM 1355 O O . ALA A 1 171 ? -13.593 -1.138 12.480 1.00 84.38 171 ALA A O 1
ATOM 1356 N N . VAL A 1 172 ? -12.940 -2.297 10.663 1.00 86.12 172 VAL A N 1
ATOM 1357 C CA . VAL A 1 172 ? -14.204 -3.029 10.471 1.00 86.12 172 VAL A CA 1
ATOM 1358 C C . VAL A 1 172 ? -13.953 -4.522 10.266 1.00 86.12 172 VAL A C 1
ATOM 1360 O O . VAL A 1 172 ? -12.914 -4.924 9.734 1.00 86.12 172 VAL A O 1
ATOM 1363 N N . GLU A 1 173 ? -14.909 -5.363 10.664 1.00 86.56 173 GLU A N 1
ATOM 1364 C CA . GLU A 1 173 ? -14.896 -6.779 10.278 1.00 86.56 173 GLU A CA 1
ATOM 1365 C C . GLU A 1 173 ? -15.073 -6.918 8.759 1.00 86.56 173 GLU A C 1
ATOM 1367 O O . GLU A 1 173 ? -16.003 -6.370 8.169 1.00 86.56 173 GLU A O 1
ATOM 1372 N N . ALA A 1 174 ? -14.207 -7.700 8.116 1.00 80.50 174 ALA A N 1
ATOM 1373 C CA . ALA A 1 174 ? -14.293 -7.952 6.684 1.00 80.50 174 ALA A CA 1
ATOM 1374 C C . ALA A 1 174 ? -15.204 -9.154 6.390 1.00 80.50 174 ALA A C 1
ATOM 1376 O O . ALA A 1 174 ? -14.728 -10.261 6.136 1.00 80.50 174 ALA A O 1
ATOM 1377 N N . LYS A 1 175 ? -16.523 -8.934 6.463 1.00 73.81 175 LYS A N 1
ATOM 1378 C CA . LYS A 1 175 ? -17.540 -9.876 5.958 1.00 73.81 175 LYS A CA 1
ATOM 1379 C C . LYS A 1 175 ? -17.792 -9.663 4.458 1.00 73.81 175 LYS A C 1
ATOM 1381 O O . LYS A 1 175 ? -17.500 -8.580 3.936 1.00 73.81 175 LYS A O 1
ATOM 1386 N N . ASN A 1 176 ? -18.286 -10.700 3.778 1.00 58.81 176 ASN A N 1
ATOM 1387 C CA . ASN A 1 176 ? -18.571 -10.690 2.338 1.00 58.81 176 ASN A CA 1
ATOM 1388 C C . ASN A 1 176 ? -19.677 -9.687 1.994 1.00 58.81 176 ASN A C 1
ATOM 1390 O O . ASN A 1 176 ? -20.665 -9.587 2.717 1.00 58.81 176 ASN A O 1
ATOM 1394 N N . ALA A 1 177 ? -19.550 -9.011 0.850 1.00 50.00 177 ALA A N 1
ATOM 1395 C CA . ALA A 1 177 ? -20.561 -8.064 0.372 1.00 50.00 177 ALA A CA 1
ATOM 1396 C C . ALA A 1 177 ? -21.930 -8.721 0.076 1.00 50.00 177 ALA A C 1
ATOM 1398 O O . ALA A 1 177 ? -22.962 -8.061 0.146 1.00 50.00 177 ALA A O 1
ATOM 1399 N N . ALA A 1 178 ? -21.960 -10.029 -0.213 1.00 48.81 178 ALA A N 1
ATOM 1400 C CA . ALA A 1 178 ? -23.196 -10.785 -0.450 1.00 48.81 178 ALA A CA 1
ATOM 1401 C C . ALA A 1 178 ? -24.092 -10.930 0.800 1.00 48.81 178 ALA A C 1
ATOM 1403 O O . ALA A 1 178 ? -25.298 -11.133 0.654 1.00 48.81 178 ALA A O 1
ATOM 1404 N N . ASP A 1 179 ? -23.522 -10.784 2.001 1.00 50.47 179 ASP A N 1
ATOM 1405 C CA . ASP A 1 179 ? -24.260 -10.800 3.271 1.00 50.47 179 ASP A CA 1
ATOM 1406 C C . ASP A 1 179 ? -24.816 -9.402 3.640 1.00 50.47 179 ASP A C 1
ATOM 1408 O O . ASP A 1 179 ? -25.593 -9.277 4.582 1.00 50.47 179 ASP A O 1
ATOM 1412 N N . ASP A 1 180 ? -24.452 -8.355 2.883 1.00 48.84 180 ASP A N 1
ATOM 1413 C CA . ASP A 1 180 ? -24.780 -6.938 3.116 1.00 48.84 180 ASP A CA 1
ATOM 1414 C C . ASP A 1 180 ? -25.891 -6.448 2.148 1.00 48.84 180 ASP A C 1
ATOM 1416 O O . ASP A 1 180 ? -25.744 -5.441 1.448 1.00 48.84 180 ASP A O 1
ATOM 1420 N N . LYS A 1 181 ? -27.038 -7.145 2.074 1.00 38.78 181 LYS A N 1
ATOM 1421 C CA . LYS A 1 181 ? -28.223 -6.631 1.350 1.00 38.78 181 LYS A CA 1
ATOM 1422 C C . LYS A 1 181 ? -28.874 -5.484 2.130 1.00 38.78 181 LYS A C 1
ATOM 1424 O O . LYS A 1 181 ? -29.875 -5.671 2.810 1.00 38.78 181 LYS A O 1
ATOM 1429 N N . GLY A 1 182 ? -28.307 -4.293 1.973 1.00 44.94 182 GLY A N 1
ATOM 1430 C CA . GLY A 1 182 ? -28.849 -3.045 2.494 1.00 44.94 182 GLY A CA 1
ATOM 1431 C C . GLY A 1 182 ? -28.278 -2.689 3.857 1.00 44.94 182 GLY A C 1
ATOM 1432 O O . GLY A 1 182 ? -28.704 -3.228 4.864 1.00 44.94 182 GLY A O 1
ATOM 1433 N N . MET A 1 183 ? -27.323 -1.762 3.871 1.00 40.62 183 MET A N 1
ATOM 1434 C CA . MET A 1 183 ? -27.127 -0.786 4.947 1.00 40.62 183 MET A CA 1
ATOM 1435 C C . MET A 1 183 ? -25.975 0.134 4.534 1.00 40.62 183 MET A C 1
ATOM 1437 O O . MET A 1 183 ? -24.831 -0.013 4.957 1.00 40.62 183 MET A O 1
ATOM 1441 N N . TRP A 1 184 ? -26.293 1.119 3.694 1.00 42.69 184 TRP A N 1
ATOM 1442 C CA . TRP A 1 184 ? -25.755 2.446 3.968 1.00 42.69 184 TRP A CA 1
ATOM 1443 C C . TRP A 1 184 ? -26.384 2.855 5.297 1.00 42.69 184 TRP A C 1
ATOM 1445 O O . TRP A 1 184 ? -27.594 2.688 5.460 1.00 42.69 184 TRP A O 1
ATOM 1455 N N . ARG A 1 185 ? -25.587 3.288 6.275 1.00 45.00 185 ARG A N 1
ATOM 1456 C CA . ARG A 1 185 ? -26.143 3.801 7.528 1.00 45.00 185 ARG A CA 1
ATOM 1457 C C . ARG A 1 185 ? -27.058 4.966 7.143 1.00 45.00 185 ARG A C 1
ATOM 1459 O O . ARG A 1 185 ? -26.580 5.919 6.530 1.00 45.00 185 ARG A O 1
ATOM 1466 N N . ASP A 1 186 ? -28.358 4.827 7.399 1.00 37.31 186 ASP A N 1
ATOM 1467 C CA . ASP A 1 186 ? -29.317 5.911 7.214 1.00 37.31 186 ASP A CA 1
ATOM 1468 C C . ASP A 1 186 ? -28.760 7.129 7.961 1.00 37.31 186 ASP A C 1
ATOM 1470 O O . ASP A 1 186 ? -28.497 7.061 9.163 1.00 37.31 186 ASP A O 1
ATOM 1474 N N . GLN A 1 187 ? -28.484 8.209 7.227 1.00 48.94 187 GLN A N 1
ATOM 1475 C CA . GLN A 1 187 ? -27.897 9.435 7.771 1.00 48.94 187 GLN A CA 1
ATOM 1476 C C . GLN A 1 187 ? -28.800 10.086 8.834 1.00 48.94 187 GLN A C 1
ATOM 1478 O O . GLN A 1 187 ? -28.362 11.009 9.515 1.00 48.94 187 GLN A O 1
ATOM 1483 N N . SER A 1 188 ? -30.045 9.617 8.985 1.00 40.00 188 SER A N 1
ATOM 1484 C CA . SER A 1 188 ? -31.057 10.211 9.855 1.00 40.00 188 SER A CA 1
ATOM 1485 C C . SER A 1 188 ? -31.132 9.652 11.284 1.00 40.00 188 SER A C 1
ATOM 1487 O O . SER A 1 188 ? -31.908 10.174 12.083 1.00 40.00 188 SER A O 1
ATOM 1489 N N . LEU A 1 189 ? -30.325 8.650 11.657 1.00 42.56 189 LEU A N 1
ATOM 1490 C CA . LEU A 1 189 ? -30.370 8.047 12.997 1.00 42.56 189 LEU A CA 1
ATOM 1491 C C . LEU A 1 189 ? -28.979 8.085 13.660 1.00 42.56 189 LEU A C 1
ATOM 1493 O O . LEU A 1 189 ? -28.045 7.408 13.230 1.00 42.56 189 LEU A O 1
ATOM 1497 N N . ASP A 1 190 ? -28.872 8.893 14.719 1.00 44.72 190 ASP A N 1
ATOM 1498 C CA . ASP A 1 190 ? -27.704 9.128 15.590 1.00 44.72 190 ASP A CA 1
ATOM 1499 C C . ASP A 1 190 ? -26.647 10.135 15.101 1.00 44.72 190 ASP A C 1
ATOM 1501 O O . ASP A 1 190 ? -25.442 9.904 15.220 1.00 44.72 190 ASP A O 1
ATOM 1505 N N . ALA A 1 191 ? -27.075 11.303 14.614 1.00 42.81 191 ALA A N 1
ATOM 1506 C CA . ALA A 1 191 ? -26.171 12.441 14.452 1.00 42.81 191 ALA A CA 1
ATOM 1507 C C . ALA A 1 191 ? -25.689 12.944 15.830 1.00 42.81 191 ALA A C 1
ATOM 1509 O O . ALA A 1 191 ? -26.366 13.729 16.494 1.00 42.81 191 ALA A O 1
ATOM 1510 N N . GLN A 1 192 ? -24.508 12.499 16.269 1.00 51.06 192 GLN A N 1
ATOM 1511 C CA . GLN A 1 192 ? -23.736 13.236 17.267 1.00 51.06 192 GLN A CA 1
ATOM 1512 C C . GLN A 1 192 ? -23.007 14.381 16.548 1.00 51.06 192 GLN A C 1
ATOM 1514 O O . GLN A 1 192 ? -22.197 14.097 15.666 1.00 51.06 192 GLN A O 1
ATOM 1519 N N . PRO A 1 193 ? -23.263 15.655 16.894 1.00 51.41 193 PRO A N 1
ATOM 1520 C CA . PRO A 1 193 ? -22.755 16.805 16.138 1.00 51.41 193 PRO A CA 1
ATOM 1521 C C . PRO A 1 193 ? -21.220 16.906 16.095 1.00 51.41 193 PRO A C 1
ATOM 1523 O O . PRO A 1 193 ? -20.685 17.518 15.176 1.00 51.41 193 PRO A O 1
ATOM 1526 N N . ASP A 1 194 ? -20.515 16.249 17.022 1.00 55.75 194 ASP A N 1
ATOM 1527 C CA . ASP A 1 194 ? -19.061 16.384 17.188 1.00 55.75 194 ASP A CA 1
ATOM 1528 C C . ASP A 1 194 ? -18.249 15.196 16.639 1.00 55.75 194 ASP A C 1
ATOM 1530 O O . ASP A 1 194 ? -17.022 15.174 16.760 1.00 55.75 194 ASP A O 1
ATOM 1534 N N . ARG A 1 195 ? -18.897 14.176 16.055 1.00 58.94 195 ARG A N 1
ATOM 1535 C CA . ARG A 1 195 ? -18.212 12.964 15.580 1.00 58.94 195 ARG A CA 1
ATOM 1536 C C . ARG A 1 195 ? -18.470 12.730 14.099 1.00 58.94 195 ARG A C 1
ATOM 1538 O O . ARG A 1 195 ? -19.605 12.519 13.684 1.00 58.94 195 ARG A O 1
ATOM 1545 N N . VAL A 1 196 ? -17.399 12.699 13.303 1.00 66.75 196 VAL A N 1
ATOM 1546 C CA . VAL A 1 196 ? -17.497 12.294 11.897 1.00 66.75 196 VAL A CA 1
ATOM 1547 C C . VAL A 1 196 ? -17.911 10.832 11.825 1.00 66.75 196 VAL A C 1
ATOM 1549 O O . VAL A 1 196 ? -17.232 9.964 12.369 1.00 66.75 196 VAL A O 1
ATOM 1552 N N . GLN A 1 197 ? -19.039 10.588 11.158 1.00 69.81 197 GLN A N 1
ATOM 1553 C CA . GLN A 1 197 ? -19.582 9.261 10.918 1.00 69.81 197 GLN A CA 1
ATOM 1554 C C . GLN A 1 197 ? -19.319 8.848 9.471 1.00 69.81 197 GLN A C 1
ATOM 1556 O O . GLN A 1 197 ? -19.854 9.420 8.522 1.00 69.81 197 GLN A O 1
ATOM 1561 N N . CYS A 1 198 ? -18.484 7.837 9.307 1.00 74.06 198 CYS A N 1
ATOM 1562 C CA . CYS A 1 198 ? -18.022 7.329 8.034 1.00 74.06 198 CYS A CA 1
ATOM 1563 C C . CYS A 1 198 ? -19.007 6.295 7.480 1.00 74.06 198 CYS A C 1
ATOM 1565 O O . CYS A 1 198 ? -19.453 5.401 8.203 1.00 74.06 198 CYS A O 1
ATOM 1567 N N . PRO A 1 199 ? -19.348 6.361 6.185 1.00 75.50 199 PRO A N 1
ATOM 1568 C CA . PRO A 1 199 ? -20.220 5.370 5.576 1.00 75.50 199 PRO A CA 1
ATOM 1569 C C . PRO A 1 199 ? -19.452 4.065 5.321 1.00 75.50 199 PRO A C 1
ATOM 1571 O O . PRO A 1 199 ? -18.650 3.961 4.394 1.00 75.50 199 PRO A O 1
ATOM 1574 N N . PHE A 1 200 ? -19.718 3.045 6.132 1.00 69.00 200 PHE A N 1
ATOM 1575 C CA . PHE A 1 200 ? -19.261 1.670 5.917 1.00 69.00 200 PHE A CA 1
ATOM 1576 C C . PHE A 1 200 ? -20.429 0.695 6.105 1.00 69.00 200 PHE A C 1
ATOM 1578 O O . PHE A 1 200 ? -21.377 0.971 6.840 1.00 69.00 200 PHE A O 1
ATOM 1585 N N . SER A 1 201 ? -20.346 -0.466 5.459 1.00 61.34 201 SER A N 1
ATOM 1586 C CA . SER A 1 201 ? -21.181 -1.619 5.803 1.00 61.34 201 SER A CA 1
ATOM 1587 C C . SER A 1 201 ? -20.435 -2.538 6.783 1.00 61.34 201 SER A C 1
ATOM 1589 O O . SER A 1 201 ? -19.206 -2.480 6.891 1.00 61.34 201 SER A O 1
ATOM 1591 N N . GLY A 1 202 ? -21.157 -3.406 7.492 1.00 67.25 202 GLY A N 1
ATOM 1592 C CA . GLY A 1 202 ? -20.574 -4.364 8.436 1.00 67.25 202 GLY A CA 1
ATOM 1593 C C . GLY A 1 202 ? -20.334 -3.822 9.853 1.00 67.25 202 GLY A C 1
ATOM 1594 O O . GLY A 1 202 ? -20.730 -2.716 10.215 1.00 67.25 202 GLY A O 1
ATOM 1595 N N . LYS A 1 203 ? -19.707 -4.650 10.700 1.00 80.56 203 LYS A N 1
ATOM 1596 C CA . LYS A 1 203 ? -19.473 -4.324 12.113 1.00 80.56 203 LYS A CA 1
ATOM 1597 C C . LYS A 1 203 ? -18.244 -3.432 12.270 1.00 80.56 203 LYS A C 1
ATOM 1599 O O . LYS A 1 203 ? -17.115 -3.873 12.037 1.00 80.56 203 LYS A O 1
ATOM 1604 N N . VAL A 1 204 ? -18.476 -2.217 12.749 1.00 83.31 204 VAL A N 1
ATOM 1605 C CA . VAL A 1 204 ? -17.431 -1.282 13.181 1.00 83.31 204 VAL A CA 1
ATOM 1606 C C . VAL A 1 204 ? -16.816 -1.773 14.471 1.00 83.31 204 VAL A C 1
ATOM 1608 O O . VAL A 1 204 ? -17.522 -2.057 15.437 1.00 83.31 204 VAL A O 1
ATOM 1611 N N . LEU A 1 205 ? -15.495 -1.868 14.484 1.00 84.94 205 LEU A N 1
ATOM 1612 C CA . LEU A 1 205 ? -14.736 -2.191 15.684 1.00 84.94 205 LEU A CA 1
ATOM 1613 C C . LEU A 1 205 ? -14.125 -0.933 16.292 1.00 84.94 205 LEU A C 1
ATOM 1615 O O . LEU A 1 205 ? -14.064 -0.809 17.512 1.00 84.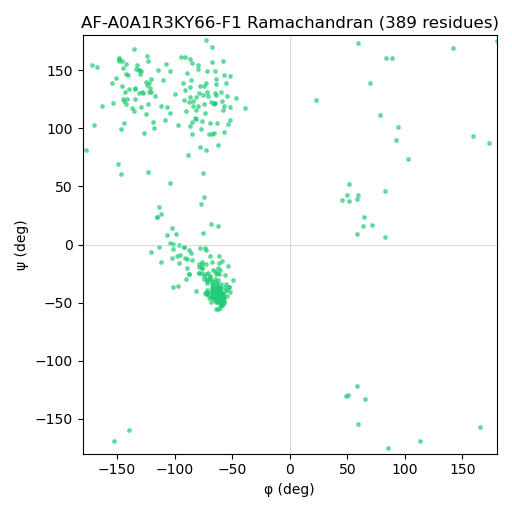94 205 LEU A O 1
ATOM 1619 N N . LEU A 1 206 ? -13.692 0.001 15.444 1.00 85.00 206 LEU A N 1
ATOM 1620 C CA . LEU A 1 206 ? -13.211 1.305 15.867 1.00 85.00 206 LEU A CA 1
ATOM 1621 C C . LEU A 1 206 ? -13.389 2.332 14.753 1.00 85.00 206 LEU A C 1
ATOM 1623 O O . LEU A 1 206 ? -13.133 2.052 13.583 1.00 85.00 206 LEU A O 1
ATOM 1627 N N . GLU A 1 207 ? -13.803 3.522 15.158 1.00 86.19 207 GLU A N 1
ATOM 1628 C CA . GLU A 1 207 ? -13.916 4.705 14.321 1.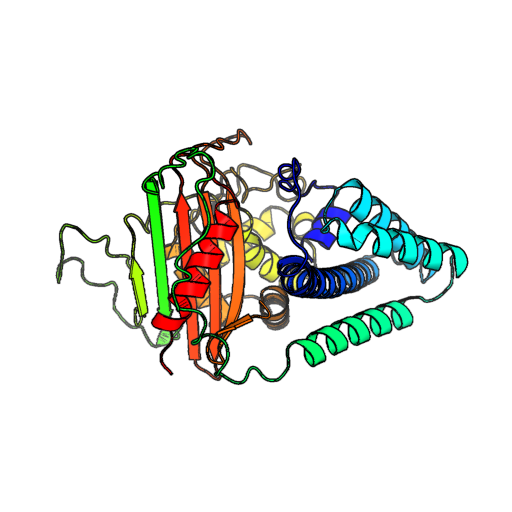00 86.19 207 GLU A CA 1
ATOM 1629 C C . GLU A 1 207 ? -13.499 5.911 15.161 1.00 86.19 207 GLU A C 1
ATOM 1631 O O . GLU A 1 207 ? -14.078 6.159 16.223 1.00 86.19 207 GLU A O 1
ATOM 1636 N N . SER A 1 208 ? -12.481 6.644 14.731 1.00 84.81 208 SER A N 1
ATOM 1637 C CA . SER A 1 208 ? -12.061 7.871 15.401 1.00 84.81 208 SER A CA 1
ATOM 1638 C C . SER A 1 208 ? -11.478 8.880 14.425 1.00 84.81 208 SER A C 1
ATOM 1640 O O . SER A 1 208 ? -10.994 8.523 13.350 1.00 84.81 208 SER A O 1
ATOM 1642 N N . GLY A 1 209 ? -11.503 10.142 14.841 1.00 85.38 209 GLY A N 1
ATOM 1643 C CA . GLY A 1 209 ? -10.935 11.253 14.098 1.00 85.38 209 GLY A CA 1
ATOM 1644 C C . GLY A 1 209 ? -11.979 12.238 13.582 1.00 85.38 209 GLY A C 1
ATOM 1645 O O . GLY A 1 209 ? -13.131 12.212 14.012 1.00 85.38 209 GLY A O 1
ATOM 1646 N N . ASN A 1 210 ? -11.536 13.137 12.709 1.00 85.25 210 ASN A N 1
ATOM 1647 C CA . ASN A 1 210 ? -12.266 14.333 12.293 1.00 85.25 210 ASN A CA 1
ATOM 1648 C C . ASN A 1 210 ? -12.554 14.400 10.784 1.00 85.25 210 ASN A C 1
ATOM 1650 O O . ASN A 1 210 ? -13.253 15.315 10.365 1.00 85.25 210 ASN A O 1
ATOM 1654 N N . ASP A 1 211 ? -12.029 13.482 9.965 1.00 85.25 211 ASP A N 1
ATOM 1655 C CA . ASP A 1 211 ? -12.343 13.407 8.532 1.00 85.25 211 ASP A CA 1
ATOM 1656 C C . ASP A 1 211 ? -11.944 12.039 7.964 1.00 85.25 211 ASP A C 1
ATOM 1658 O O . ASP A 1 211 ? -10.771 11.678 7.952 1.00 85.25 211 ASP A O 1
ATOM 1662 N N . CYS A 1 212 ? -12.905 11.280 7.446 1.00 86.19 212 CYS A N 1
ATOM 1663 C CA . CYS A 1 212 ? -12.644 10.024 6.736 1.00 86.19 212 CYS A CA 1
ATOM 1664 C C . CYS A 1 212 ? -12.994 10.055 5.251 1.00 86.19 212 CYS A C 1
ATOM 1666 O O . CYS A 1 212 ? -12.790 9.062 4.550 1.00 86.19 212 CYS A O 1
ATOM 1668 N N . SER A 1 213 ? -13.519 11.181 4.781 1.00 87.75 213 SER A N 1
ATOM 1669 C CA . SER A 1 213 ? -13.921 11.394 3.394 1.00 87.75 213 SER A CA 1
ATOM 1670 C C . SER A 1 213 ? -12.836 12.090 2.582 1.00 87.75 213 SER A C 1
ATOM 1672 O O . SER A 1 213 ? -12.874 12.038 1.355 1.00 87.75 213 SER A O 1
ATOM 1674 N N . ARG A 1 214 ? -11.843 12.702 3.246 1.00 89.44 214 ARG A N 1
ATOM 1675 C CA . ARG A 1 214 ? -10.748 13.389 2.568 1.00 89.44 214 ARG A CA 1
ATOM 1676 C C . ARG A 1 214 ? -10.005 12.463 1.627 1.00 89.44 214 ARG A C 1
ATOM 1678 O O . ARG A 1 214 ? -9.346 11.523 2.067 1.00 89.44 214 ARG A O 1
ATOM 1685 N N . GLU A 1 215 ? -10.012 12.813 0.353 1.00 92.62 215 GLU A N 1
ATOM 1686 C CA . GLU A 1 215 ? -9.122 12.213 -0.625 1.00 92.62 215 GLU A CA 1
ATOM 1687 C C . GLU A 1 215 ? -7.738 12.874 -0.545 1.00 92.62 215 GLU A C 1
ATOM 1689 O O . GLU A 1 215 ? -7.603 14.096 -0.594 1.00 92.62 215 GLU A O 1
ATOM 1694 N N . VAL A 1 216 ? -6.700 12.051 -0.394 1.00 92.38 216 VAL A N 1
ATOM 1695 C CA . VAL A 1 216 ? -5.297 12.450 -0.571 1.00 92.38 216 VAL A CA 1
ATOM 1696 C C . VAL A 1 216 ? -4.583 11.378 -1.383 1.00 92.38 216 VAL A C 1
ATOM 1698 O O . VAL A 1 216 ? -5.104 10.275 -1.575 1.00 92.38 216 VAL A O 1
ATOM 1701 N N . THR A 1 217 ? -3.371 11.656 -1.863 1.00 91.38 217 THR A N 1
ATOM 1702 C CA . THR A 1 217 ? -2.648 10.631 -2.624 1.00 91.38 217 THR A CA 1
ATOM 1703 C C . THR A 1 217 ? -2.325 9.429 -1.729 1.00 91.38 217 THR A C 1
ATOM 1705 O O . THR A 1 217 ? -1.928 9.598 -0.569 1.00 91.38 217 THR A O 1
ATOM 1708 N N . PRO A 1 218 ? -2.476 8.191 -2.228 1.00 90.56 218 PRO A N 1
ATOM 1709 C CA . PRO A 1 218 ? -2.241 6.989 -1.427 1.00 90.56 218 PRO A CA 1
ATOM 1710 C C . PRO A 1 218 ? -0.763 6.805 -1.048 1.00 90.56 218 PRO A C 1
ATOM 1712 O O . PRO A 1 218 ? -0.431 5.989 -0.178 1.00 90.56 218 PRO A O 1
ATOM 1715 N N . ALA A 1 219 ? 0.149 7.522 -1.709 1.00 88.62 219 ALA A N 1
ATOM 1716 C CA . ALA A 1 219 ? 1.586 7.378 -1.560 1.00 88.62 219 ALA A CA 1
ATOM 1717 C C . ALA A 1 219 ? 1.992 5.897 -1.657 1.00 88.62 219 ALA A C 1
ATOM 1719 O O . ALA A 1 219 ? 1.595 5.157 -2.560 1.00 88.62 219 ALA A O 1
ATOM 1720 N N . SER A 1 220 ? 2.787 5.415 -0.702 1.00 82.38 220 SER A N 1
ATOM 1721 C CA . SER A 1 220 ? 3.258 4.034 -0.730 1.00 82.38 220 SER A CA 1
ATOM 1722 C C . SER A 1 220 ? 2.202 2.971 -0.394 1.00 82.38 220 SER A C 1
ATOM 1724 O O . SER A 1 220 ? 2.523 1.791 -0.523 1.00 82.38 220 SER A O 1
ATOM 1726 N N . THR A 1 221 ? 0.972 3.323 -0.006 1.00 84.44 221 THR A N 1
ATOM 1727 C CA . THR A 1 221 ? -0.081 2.318 0.248 1.00 84.44 221 THR A CA 1
ATOM 1728 C C . THR A 1 221 ? -0.606 1.668 -1.028 1.00 84.44 221 THR A C 1
ATOM 1730 O O . THR A 1 221 ? -0.890 0.471 -1.029 1.00 84.44 221 THR A O 1
ATOM 1733 N N . PHE A 1 222 ? -0.577 2.395 -2.152 1.00 92.12 222 PHE A N 1
ATOM 1734 C CA . PHE A 1 222 ? -0.975 1.891 -3.473 1.00 92.12 222 PHE A CA 1
ATOM 1735 C C . PHE A 1 222 ? -0.159 0.671 -3.935 1.00 92.12 222 PHE A C 1
ATOM 1737 O O . PHE A 1 222 ? -0.547 -0.066 -4.837 1.00 92.12 222 PHE A O 1
ATOM 1744 N N . LYS A 1 223 ? 0.965 0.387 -3.269 1.00 85.50 223 LYS A N 1
ATOM 1745 C CA . LYS A 1 223 ? 1.768 -0.815 -3.507 1.00 85.50 223 LYS A CA 1
ATOM 1746 C C . LYS A 1 223 ? 1.005 -2.120 -3.249 1.00 85.50 223 LYS A C 1
ATOM 1748 O O . LYS A 1 223 ? 1.382 -3.136 -3.828 1.00 85.50 223 LYS A O 1
ATOM 1753 N N . ILE A 1 224 ? -0.067 -2.097 -2.452 1.00 88.75 224 ILE A N 1
ATOM 1754 C CA . ILE A 1 224 ? -0.988 -3.236 -2.317 1.00 88.75 224 ILE A CA 1
ATOM 1755 C C . ILE A 1 224 ? -1.682 -3.495 -3.664 1.00 88.75 224 ILE A C 1
ATOM 1757 O O . ILE A 1 224 ? -1.527 -4.579 -4.223 1.00 88.75 224 ILE A O 1
ATOM 1761 N N . ALA A 1 225 ? -2.338 -2.483 -4.240 1.00 92.56 225 ALA A N 1
ATOM 1762 C CA . ALA A 1 225 ? -2.971 -2.562 -5.560 1.00 92.56 225 ALA A CA 1
ATOM 1763 C C . ALA A 1 225 ? -1.970 -2.927 -6.671 1.00 92.56 225 ALA A C 1
ATOM 1765 O O . ALA A 1 225 ? -2.191 -3.890 -7.400 1.00 92.56 225 ALA A O 1
ATOM 1766 N N . ILE A 1 226 ? -0.818 -2.249 -6.735 1.00 87.62 226 ILE A N 1
ATOM 1767 C CA . ILE A 1 226 ? 0.261 -2.546 -7.699 1.00 87.62 226 ILE A CA 1
ATOM 1768 C C . ILE A 1 226 ? 0.712 -4.007 -7.629 1.00 87.62 226 ILE A C 1
ATOM 1770 O O . ILE A 1 226 ? 1.020 -4.604 -8.659 1.00 87.62 226 ILE A O 1
ATOM 1774 N N . SER A 1 227 ? 0.793 -4.586 -6.428 1.00 79.44 227 SER A N 1
ATOM 1775 C CA . SER A 1 227 ? 1.205 -5.982 -6.290 1.00 79.44 227 SER A CA 1
ATOM 1776 C C . SER A 1 227 ? 0.177 -6.944 -6.878 1.00 79.44 227 SER A C 1
ATOM 1778 O O . SER A 1 227 ? 0.574 -7.847 -7.610 1.00 79.44 227 SER A O 1
ATOM 1780 N N . LEU A 1 228 ? -1.119 -6.697 -6.651 1.00 88.25 228 LEU A N 1
ATOM 1781 C CA . LEU A 1 228 ? -2.198 -7.491 -7.239 1.00 88.25 228 LEU A CA 1
ATOM 1782 C C . LEU A 1 228 ? -2.134 -7.418 -8.766 1.00 88.25 228 LEU A C 1
ATOM 1784 O O . LEU A 1 228 ? -2.089 -8.454 -9.418 1.00 88.25 228 LEU A O 1
ATOM 1788 N N . MET A 1 229 ? -2.019 -6.210 -9.329 1.00 88.81 229 MET A N 1
ATOM 1789 C CA . MET A 1 229 ? -1.889 -6.000 -10.778 1.00 88.81 229 MET A CA 1
ATOM 1790 C C . MET A 1 229 ? -0.662 -6.720 -11.350 1.00 88.81 229 MET A C 1
ATOM 1792 O O . MET A 1 229 ? -0.733 -7.378 -12.385 1.00 88.81 229 MET A O 1
ATOM 1796 N N . GLY A 1 230 ? 0.484 -6.599 -10.674 1.00 78.50 230 GLY A N 1
ATOM 1797 C CA . GLY A 1 230 ? 1.746 -7.142 -11.160 1.00 78.50 230 GLY A CA 1
ATOM 1798 C C . GLY A 1 230 ? 1.805 -8.666 -11.134 1.00 78.50 230 GLY A C 1
ATOM 1799 O O . GLY A 1 230 ? 2.263 -9.284 -12.095 1.00 78.50 230 GLY A O 1
ATOM 1800 N N . PHE A 1 231 ? 1.319 -9.285 -10.058 1.00 78.56 231 PHE A N 1
ATOM 1801 C CA . PHE A 1 231 ? 1.225 -10.741 -9.984 1.00 78.56 231 PHE A CA 1
ATOM 1802 C C . PHE A 1 231 ? 0.121 -11.295 -10.883 1.00 78.56 231 PHE A C 1
ATOM 1804 O O . PHE A 1 231 ? 0.292 -12.383 -11.430 1.00 78.56 231 PHE A O 1
ATOM 1811 N N . ASP A 1 232 ? -0.964 -10.545 -11.091 1.00 82.81 232 ASP A N 1
ATOM 1812 C CA . ASP A 1 232 ? -2.012 -10.942 -12.024 1.00 82.81 232 ASP A CA 1
ATOM 1813 C C . ASP A 1 232 ? -1.503 -10.963 -13.471 1.00 82.81 232 ASP A C 1
ATOM 1815 O O . ASP A 1 232 ? -1.654 -11.950 -14.188 1.00 82.81 232 ASP A O 1
ATOM 1819 N N . ALA A 1 233 ? -0.803 -9.901 -13.874 1.00 76.94 233 ALA A N 1
ATOM 1820 C CA . ALA A 1 233 ? -0.222 -9.783 -15.204 1.00 76.94 233 ALA A CA 1
ATOM 1821 C C . ALA A 1 233 ? 1.056 -10.617 -15.408 1.00 76.94 233 ALA A C 1
ATOM 1823 O O . ALA A 1 233 ? 1.506 -10.768 -16.545 1.00 76.94 233 ALA A O 1
ATOM 1824 N N . GLY A 1 234 ? 1.685 -11.106 -14.332 1.00 65.75 234 GLY A N 1
ATOM 1825 C CA . GLY A 1 234 ? 3.020 -11.716 -14.374 1.00 65.75 234 GLY A CA 1
ATOM 1826 C C . GLY A 1 234 ? 4.122 -10.727 -14.780 1.00 65.75 234 GLY A C 1
ATOM 1827 O O . GLY A 1 234 ? 5.159 -11.120 -15.319 1.00 65.75 234 GLY A O 1
ATOM 1828 N N . GLN A 1 235 ? 3.892 -9.427 -14.580 1.00 70.00 235 GLN A N 1
ATOM 1829 C CA . GLN A 1 235 ? 4.731 -8.344 -15.084 1.00 70.00 235 GLN A CA 1
ATOM 1830 C C . GLN A 1 235 ? 4.849 -7.210 -14.068 1.00 70.00 235 GLN A C 1
ATOM 1832 O O . GLN A 1 235 ? 3.981 -6.987 -13.236 1.00 70.00 235 GLN A O 1
ATOM 1837 N N . VAL A 1 236 ? 5.926 -6.432 -14.155 1.00 67.44 236 VAL A N 1
ATOM 1838 C CA . VAL A 1 236 ? 5.999 -5.162 -13.420 1.00 67.44 236 VAL A CA 1
ATOM 1839 C C . VAL A 1 236 ? 5.057 -4.144 -14.054 1.00 67.44 236 VAL A C 1
ATOM 1841 O O . VAL A 1 236 ? 4.894 -4.140 -15.270 1.00 67.44 236 VAL A O 1
ATOM 1844 N N . VAL A 1 237 ? 4.511 -3.232 -13.252 1.00 68.12 237 VAL A N 1
ATOM 1845 C CA . VAL A 1 237 ? 3.513 -2.241 -13.692 1.00 68.12 237 VAL A CA 1
ATOM 1846 C C . VAL A 1 237 ? 3.955 -1.425 -14.919 1.00 68.12 237 VAL A C 1
ATOM 1848 O O . VAL A 1 237 ? 3.169 -1.245 -15.839 1.00 68.12 237 VAL A O 1
ATOM 1851 N N . LYS A 1 238 ? 5.245 -1.076 -15.036 1.00 68.19 238 LYS A N 1
ATOM 1852 C CA . LYS A 1 238 ? 5.804 -0.429 -16.242 1.00 68.19 238 LYS A CA 1
ATOM 1853 C C . LYS A 1 238 ? 5.557 -1.219 -17.541 1.00 68.19 238 LYS A C 1
ATOM 1855 O O . LYS A 1 238 ? 5.433 -0.631 -18.607 1.00 68.19 238 LYS A O 1
ATOM 1860 N N . LYS A 1 239 ? 5.546 -2.553 -17.464 1.00 72.31 239 LYS A N 1
ATOM 1861 C CA . LYS A 1 239 ? 5.325 -3.454 -18.606 1.00 72.31 239 LYS A CA 1
ATOM 1862 C C . LYS A 1 239 ? 3.849 -3.779 -18.843 1.00 72.31 239 LYS A C 1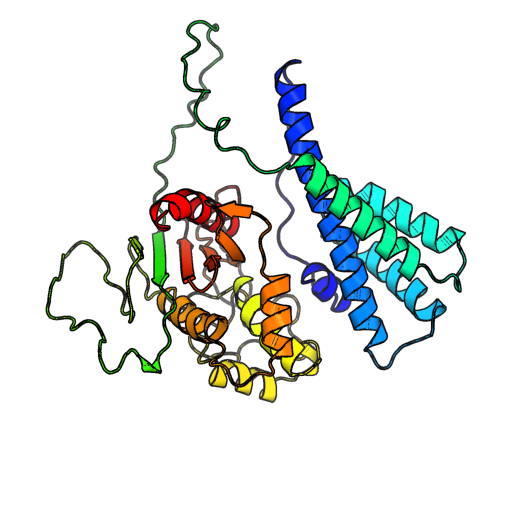
ATOM 1864 O O . LYS A 1 239 ? 3.520 -4.158 -19.958 1.00 72.31 239 LYS A O 1
ATOM 1869 N N . ILE A 1 240 ? 2.993 -3.591 -17.833 1.00 78.12 240 ILE A N 1
ATOM 1870 C CA . ILE A 1 240 ? 1.533 -3.707 -17.976 1.00 78.12 240 ILE A CA 1
ATOM 1871 C C . ILE A 1 240 ? 1.022 -2.678 -18.999 1.00 78.12 240 ILE A C 1
ATOM 1873 O O . ILE A 1 240 ? 0.153 -3.007 -19.801 1.00 78.12 240 ILE A O 1
ATOM 1877 N N . GLY A 1 241 ? 1.614 -1.478 -19.011 1.00 81.06 241 GLY A N 1
ATOM 1878 C CA . GLY A 1 241 ? 1.241 -0.384 -19.910 1.00 81.06 241 GLY A CA 1
ATOM 1879 C C . GLY A 1 241 ? 0.052 0.431 -19.393 1.00 81.06 241 GLY A C 1
ATOM 1880 O O . GLY A 1 241 ? -0.702 -0.032 -18.539 1.00 81.06 241 GLY A O 1
ATOM 1881 N N . GLN A 1 242 ? -0.093 1.656 -19.909 1.00 88.19 242 GLN A N 1
ATOM 1882 C CA . GLN A 1 242 ? -1.045 2.656 -19.405 1.00 88.19 242 GLN A CA 1
ATOM 1883 C C . GLN A 1 242 ? -2.498 2.173 -19.440 1.00 88.19 242 GLN A C 1
ATOM 1885 O O . GLN A 1 242 ? -3.152 2.156 -18.404 1.00 88.19 242 GLN A O 1
ATOM 1890 N N . HIS A 1 243 ? -2.972 1.693 -20.592 1.00 92.19 243 HIS A N 1
ATOM 1891 C CA . HIS A 1 243 ? -4.363 1.257 -20.754 1.00 92.19 243 HIS A CA 1
ATOM 1892 C C . HIS A 1 243 ? -4.754 0.157 -19.760 1.00 92.19 243 HIS A C 1
ATOM 1894 O O . HIS A 1 243 ? -5.734 0.270 -19.037 1.00 92.19 243 HIS A O 1
ATOM 1900 N N . ARG A 1 244 ? -3.951 -0.907 -19.661 1.00 91.38 244 ARG A N 1
ATOM 1901 C CA . ARG A 1 244 ? -4.267 -2.019 -18.757 1.00 91.38 244 ARG A CA 1
ATOM 1902 C C . ARG A 1 244 ? -4.122 -1.621 -17.284 1.00 91.38 244 ARG A C 1
ATOM 1904 O O . ARG A 1 244 ? -4.809 -2.170 -16.430 1.00 91.38 244 ARG A O 1
ATOM 1911 N N . PHE A 1 245 ? -3.235 -0.678 -16.969 1.00 91.44 245 PHE A N 1
ATOM 1912 C CA . PHE A 1 245 ? -3.139 -0.106 -15.627 1.00 91.44 245 PHE A CA 1
ATOM 1913 C C . PHE A 1 245 ? -4.397 0.699 -15.259 1.00 91.44 245 PHE A C 1
ATOM 1915 O O . PHE A 1 245 ? -4.929 0.502 -14.168 1.00 91.44 245 PHE A O 1
ATOM 1922 N N . GLU A 1 246 ? -4.908 1.526 -16.176 1.00 94.94 246 GLU A N 1
ATOM 1923 C CA . GLU A 1 246 ? -6.206 2.205 -16.046 1.00 94.94 246 GLU A CA 1
ATOM 1924 C C . GLU A 1 246 ? -7.348 1.209 -15.834 1.00 94.94 246 GLU A C 1
ATOM 1926 O O . GLU A 1 246 ? -8.144 1.384 -14.911 1.00 94.94 246 GLU A O 1
ATOM 1931 N N . ASP A 1 247 ? -7.390 0.133 -16.625 1.00 96.38 247 ASP A N 1
ATOM 1932 C CA . ASP A 1 247 ? -8.406 -0.914 -16.496 1.00 96.38 247 ASP A CA 1
ATOM 1933 C C . ASP A 1 247 ? -8.391 -1.547 -15.100 1.00 96.38 247 ASP A C 1
ATOM 1935 O O . ASP A 1 247 ? -9.448 -1.726 -14.497 1.00 96.38 247 ASP A O 1
ATOM 1939 N N . TYR A 1 248 ? -7.211 -1.846 -14.541 1.00 96.12 248 TYR A N 1
ATOM 1940 C CA . TYR A 1 248 ? -7.120 -2.364 -13.173 1.00 96.12 248 TYR A CA 1
ATOM 1941 C C . TYR A 1 248 ? -7.587 -1.346 -12.130 1.00 96.12 248 TYR A C 1
ATOM 1943 O O . TYR A 1 248 ? -8.285 -1.723 -11.191 1.00 96.12 248 TYR A O 1
ATOM 1951 N N . VAL A 1 249 ? -7.193 -0.076 -12.257 1.00 95.69 249 VAL A N 1
ATOM 1952 C CA . VAL A 1 249 ? -7.574 0.974 -11.299 1.00 95.69 249 VAL A CA 1
ATOM 1953 C C . VAL A 1 249 ? -9.093 1.164 -11.275 1.00 95.69 249 VAL A C 1
ATOM 1955 O O . VAL A 1 249 ? -9.675 1.166 -10.188 1.00 95.69 249 VAL A O 1
ATOM 1958 N N . LYS A 1 250 ? -9.731 1.196 -12.452 1.00 95.75 250 LYS A N 1
ATOM 1959 C CA . LYS A 1 250 ? -11.194 1.230 -12.610 1.00 95.75 250 LYS A CA 1
ATOM 1960 C C . LYS A 1 250 ? -11.857 -0.044 -12.088 1.00 95.75 250 LYS A C 1
ATOM 1962 O O . LYS A 1 250 ? -12.789 0.015 -11.295 1.00 95.75 250 LYS A O 1
ATOM 1967 N N . ALA A 1 251 ? -11.346 -1.222 -12.455 1.00 94.50 251 ALA A N 1
ATOM 1968 C CA . ALA A 1 251 ? -11.895 -2.502 -11.996 1.00 94.50 251 ALA A CA 1
ATOM 1969 C C . ALA A 1 251 ? -11.807 -2.673 -10.470 1.00 94.50 251 ALA A C 1
ATOM 1971 O O . ALA A 1 251 ? -12.652 -3.327 -9.857 1.00 94.50 251 ALA A O 1
ATOM 1972 N N . PHE A 1 252 ? -10.791 -2.087 -9.835 1.00 95.44 252 PHE A N 1
ATOM 1973 C CA . PHE A 1 252 ? -10.666 -2.078 -8.379 1.00 95.44 252 PHE A CA 1
ATOM 1974 C C . PHE A 1 252 ? -11.576 -1.031 -7.719 1.00 95.44 252 PHE A C 1
ATOM 1976 O O . PHE A 1 252 ? -11.866 -1.159 -6.523 1.00 95.44 252 PHE A O 1
ATOM 1983 N N . ALA A 1 253 ? -12.083 -0.068 -8.493 1.00 94.81 253 ALA A N 1
ATOM 1984 C CA . ALA A 1 253 ? -12.713 1.163 -8.032 1.00 94.81 253 ALA A CA 1
ATOM 1985 C C . ALA A 1 253 ? -11.817 1.898 -7.022 1.00 94.81 253 ALA A C 1
ATOM 1987 O O . ALA A 1 253 ? -12.192 2.124 -5.867 1.00 94.81 253 ALA A O 1
ATOM 1988 N N . TYR A 1 254 ? -10.555 2.125 -7.408 1.00 94.62 254 TYR A N 1
ATOM 1989 C CA . TYR A 1 254 ? -9.540 2.655 -6.501 1.00 94.62 254 TYR A CA 1
ATOM 1990 C C . TYR A 1 254 ? -9.599 4.188 -6.440 1.00 94.62 254 TYR A C 1
ATOM 1992 O O . TYR A 1 254 ? -8.968 4.881 -7.239 1.00 94.62 254 TYR A O 1
ATOM 2000 N N . GLY A 1 255 ? -10.310 4.705 -5.435 1.00 95.06 255 GLY A N 1
ATOM 2001 C CA . GLY A 1 255 ? -10.379 6.139 -5.145 1.00 95.06 255 GLY A CA 1
ATOM 2002 C C . GLY A 1 255 ? -11.058 6.932 -6.258 1.00 95.06 255 GLY A C 1
ATOM 2003 O O . GLY A 1 255 ? -12.110 6.524 -6.739 1.00 95.06 255 GLY A O 1
ATOM 2004 N N . ASN A 1 256 ? -10.444 8.041 -6.667 1.00 95.19 256 ASN A N 1
ATOM 2005 C CA . ASN A 1 256 ? -10.917 8.873 -7.777 1.00 95.19 256 ASN A CA 1
ATOM 2006 C C . ASN A 1 256 ? -10.591 8.302 -9.172 1.00 95.19 256 ASN A C 1
ATOM 2008 O O . ASN A 1 256 ? -10.946 8.916 -10.173 1.00 95.19 256 ASN A O 1
ATOM 2012 N N . GLU A 1 257 ? -9.876 7.171 -9.234 1.00 96.00 257 GLU A N 1
ATOM 2013 C CA . GLU A 1 257 ? -9.479 6.462 -10.460 1.00 96.00 257 GLU A CA 1
ATOM 2014 C C . GLU A 1 257 ? -8.636 7.285 -11.456 1.00 96.00 257 GLU A C 1
ATOM 2016 O O . GLU A 1 257 ? -8.350 6.830 -12.567 1.00 96.00 257 GLU A O 1
ATOM 2021 N N . ASP A 1 258 ? -8.181 8.476 -11.061 1.00 93.69 258 ASP A N 1
ATOM 2022 C CA . ASP A 1 258 ? -7.476 9.399 -11.942 1.00 93.69 258 ASP A CA 1
ATOM 2023 C C . ASP A 1 258 ? -5.983 9.063 -12.009 1.00 93.69 258 ASP A C 1
ATOM 2025 O O . ASP A 1 258 ? -5.192 9.346 -11.106 1.00 93.69 258 ASP A O 1
ATOM 2029 N N . VAL A 1 259 ? -5.572 8.483 -13.132 1.00 91.44 259 VAL A N 1
ATOM 2030 C CA . VAL A 1 259 ? -4.176 8.126 -13.421 1.00 91.44 259 VAL A CA 1
ATOM 2031 C C . VAL A 1 259 ? -3.602 8.915 -14.599 1.00 91.44 259 VAL A C 1
ATOM 2033 O O . VAL A 1 259 ? -2.660 8.468 -15.251 1.00 91.44 259 VAL A O 1
ATOM 2036 N N . SER A 1 260 ? -4.171 10.090 -14.879 1.00 88.62 260 SER A N 1
ATOM 2037 C CA . SER A 1 260 ? -3.836 10.899 -16.056 1.00 88.62 260 SER A CA 1
ATOM 2038 C C . SER A 1 260 ? -2.536 11.700 -15.924 1.00 88.62 260 SER A C 1
ATOM 2040 O O . SER A 1 260 ? -1.913 12.025 -16.933 1.00 88.62 260 SER A O 1
ATOM 2042 N N . ALA A 1 261 ? -2.096 12.023 -14.702 1.00 82.50 261 ALA A N 1
ATOM 2043 C CA . ALA A 1 261 ? -1.002 12.979 -14.505 1.00 82.50 261 ALA A CA 1
ATOM 2044 C C . ALA A 1 261 ? 0.401 12.423 -14.803 1.00 82.50 261 ALA A C 1
ATOM 2046 O O . ALA A 1 261 ? 1.333 13.205 -14.991 1.00 82.50 261 ALA A O 1
ATOM 2047 N N . VAL A 1 262 ? 0.586 11.098 -14.809 1.00 78.62 262 VAL A N 1
ATOM 2048 C CA . VAL A 1 262 ? 1.889 10.459 -15.050 1.00 78.62 262 VAL A CA 1
ATOM 2049 C C . VAL A 1 262 ? 1.704 9.171 -15.848 1.00 78.62 262 VAL A C 1
ATOM 2051 O O . VAL A 1 262 ? 1.030 8.252 -15.394 1.00 78.62 262 VAL A O 1
ATOM 2054 N N . ASP A 1 263 ? 2.377 9.062 -16.994 1.00 78.31 263 ASP A N 1
ATOM 2055 C CA . ASP A 1 263 ? 2.392 7.823 -17.778 1.00 78.31 263 ASP A CA 1
ATOM 2056 C C . ASP A 1 263 ? 3.101 6.701 -17.000 1.00 78.31 263 ASP A C 1
ATOM 2058 O O . ASP A 1 263 ? 4.286 6.783 -16.653 1.00 78.31 263 ASP A O 1
ATOM 2062 N N . VAL A 1 264 ? 2.379 5.613 -16.743 1.00 76.19 264 VAL A N 1
ATOM 2063 C CA . VAL A 1 264 ? 2.864 4.460 -15.982 1.00 76.19 264 VAL A CA 1
ATOM 2064 C C . VAL A 1 264 ? 4.017 3.718 -16.673 1.00 76.19 264 VAL A C 1
ATOM 2066 O O . VAL A 1 264 ? 4.808 3.025 -16.022 1.00 76.19 264 VAL A O 1
ATOM 2069 N N . SER A 1 265 ? 4.138 3.857 -17.994 1.00 68.38 265 SER A N 1
ATOM 2070 C CA . SER A 1 265 ? 5.239 3.304 -18.779 1.00 68.38 265 SER A CA 1
ATOM 2071 C C . SER A 1 265 ? 6.531 4.113 -18.616 1.00 68.38 265 SER A C 1
ATOM 2073 O O . SER A 1 265 ? 7.618 3.588 -18.872 1.00 68.38 265 SER A O 1
ATOM 2075 N N . ALA A 1 266 ? 6.452 5.346 -18.107 1.00 64.75 266 ALA A N 1
ATOM 2076 C CA . ALA A 1 266 ? 7.589 6.230 -17.871 1.00 64.75 266 ALA A CA 1
ATOM 2077 C C . ALA A 1 266 ? 7.392 7.124 -16.623 1.00 64.75 266 ALA A C 1
ATOM 2079 O O . ALA A 1 266 ? 7.463 8.347 -16.726 1.00 64.75 266 ALA A O 1
ATOM 2080 N N . PRO A 1 267 ? 7.237 6.551 -15.411 1.00 61.22 267 PRO A N 1
ATOM 2081 C CA . PRO A 1 267 ? 6.747 7.284 -14.240 1.00 61.22 267 PRO A CA 1
ATOM 2082 C C . PRO A 1 267 ? 7.767 8.245 -13.599 1.00 61.22 267 PRO A C 1
ATOM 2084 O O . PRO A 1 267 ? 7.560 8.720 -12.487 1.00 61.22 267 PRO A O 1
ATOM 2087 N N . GLY A 1 268 ? 8.910 8.500 -14.244 1.00 61.59 268 GLY A N 1
ATOM 2088 C CA . GLY A 1 268 ? 9.991 9.300 -13.669 1.00 61.59 268 GLY A CA 1
ATOM 2089 C C . GLY A 1 268 ? 10.388 8.825 -12.263 1.00 61.59 268 GLY A C 1
ATOM 2090 O O . GLY A 1 268 ? 10.638 7.638 -12.042 1.00 61.59 268 GLY A O 1
ATOM 2091 N N . GLN A 1 269 ? 10.454 9.764 -11.314 1.00 54.84 269 GLN A N 1
ATOM 2092 C CA . GLN A 1 269 ? 10.730 9.479 -9.899 1.00 54.84 269 GLN A CA 1
ATOM 2093 C C . GLN A 1 269 ? 9.459 9.151 -9.094 1.00 54.84 269 GLN A C 1
ATOM 2095 O O . GLN A 1 269 ? 9.547 8.418 -8.111 1.00 54.84 269 GLN A O 1
ATOM 2100 N N . ASN A 1 270 ? 8.292 9.634 -9.535 1.00 63.94 270 ASN A N 1
ATOM 2101 C CA . ASN A 1 270 ? 7.019 9.568 -8.818 1.00 63.94 270 ASN A CA 1
ATOM 2102 C C . ASN A 1 270 ? 5.900 9.143 -9.777 1.00 63.94 270 ASN A C 1
ATOM 2104 O O . ASN A 1 270 ? 5.565 9.875 -10.702 1.00 63.94 270 ASN A O 1
ATOM 2108 N N . GLY A 1 271 ? 5.315 7.963 -9.550 1.00 73.00 271 GLY A N 1
ATOM 2109 C CA . GLY A 1 271 ? 4.126 7.524 -10.289 1.00 73.00 271 GLY A CA 1
ATOM 2110 C C . GLY A 1 271 ? 2.864 8.282 -9.866 1.00 73.00 271 GLY A C 1
ATOM 2111 O O . GLY A 1 271 ? 2.883 9.024 -8.885 1.00 73.00 271 GLY A O 1
ATOM 2112 N N . VAL A 1 272 ? 1.741 8.015 -10.542 1.00 81.00 272 VAL A N 1
ATOM 2113 C CA . VAL A 1 272 ? 0.428 8.668 -10.308 1.00 81.00 272 VAL A CA 1
ATOM 2114 C C . VAL A 1 272 ? -0.077 8.621 -8.860 1.00 81.00 272 VAL A C 1
ATOM 2116 O O . VAL A 1 272 ? -0.940 9.395 -8.474 1.00 81.00 272 VAL A O 1
ATOM 2119 N N . TRP A 1 273 ? 0.466 7.717 -8.045 1.00 81.94 273 TRP A N 1
ATOM 2120 C CA . TRP A 1 273 ? 0.108 7.502 -6.645 1.00 81.94 273 TRP A CA 1
ATOM 2121 C C . TRP A 1 273 ? 0.947 8.311 -5.643 1.00 81.94 273 TRP A C 1
ATOM 2123 O O . TRP A 1 273 ? 0.719 8.182 -4.442 1.00 81.94 273 TRP A O 1
ATOM 2133 N N . VAL A 1 274 ? 1.936 9.098 -6.086 1.00 78.75 274 VAL A N 1
ATOM 2134 C CA . VAL A 1 274 ? 2.790 9.931 -5.219 1.00 78.75 274 VAL A CA 1
ATOM 2135 C C . VAL A 1 274 ? 2.604 11.396 -5.592 1.00 78.75 274 VAL A C 1
ATOM 2137 O O . VAL A 1 274 ? 3.138 11.829 -6.607 1.00 78.75 274 VAL A O 1
ATOM 2140 N N . MET A 1 275 ? 1.874 12.156 -4.763 1.00 71.56 275 MET A N 1
ATOM 2141 C CA . MET A 1 275 ? 1.690 13.611 -4.941 1.00 71.56 275 MET A CA 1
ATOM 2142 C C . MET A 1 275 ? 1.261 13.998 -6.370 1.00 71.56 275 MET A C 1
ATOM 2144 O O . MET A 1 275 ? 1.796 14.922 -6.987 1.00 71.56 275 MET A O 1
ATOM 2148 N N . SER A 1 276 ? 0.330 13.220 -6.916 1.00 82.75 276 SER A N 1
ATOM 2149 C CA . SER A 1 276 ? -0.108 13.268 -8.305 1.00 82.75 276 SER A CA 1
ATOM 2150 C C . SER A 1 276 ? -1.637 13.085 -8.372 1.00 82.75 276 SER A C 1
ATOM 2152 O O . SER A 1 276 ? -2.322 13.367 -7.389 1.00 82.75 276 SER A O 1
ATOM 2154 N N . SER A 1 277 ? -2.185 12.694 -9.522 1.00 89.38 277 SER A N 1
ATOM 2155 C CA . SER A 1 277 ? -3.629 12.688 -9.790 1.00 89.38 277 SER A CA 1
ATOM 2156 C C . SER A 1 277 ? -4.427 11.689 -8.953 1.00 89.38 277 SER A C 1
ATOM 2158 O O . SER A 1 277 ? -5.557 11.989 -8.564 1.00 89.38 277 SER A O 1
ATOM 2160 N N . LEU A 1 278 ? -3.844 10.522 -8.651 1.00 92.94 278 LEU A N 1
ATOM 2161 C CA . LEU A 1 278 ? -4.564 9.450 -7.977 1.00 92.94 278 LEU A CA 1
ATOM 2162 C C . LEU A 1 278 ? -4.737 9.800 -6.503 1.00 92.94 278 LEU A C 1
ATOM 2164 O O . LEU A 1 278 ? -3.756 9.956 -5.767 1.00 92.94 278 LEU A O 1
ATOM 2168 N N . GLN A 1 279 ? -5.986 9.865 -6.065 1.00 94.44 279 GLN A N 1
ATOM 2169 C CA . GLN A 1 279 ? -6.360 10.178 -4.694 1.00 94.44 279 GLN A CA 1
ATOM 2170 C C . GLN A 1 279 ? -7.369 9.160 -4.172 1.00 94.44 279 GLN A C 1
ATOM 2172 O O . GLN A 1 279 ? -8.120 8.555 -4.932 1.00 94.44 279 GLN A O 1
ATOM 2177 N N . ILE A 1 280 ? -7.336 8.921 -2.864 1.00 95.44 280 ILE A N 1
ATOM 2178 C CA . ILE A 1 280 ? -8.235 7.989 -2.189 1.00 95.44 280 ILE A CA 1
ATOM 2179 C C . ILE A 1 280 ? -8.462 8.439 -0.747 1.00 95.44 280 ILE A C 1
ATOM 2181 O O . ILE A 1 280 ? -7.545 8.929 -0.085 1.00 95.44 280 ILE A O 1
ATOM 2185 N N . SER A 1 281 ? -9.681 8.258 -0.257 1.00 94.56 281 SER A N 1
ATOM 2186 C CA . SER A 1 281 ? -10.071 8.531 1.124 1.00 94.56 281 SER A CA 1
ATOM 2187 C C . SER A 1 281 ? -9.912 7.317 2.045 1.00 94.56 281 SER A C 1
ATOM 2189 O O . SER A 1 281 ? -9.866 6.173 1.573 1.00 94.56 281 SER A O 1
ATOM 2191 N N . PRO A 1 282 ? -9.858 7.519 3.376 1.00 94.06 282 PRO A N 1
ATOM 2192 C CA . PRO A 1 282 ? -9.895 6.424 4.342 1.00 94.06 282 PRO A CA 1
ATOM 2193 C C . PRO A 1 282 ? -11.066 5.450 4.134 1.00 94.06 282 PRO A C 1
ATOM 2195 O O . PRO A 1 282 ? -10.853 4.238 4.199 1.00 94.06 282 PRO A O 1
ATOM 2198 N N . VAL A 1 283 ? -12.278 5.932 3.821 1.00 90.25 283 VAL A N 1
ATOM 2199 C CA . VAL A 1 283 ? -13.419 5.026 3.569 1.00 90.25 283 VAL A CA 1
ATOM 2200 C C . VAL A 1 283 ? -13.246 4.206 2.290 1.00 90.25 283 VAL A C 1
ATOM 2202 O O . VAL A 1 283 ? -13.517 3.004 2.283 1.00 90.25 283 VAL A O 1
ATOM 2205 N N . GLN A 1 284 ? -12.725 4.810 1.218 1.00 93.19 284 GLN A N 1
ATOM 2206 C CA . GLN A 1 284 ? -12.454 4.100 -0.035 1.00 93.19 284 GLN A CA 1
ATOM 2207 C C . GLN A 1 284 ? -11.317 3.075 0.140 1.00 93.19 284 GLN A C 1
ATOM 2209 O O . GLN A 1 284 ? -11.400 1.981 -0.418 1.00 93.19 284 GLN A O 1
ATOM 2214 N N . GLN A 1 285 ? -10.298 3.364 0.965 1.00 96.06 285 GLN A N 1
ATOM 2215 C CA . GLN A 1 285 ? -9.260 2.389 1.339 1.00 96.06 285 GLN A CA 1
ATOM 2216 C C . GLN A 1 285 ? -9.872 1.152 2.008 1.00 96.06 285 GLN A C 1
ATOM 2218 O O . GLN A 1 285 ? -9.535 0.026 1.642 1.00 96.06 285 GLN A O 1
ATOM 2223 N N . ILE A 1 286 ? -10.807 1.339 2.947 1.00 93.75 286 ILE A N 1
ATOM 2224 C CA . ILE A 1 286 ? -11.538 0.228 3.578 1.00 93.75 286 ILE A CA 1
ATOM 2225 C C . ILE A 1 286 ? -12.311 -0.578 2.530 1.00 93.75 286 ILE A C 1
ATOM 2227 O O . ILE A 1 286 ? -12.203 -1.805 2.511 1.00 93.75 286 ILE A O 1
ATOM 2231 N N . GLY A 1 287 ? -13.041 0.094 1.635 1.00 91.06 287 GLY A N 1
ATOM 2232 C CA . GLY A 1 287 ? -13.786 -0.557 0.555 1.00 91.06 287 GLY A CA 1
ATOM 2233 C C . GLY A 1 287 ? -12.893 -1.419 -0.343 1.00 91.06 287 GLY A C 1
ATOM 2234 O O . GLY A 1 287 ? -13.186 -2.594 -0.568 1.00 91.06 287 GLY A O 1
ATOM 2235 N N . PHE A 1 288 ? -11.760 -0.875 -0.790 1.00 95.56 288 PHE A N 1
ATOM 2236 C CA . PHE A 1 288 ? -10.767 -1.615 -1.568 1.00 95.56 288 PHE A CA 1
ATOM 2237 C C . PHE A 1 288 ? -10.214 -2.821 -0.792 1.00 95.56 288 PHE A C 1
ATOM 2239 O O . PHE A 1 288 ? -10.216 -3.943 -1.302 1.00 95.56 288 PHE A O 1
ATOM 2246 N N . LEU A 1 289 ? -9.786 -2.628 0.459 1.00 96.31 289 LEU A N 1
ATOM 2247 C CA . LEU A 1 289 ? -9.186 -3.691 1.268 1.00 96.31 289 LEU A CA 1
ATOM 2248 C C . LEU A 1 289 ? -10.169 -4.821 1.595 1.00 96.31 289 LEU A C 1
ATOM 2250 O O . LEU A 1 289 ? -9.747 -5.975 1.645 1.00 96.31 289 LEU A O 1
ATOM 2254 N N . ARG A 1 290 ? -11.470 -4.537 1.750 1.00 93.06 290 ARG A N 1
ATOM 2255 C CA . ARG A 1 290 ? -12.498 -5.586 1.885 1.00 93.06 290 ARG A CA 1
ATOM 2256 C C . ARG A 1 290 ? -12.535 -6.488 0.659 1.00 93.06 290 ARG A C 1
ATOM 2258 O O . ARG A 1 290 ? -12.437 -7.705 0.814 1.00 93.06 290 ARG A O 1
ATOM 2265 N N . LYS A 1 291 ? -12.554 -5.905 -0.545 1.00 94.00 291 LYS A N 1
ATOM 2266 C CA . LYS A 1 291 ? -12.487 -6.680 -1.793 1.00 94.00 291 LYS A CA 1
ATOM 2267 C C . LYS A 1 291 ? -11.202 -7.507 -1.873 1.00 94.00 291 LYS A C 1
ATOM 2269 O O . LYS A 1 291 ? -11.227 -8.646 -2.337 1.00 94.00 291 LYS A O 1
ATOM 2274 N N . VAL A 1 292 ? -10.074 -6.970 -1.391 1.00 95.56 292 VAL A N 1
ATOM 2275 C CA . VAL A 1 292 ? -8.797 -7.705 -1.345 1.00 95.56 292 VAL A CA 1
ATOM 2276 C C . VAL A 1 292 ? -8.906 -8.937 -0.449 1.00 95.56 292 VAL A C 1
ATOM 2278 O O . VAL A 1 292 ? -8.644 -10.052 -0.899 1.00 95.56 292 VAL A O 1
ATOM 2281 N N . VAL A 1 293 ? -9.306 -8.763 0.811 1.00 94.56 293 VAL A N 1
ATOM 2282 C CA . VAL A 1 293 ? -9.290 -9.866 1.781 1.00 94.56 293 VAL A CA 1
ATOM 2283 C C . VAL A 1 293 ? -10.394 -10.893 1.535 1.00 94.56 293 VAL A C 1
ATOM 2285 O O . VAL A 1 293 ? -10.221 -12.060 1.898 1.00 94.56 293 VAL A O 1
ATOM 2288 N N . ASN A 1 294 ? -11.498 -10.496 0.897 1.00 92.69 294 ASN A N 1
ATOM 2289 C CA . ASN A 1 294 ? -12.583 -11.389 0.480 1.00 92.69 294 ASN A CA 1
ATOM 2290 C C . ASN A 1 294 ? -12.365 -12.008 -0.906 1.00 92.69 294 ASN A C 1
ATOM 2292 O O . ASN A 1 294 ? -13.117 -12.894 -1.297 1.00 92.69 294 ASN A O 1
ATOM 2296 N N . ARG A 1 295 ? -11.296 -11.613 -1.608 1.00 95.06 295 ARG A N 1
ATOM 2297 C CA . ARG A 1 295 ? -10.956 -12.079 -2.959 1.00 95.06 295 ARG A CA 1
ATOM 2298 C C . ARG A 1 295 ? -12.040 -11.780 -4.007 1.00 95.06 295 ARG A C 1
ATOM 2300 O O . ARG A 1 295 ? -12.346 -12.616 -4.846 1.00 95.06 295 ARG A O 1
ATOM 2307 N N . GLU A 1 296 ? -12.604 -10.576 -3.945 1.00 94.25 296 GLU A N 1
ATOM 2308 C CA . GLU A 1 296 ? -13.704 -10.097 -4.803 1.00 94.25 296 GLU A CA 1
ATOM 2309 C C . GLU A 1 296 ? -13.219 -9.274 -6.017 1.00 94.25 296 GLU A C 1
ATOM 2311 O O . GLU A 1 296 ? -14.020 -8.796 -6.814 1.00 94.25 296 GLU A O 1
ATOM 2316 N N . LEU A 1 297 ? -11.909 -9.072 -6.166 1.00 94.69 297 LEU A N 1
ATOM 2317 C CA . LEU A 1 297 ? -11.313 -8.443 -7.348 1.00 94.69 297 LEU A CA 1
ATOM 2318 C C . LEU A 1 297 ? -11.075 -9.513 -8.416 1.00 94.69 297 LEU A C 1
ATOM 2320 O O . LEU A 1 297 ? -10.631 -10.621 -8.115 1.00 94.69 297 LEU A O 1
ATOM 2324 N N . HIS A 1 298 ? -11.304 -9.164 -9.679 1.00 94.00 298 HIS A N 1
ATOM 2325 C CA . HIS A 1 298 ? -11.100 -10.055 -10.824 1.00 94.00 298 HIS A CA 1
ATOM 2326 C C . HIS A 1 298 ? -9.609 -10.220 -11.177 1.00 94.00 298 HIS A C 1
ATOM 2328 O O . HIS A 1 298 ? -9.169 -9.855 -12.262 1.00 94.00 298 HIS A O 1
ATOM 2334 N N . VAL A 1 299 ? -8.826 -10.755 -10.240 1.00 94.50 299 VAL A N 1
ATOM 2335 C CA . VAL A 1 299 ? -7.424 -11.149 -10.421 1.00 94.50 299 VAL A CA 1
ATOM 2336 C C . VAL A 1 299 ? -7.242 -12.619 -10.070 1.00 94.50 299 VAL A C 1
ATOM 2338 O O . VAL A 1 299 ? -8.030 -13.212 -9.330 1.00 94.50 299 VAL A O 1
ATOM 2341 N N . ASN A 1 300 ? -6.187 -13.234 -10.590 1.00 90.56 300 ASN A N 1
ATOM 2342 C CA . ASN A 1 300 ? -5.927 -14.642 -10.348 1.00 90.56 300 ASN A CA 1
ATOM 2343 C C . ASN A 1 300 ? -5.563 -14.935 -8.876 1.00 90.56 300 ASN A C 1
ATOM 2345 O O . ASN A 1 300 ? -5.077 -14.087 -8.122 1.00 90.56 300 ASN A O 1
ATOM 2349 N N . LYS A 1 301 ? -5.765 -16.191 -8.456 1.00 90.06 301 LYS A N 1
ATOM 2350 C CA . LYS A 1 301 ? -5.485 -16.647 -7.081 1.00 90.06 301 LYS A CA 1
ATOM 2351 C C . LYS A 1 301 ? -4.036 -16.384 -6.655 1.00 90.06 301 LYS A C 1
ATOM 2353 O O . LYS A 1 301 ? -3.794 -16.055 -5.494 1.00 90.06 301 LYS A O 1
ATOM 2358 N N . HIS A 1 302 ? -3.091 -16.531 -7.583 1.00 82.69 302 HIS A N 1
ATOM 2359 C CA . HIS A 1 302 ? -1.673 -16.324 -7.311 1.00 82.69 302 HIS A CA 1
ATOM 2360 C C . HIS A 1 302 ? -1.381 -14.873 -6.910 1.00 82.69 302 HIS A C 1
ATOM 2362 O O . HIS A 1 302 ? -0.593 -14.653 -5.991 1.00 82.69 302 HIS A O 1
ATOM 2368 N N . ALA A 1 303 ? -2.064 -13.898 -7.516 1.00 80.69 303 ALA A N 1
ATOM 2369 C CA . ALA A 1 303 ? -1.934 -12.494 -7.159 1.00 80.69 303 ALA A CA 1
ATOM 2370 C C . ALA A 1 303 ? -2.300 -12.233 -5.700 1.00 80.69 303 ALA A C 1
ATOM 2372 O O . ALA A 1 303 ? -1.510 -11.643 -4.968 1.00 80.69 303 ALA A O 1
ATOM 2373 N N . TYR A 1 304 ? -3.433 -12.765 -5.248 1.00 89.75 304 TYR A N 1
ATOM 2374 C CA . TYR A 1 304 ? -3.829 -12.681 -3.846 1.00 89.75 304 TYR A CA 1
ATOM 2375 C C . TYR A 1 304 ? -2.826 -13.323 -2.896 1.00 89.75 304 TYR A C 1
ATOM 2377 O O . TYR A 1 304 ? -2.453 -12.707 -1.903 1.00 89.75 304 TYR A O 1
ATOM 2385 N N . ASP A 1 305 ? -2.397 -14.551 -3.191 1.00 78.06 305 ASP A N 1
ATOM 2386 C CA . ASP A 1 305 ? -1.502 -15.304 -2.309 1.00 78.06 305 ASP A CA 1
ATOM 2387 C C . ASP A 1 305 ? -0.149 -14.595 -2.159 1.00 78.06 305 ASP A C 1
ATOM 2389 O O . ASP A 1 305 ? 0.414 -14.512 -1.067 1.00 78.06 305 ASP A O 1
ATOM 2393 N N . MET A 1 306 ? 0.364 -14.040 -3.258 1.00 76.56 306 MET A N 1
ATOM 2394 C CA . MET A 1 306 ? 1.617 -13.302 -3.238 1.00 76.56 306 MET A CA 1
ATOM 2395 C C . MET A 1 306 ? 1.469 -11.934 -2.578 1.00 76.56 306 MET A C 1
ATOM 2397 O O . MET A 1 306 ? 2.343 -11.563 -1.796 1.00 76.56 306 MET A O 1
ATOM 2401 N N . THR A 1 307 ? 0.382 -11.201 -2.845 1.00 79.38 307 THR A N 1
ATOM 2402 C CA . THR A 1 307 ? 0.088 -9.933 -2.167 1.00 79.38 307 THR A CA 1
ATOM 2403 C C . THR A 1 307 ? -0.018 -10.133 -0.658 1.00 79.38 307 THR A C 1
ATOM 2405 O O . THR A 1 307 ? 0.624 -9.391 0.075 1.00 79.38 307 THR A O 1
ATOM 2408 N N . ASP A 1 308 ? -0.737 -11.158 -0.196 1.00 80.19 308 ASP A N 1
ATOM 2409 C CA . ASP A 1 308 ? -0.871 -11.486 1.228 1.00 80.19 308 ASP A CA 1
ATOM 2410 C C . ASP A 1 308 ? 0.482 -11.766 1.896 1.00 80.19 308 ASP A C 1
ATOM 2412 O O . ASP A 1 308 ? 0.787 -11.217 2.957 1.00 80.19 308 ASP A O 1
ATOM 2416 N N . ASN A 1 309 ? 1.340 -12.535 1.223 1.00 75.06 309 ASN A N 1
ATOM 2417 C CA . ASN A 1 309 ? 2.679 -12.850 1.709 1.00 75.06 309 ASN A CA 1
ATOM 2418 C C . ASN A 1 309 ? 3.574 -11.602 1.816 1.00 75.06 309 ASN A C 1
ATOM 2420 O O . ASN A 1 309 ? 4.267 -11.419 2.813 1.00 75.06 309 ASN A O 1
ATOM 2424 N N . ILE A 1 310 ? 3.565 -10.716 0.812 1.00 71.62 310 ILE A N 1
ATOM 2425 C CA . ILE A 1 310 ? 4.455 -9.540 0.817 1.00 71.62 310 ILE A CA 1
ATOM 2426 C C . ILE A 1 310 ? 3.971 -8.398 1.717 1.00 71.62 310 ILE A C 1
ATOM 2428 O O . ILE A 1 310 ? 4.760 -7.498 2.013 1.00 71.62 310 ILE A O 1
ATOM 2432 N N . THR A 1 311 ? 2.686 -8.373 2.082 1.00 79.44 311 THR A N 1
ATOM 2433 C CA . THR A 1 311 ? 2.123 -7.367 2.993 1.00 79.44 311 THR A CA 1
ATOM 2434 C C . THR A 1 311 ? 2.179 -7.808 4.446 1.00 79.44 311 THR A C 1
ATOM 2436 O O . THR A 1 311 ? 1.967 -6.966 5.319 1.00 79.44 311 THR A O 1
ATOM 2439 N N . ARG A 1 312 ? 2.477 -9.085 4.720 1.00 82.38 312 ARG A N 1
ATOM 2440 C CA . ARG A 1 312 ? 2.623 -9.618 6.074 1.00 82.38 312 ARG A CA 1
ATOM 2441 C C . ARG A 1 312 ? 3.652 -8.809 6.863 1.00 82.38 312 ARG A C 1
ATOM 2443 O O . ARG A 1 312 ? 4.783 -8.594 6.433 1.00 82.38 312 ARG A O 1
ATOM 2450 N N . TYR A 1 313 ? 3.231 -8.374 8.038 1.00 74.19 313 TYR A N 1
ATOM 2451 C CA . TYR A 1 313 ? 4.056 -7.743 9.045 1.00 74.19 313 TYR A CA 1
ATOM 2452 C C . TYR A 1 313 ? 4.252 -8.768 10.159 1.00 74.19 313 TYR A C 1
ATOM 2454 O O . TYR A 1 313 ? 3.275 -9.209 10.764 1.00 74.19 313 TYR A O 1
ATOM 2462 N N . ASP A 1 314 ? 5.495 -9.174 10.420 1.00 65.19 314 ASP A N 1
ATOM 2463 C CA . ASP A 1 314 ? 5.826 -10.238 11.383 1.00 65.19 314 ASP A CA 1
ATOM 2464 C C . ASP A 1 314 ? 5.698 -9.785 12.852 1.00 65.19 314 ASP A C 1
ATOM 2466 O O . ASP A 1 314 ? 6.493 -10.129 13.721 1.00 65.19 314 ASP A O 1
ATOM 2470 N N . VAL A 1 315 ? 4.650 -9.015 13.143 1.00 64.19 315 VAL A N 1
ATOM 2471 C CA . VAL A 1 315 ? 4.173 -8.704 14.485 1.00 64.19 315 VAL A CA 1
ATOM 2472 C C . VAL A 1 315 ? 2.825 -9.388 14.667 1.00 64.19 315 VAL A C 1
ATOM 2474 O O . VAL A 1 315 ? 1.859 -9.105 13.956 1.00 64.19 315 VAL A O 1
ATOM 2477 N N . SER A 1 316 ? 2.765 -10.288 15.647 1.00 71.00 316 SER A N 1
ATOM 2478 C CA . SER A 1 316 ? 1.515 -10.891 16.101 1.00 71.00 316 SER A CA 1
ATOM 2479 C C . SER A 1 316 ? 0.935 -10.071 17.249 1.00 71.00 316 SER A C 1
ATOM 2481 O O . SER A 1 316 ? 1.599 -9.872 18.266 1.00 71.00 316 SER A O 1
ATOM 2483 N N . VAL A 1 317 ? -0.309 -9.609 17.112 1.00 75.50 317 VAL A N 1
ATOM 2484 C CA . VAL A 1 317 ? -1.029 -8.891 18.178 1.00 75.50 317 VAL A CA 1
ATOM 2485 C C . VAL A 1 317 ? -2.112 -9.813 18.724 1.00 75.50 317 VAL A C 1
ATOM 2487 O O . VAL A 1 317 ? -3.099 -10.079 18.045 1.00 75.50 317 VAL A O 1
ATOM 2490 N N . LYS A 1 318 ? -1.935 -10.352 19.938 1.00 83.12 318 LYS A N 1
ATOM 2491 C CA . LYS A 1 318 ? -2.888 -11.304 20.560 1.00 83.12 318 LYS A CA 1
ATOM 2492 C C . LYS A 1 318 ? -3.260 -12.494 19.641 1.00 83.12 318 LYS A C 1
ATOM 2494 O O . LYS A 1 318 ? -4.413 -12.940 19.593 1.00 83.12 318 LYS A O 1
ATOM 2499 N N . GLY A 1 319 ? -2.284 -12.999 18.880 1.00 83.88 319 GLY A N 1
ATOM 2500 C CA . GLY A 1 319 ? -2.465 -14.116 17.945 1.00 83.88 319 GLY A CA 1
ATOM 2501 C C . GLY A 1 319 ? -3.031 -13.729 16.574 1.00 83.88 319 GLY A C 1
ATOM 2502 O O . GLY A 1 319 ? -3.331 -14.620 15.782 1.00 83.88 319 GLY A O 1
ATOM 2503 N N . TRP A 1 320 ? -3.190 -12.436 16.287 1.00 88.38 320 TRP A N 1
ATOM 2504 C CA . TRP A 1 320 ? -3.549 -11.950 14.958 1.00 88.38 320 TRP A CA 1
ATOM 2505 C C . TRP A 1 320 ? -2.310 -11.645 14.135 1.00 88.38 320 TRP A C 1
ATOM 2507 O O . TRP A 1 320 ? -1.413 -10.947 14.604 1.00 88.38 320 TRP A O 1
ATOM 2517 N N . THR A 1 321 ? -2.291 -12.123 12.894 1.00 87.38 321 THR A N 1
ATOM 2518 C CA . THR A 1 321 ? -1.267 -11.751 11.913 1.00 87.38 321 THR A CA 1
ATOM 2519 C C . THR A 1 321 ? -1.679 -10.445 11.256 1.00 87.38 321 THR A C 1
ATOM 2521 O O . THR A 1 321 ? -2.774 -10.361 10.700 1.00 87.38 321 THR A O 1
ATOM 2524 N N . VAL A 1 322 ? -0.818 -9.431 11.321 1.00 87.00 322 VAL A N 1
ATOM 2525 C CA . VAL A 1 322 ? -1.062 -8.134 10.683 1.00 87.00 322 VAL A CA 1
ATOM 2526 C C . VAL A 1 322 ? -0.442 -8.128 9.292 1.00 87.00 322 VAL A C 1
ATOM 2528 O O . VAL A 1 322 ? 0.672 -8.594 9.086 1.00 87.00 322 VAL A O 1
ATOM 2531 N N . HIS A 1 323 ? -1.162 -7.565 8.337 1.00 91.31 323 HIS A N 1
ATOM 2532 C CA . HIS A 1 323 ? -0.706 -7.262 6.995 1.00 91.31 323 HIS A CA 1
ATOM 2533 C C . HIS A 1 323 ? -0.933 -5.776 6.769 1.00 91.31 323 HIS A C 1
ATOM 2535 O O . HIS A 1 323 ? -1.982 -5.250 7.140 1.00 91.31 323 HIS A O 1
ATOM 2541 N N . GLY A 1 324 ? 0.008 -5.070 6.159 1.00 89.62 324 GLY A N 1
ATOM 2542 C CA . GLY A 1 324 ? -0.232 -3.665 5.885 1.00 89.62 324 GLY A CA 1
ATOM 2543 C C . GLY A 1 324 ? 0.895 -2.944 5.191 1.00 89.62 324 GLY A C 1
ATOM 2544 O O . GLY A 1 324 ? 1.986 -3.466 4.953 1.00 89.62 324 GLY A O 1
ATOM 2545 N N . LYS A 1 325 ? 0.611 -1.690 4.861 1.00 89.94 325 LYS A N 1
ATOM 2546 C CA . LYS A 1 325 ? 1.547 -0.827 4.168 1.00 89.94 325 LYS A CA 1
ATOM 2547 C C . LYS A 1 325 ? 1.444 0.598 4.680 1.00 89.94 325 LYS A C 1
ATOM 2549 O O . LYS A 1 325 ? 0.368 1.178 4.756 1.00 89.94 325 LYS A O 1
ATOM 2554 N N . THR A 1 326 ? 2.605 1.162 4.992 1.00 87.25 326 THR A N 1
ATOM 2555 C CA . THR A 1 326 ? 2.768 2.588 5.278 1.00 87.25 326 THR A CA 1
ATOM 2556 C C . THR A 1 326 ? 2.838 3.420 4.000 1.00 87.25 326 THR A C 1
ATOM 2558 O O . THR A 1 326 ? 3.362 2.952 2.978 1.00 87.25 326 THR A O 1
ATOM 2561 N N . GLY A 1 327 ? 2.391 4.670 4.084 1.00 83.19 327 GLY A N 1
ATOM 2562 C CA . GLY A 1 327 ? 2.610 5.718 3.091 1.00 83.19 327 GLY A CA 1
ATOM 2563 C C . GLY A 1 327 ? 2.876 7.057 3.766 1.00 83.19 327 GLY A C 1
ATOM 2564 O O . GLY A 1 327 ? 2.313 7.321 4.815 1.00 83.19 327 GLY A O 1
ATOM 2565 N N . THR A 1 328 ? 3.729 7.881 3.169 1.00 84.19 328 THR A N 1
ATOM 2566 C CA . THR A 1 328 ? 3.958 9.264 3.601 1.00 84.19 328 THR A CA 1
ATOM 2567 C C . THR A 1 328 ? 3.953 10.133 2.355 1.00 84.19 328 THR A C 1
ATOM 2569 O O . THR A 1 328 ? 4.548 9.746 1.345 1.00 84.19 328 THR A O 1
ATOM 2572 N N . GLY A 1 329 ? 3.261 11.261 2.419 1.00 84.69 329 GLY A N 1
ATOM 2573 C CA . GLY A 1 329 ? 3.197 12.264 1.364 1.00 84.69 329 GLY A CA 1
ATOM 2574 C C . GLY A 1 329 ? 2.931 13.638 1.965 1.00 84.69 329 GLY A C 1
ATOM 2575 O O . GLY A 1 329 ? 3.005 13.810 3.178 1.00 84.69 329 GLY A O 1
ATOM 2576 N N . SER A 1 330 ? 2.622 14.611 1.122 1.00 84.44 330 SER A N 1
ATOM 2577 C CA . SER A 1 330 ? 2.185 15.941 1.543 1.00 84.44 330 SER A CA 1
ATOM 2578 C C . SER A 1 330 ? 1.208 16.526 0.523 1.00 84.44 330 SER A C 1
ATOM 2580 O O . SER A 1 330 ? 1.121 16.016 -0.605 1.00 84.44 330 SER A O 1
ATOM 2582 N N . PRO A 1 331 ? 0.400 17.527 0.915 1.00 82.75 331 PRO A N 1
ATOM 2583 C CA . PRO A 1 331 ? -0.384 18.323 -0.011 1.00 82.75 331 PRO A CA 1
ATOM 2584 C C . PRO A 1 331 ? 0.521 18.981 -1.048 1.00 82.75 331 PRO A C 1
ATOM 2586 O O . PRO A 1 331 ? 1.649 19.367 -0.753 1.00 82.75 331 PRO A O 1
ATOM 2589 N N . GLY A 1 332 ? 0.010 19.120 -2.265 1.00 69.50 332 GLY A N 1
ATOM 2590 C CA . GLY A 1 332 ? 0.740 19.740 -3.362 1.00 69.50 332 GLY A CA 1
ATOM 2591 C C . GLY A 1 332 ? 0.493 19.040 -4.691 1.00 69.50 332 GLY A C 1
ATOM 2592 O O . GLY A 1 332 ? -0.086 17.956 -4.758 1.00 69.50 332 GLY A O 1
ATOM 2593 N N . LYS A 1 333 ? 0.941 19.691 -5.765 1.00 62.88 333 LYS A N 1
ATOM 2594 C CA . LYS A 1 333 ? 0.968 19.159 -7.133 1.00 62.88 333 LYS A CA 1
ATOM 2595 C C . LYS A 1 333 ? 2.405 19.237 -7.657 1.00 62.88 333 LYS A C 1
ATOM 2597 O O . LYS A 1 333 ? 3.225 19.982 -7.122 1.00 62.88 333 LYS A O 1
ATOM 2602 N N . ASN A 1 334 ? 2.715 18.490 -8.715 1.00 59.50 334 ASN A N 1
ATOM 2603 C CA . ASN A 1 334 ? 3.993 18.576 -9.436 1.00 59.50 334 ASN A CA 1
ATOM 2604 C C . ASN A 1 334 ? 5.243 18.307 -8.569 1.00 59.50 334 ASN A C 1
ATOM 2606 O O . ASN A 1 334 ? 6.270 18.958 -8.748 1.00 59.50 334 ASN A O 1
ATOM 2610 N N . ASN A 1 335 ? 5.175 17.343 -7.642 1.00 56.44 335 ASN A N 1
ATOM 2611 C CA . ASN A 1 335 ? 6.295 16.925 -6.779 1.00 56.44 335 ASN A CA 1
ATOM 2612 C C . ASN A 1 335 ? 6.838 17.994 -5.808 1.00 56.44 335 ASN A C 1
ATOM 2614 O O . ASN A 1 335 ? 7.930 17.815 -5.267 1.00 56.44 335 ASN A O 1
ATOM 2618 N N . GLN A 1 336 ? 6.106 19.083 -5.553 1.00 67.06 336 GLN A N 1
ATOM 2619 C CA . GLN A 1 336 ? 6.491 20.055 -4.526 1.00 67.06 336 GLN A CA 1
ATOM 2620 C C . GLN A 1 336 ? 6.042 19.570 -3.150 1.00 67.06 336 GLN A C 1
ATOM 2622 O O . GLN A 1 336 ? 4.848 19.513 -2.870 1.00 67.06 336 GLN A O 1
ATOM 2627 N N . TYR A 1 337 ? 7.007 19.161 -2.326 1.00 72.00 337 TYR A N 1
ATOM 2628 C CA . TYR A 1 337 ? 6.750 18.569 -1.017 1.00 72.00 337 TYR A CA 1
ATOM 2629 C C . TYR A 1 337 ? 6.630 19.641 0.061 1.00 72.00 337 TYR A C 1
ATOM 2631 O O . TYR A 1 337 ? 7.582 20.383 0.292 1.00 72.00 337 TYR A O 1
ATOM 2639 N N . ASP A 1 338 ? 5.492 19.658 0.753 1.00 80.44 338 ASP A N 1
ATOM 2640 C CA . ASP A 1 338 ? 5.275 20.472 1.946 1.00 80.44 338 ASP A CA 1
ATOM 2641 C C . ASP A 1 338 ? 5.506 19.640 3.226 1.00 80.44 338 ASP A C 1
ATOM 2643 O O . ASP A 1 338 ? 4.659 18.822 3.599 1.00 80.44 338 ASP A O 1
ATOM 2647 N N . PRO A 1 339 ? 6.651 19.799 3.912 1.00 72.50 339 PRO A N 1
ATOM 2648 C CA . PRO A 1 339 ? 6.952 19.028 5.111 1.00 72.50 339 PRO A CA 1
ATOM 2649 C C . PRO A 1 339 ? 6.101 19.424 6.323 1.00 72.50 339 PRO A C 1
ATOM 2651 O O . PRO A 1 339 ? 5.946 18.594 7.218 1.00 72.50 339 PRO A O 1
ATOM 2654 N N . HIS A 1 340 ? 5.571 20.651 6.377 1.00 82.56 340 HIS A N 1
ATOM 2655 C CA . HIS A 1 340 ? 4.770 21.125 7.510 1.00 82.56 340 HIS A CA 1
ATOM 2656 C C . HIS A 1 340 ? 3.378 20.504 7.517 1.00 82.56 340 HIS A C 1
ATOM 2658 O O . HIS A 1 340 ? 2.807 20.305 8.581 1.00 82.56 340 HIS A O 1
ATOM 2664 N N . HIS A 1 341 ? 2.882 20.127 6.340 1.00 88.81 341 HIS A N 1
ATOM 2665 C CA . HIS A 1 341 ? 1.571 19.513 6.169 1.00 88.81 341 HIS A CA 1
ATOM 2666 C C . HIS A 1 341 ? 1.654 18.047 5.740 1.00 88.81 341 HIS A C 1
ATOM 2668 O O . HIS A 1 341 ? 0.750 17.542 5.076 1.00 88.81 341 HIS A O 1
ATOM 2674 N N . ALA A 1 342 ? 2.742 17.351 6.076 1.00 85.88 342 ALA A N 1
ATOM 2675 C CA . ALA A 1 342 ? 2.914 15.951 5.712 1.00 85.88 342 ALA A CA 1
ATOM 2676 C C . ALA A 1 342 ? 1.734 15.094 6.204 1.00 85.88 342 ALA A C 1
ATOM 2678 O O . ALA A 1 342 ? 1.257 15.250 7.327 1.00 85.88 342 ALA A O 1
ATOM 2679 N N . TYR A 1 343 ? 1.285 14.154 5.374 1.00 91.19 343 TYR A N 1
ATOM 2680 C CA . TYR A 1 343 ? 0.312 13.140 5.765 1.00 91.19 343 TYR A CA 1
ATOM 2681 C C . TYR A 1 343 ? 0.906 11.738 5.752 1.00 91.19 343 TYR A C 1
ATOM 2683 O O . TYR A 1 343 ? 1.816 11.401 4.988 1.00 91.19 343 TYR A O 1
ATOM 2691 N N . GLY A 1 344 ? 0.357 10.905 6.625 1.00 90.19 344 GLY A N 1
ATOM 2692 C CA . GLY A 1 344 ? 0.784 9.553 6.906 1.00 90.19 344 GLY A CA 1
ATOM 2693 C C . GLY A 1 344 ? -0.366 8.576 6.801 1.00 90.19 344 GLY A C 1
ATOM 2694 O O . GLY A 1 344 ? -1.409 8.757 7.417 1.00 90.19 344 GLY A O 1
ATOM 2695 N N . TRP A 1 345 ? -0.130 7.502 6.068 1.00 94.31 345 TRP A N 1
ATOM 2696 C CA . TRP A 1 345 ? -1.029 6.377 5.940 1.00 94.31 345 TRP A CA 1
ATOM 2697 C C . TRP A 1 345 ? -0.469 5.146 6.640 1.00 94.31 345 TRP A C 1
ATOM 2699 O O . TRP A 1 345 ? 0.710 4.810 6.474 1.00 94.31 345 TRP A O 1
ATOM 2709 N N . TYR A 1 346 ? -1.352 4.386 7.280 1.00 95.75 346 TYR A N 1
ATOM 2710 C CA . TYR A 1 346 ? -1.159 2.957 7.487 1.00 95.75 346 TYR A CA 1
ATOM 2711 C C . TYR A 1 346 ? -2.462 2.213 7.220 1.00 95.75 346 TYR A C 1
ATOM 2713 O O . TYR A 1 346 ? -3.473 2.438 7.882 1.00 95.75 346 TYR A O 1
ATOM 2721 N N . VAL A 1 347 ? -2.438 1.339 6.219 1.00 97.12 347 VAL A N 1
ATOM 2722 C CA . VAL A 1 347 ? -3.624 0.608 5.761 1.00 97.12 347 VAL A CA 1
ATOM 2723 C C . VAL A 1 347 ? -3.304 -0.873 5.651 1.00 97.12 347 VAL A C 1
ATOM 2725 O O . VAL A 1 347 ? -2.155 -1.243 5.378 1.00 97.12 347 VAL A O 1
ATOM 2728 N N . GLY A 1 348 ? -4.299 -1.728 5.858 1.00 95.69 348 GLY A N 1
ATOM 2729 C CA . GLY A 1 348 ? -4.076 -3.163 5.825 1.00 95.69 348 GLY A CA 1
ATOM 2730 C C . GLY A 1 348 ? -5.202 -3.988 6.425 1.00 95.69 348 GLY A C 1
ATOM 2731 O O . GLY A 1 348 ? -6.355 -3.562 6.490 1.00 95.69 348 GLY A O 1
ATOM 2732 N N . TRP A 1 349 ? -4.857 -5.203 6.835 1.00 95.00 349 TRP A N 1
ATOM 2733 C CA . TRP A 1 349 ? -5.780 -6.131 7.468 1.00 95.00 349 TRP A CA 1
ATOM 2734 C C . TRP A 1 349 ? -5.093 -6.983 8.527 1.00 95.00 349 TRP A C 1
ATOM 2736 O O . TRP A 1 349 ? -3.880 -7.167 8.517 1.00 95.00 349 TRP A O 1
ATOM 2746 N N . ALA A 1 350 ? -5.875 -7.520 9.452 1.00 93.19 350 ALA A N 1
ATOM 2747 C CA . ALA A 1 350 ? -5.432 -8.493 10.434 1.00 93.19 350 ALA A CA 1
ATOM 2748 C C . ALA A 1 350 ? -6.238 -9.786 10.281 1.00 93.19 350 ALA A C 1
ATOM 2750 O O . ALA A 1 350 ? -7.447 -9.745 10.035 1.00 93.19 350 ALA A O 1
ATOM 2751 N N . THR A 1 351 ? -5.584 -10.935 10.453 1.00 91.38 351 THR A N 1
ATOM 2752 C CA . THR A 1 351 ? -6.219 -12.259 10.368 1.00 91.38 351 THR A CA 1
ATOM 2753 C C . THR A 1 351 ? -5.998 -13.093 11.631 1.00 91.38 351 THR A C 1
ATOM 2755 O O . THR A 1 351 ? -4.905 -13.117 12.197 1.00 91.38 351 THR A O 1
ATOM 2758 N N . LYS A 1 352 ? -7.042 -13.810 12.069 1.00 89.81 352 LYS A N 1
ATOM 2759 C CA . LYS A 1 352 ? -6.972 -14.869 13.095 1.00 89.81 352 LYS A CA 1
ATOM 2760 C C . LYS A 1 352 ? -7.958 -15.977 12.738 1.00 89.81 352 LYS A C 1
ATOM 2762 O O . LYS A 1 352 ? -9.175 -15.830 12.881 1.00 89.81 352 LYS A O 1
ATOM 2767 N N . GLY A 1 353 ? -7.433 -17.094 12.238 1.00 87.50 353 GLY A N 1
ATOM 2768 C CA . GLY A 1 353 ? -8.255 -18.161 11.667 1.00 87.50 353 GLY A CA 1
ATOM 2769 C C . GLY A 1 353 ? -9.106 -17.632 10.508 1.00 87.50 353 GLY A C 1
ATOM 2770 O O . GLY A 1 353 ? -8.576 -17.086 9.547 1.00 87.50 353 GLY A O 1
ATOM 2771 N N . ARG A 1 354 ? -10.434 -17.759 10.612 1.00 86.88 354 ARG A N 1
ATOM 2772 C CA . ARG A 1 354 ? -11.377 -17.227 9.608 1.00 86.88 354 ARG A CA 1
ATOM 2773 C C . ARG A 1 354 ? -11.736 -15.752 9.809 1.00 86.88 354 ARG A C 1
ATOM 2775 O O . ARG A 1 354 ? -12.339 -15.162 8.918 1.00 86.88 354 ARG A O 1
ATOM 2782 N N . LYS A 1 355 ? -11.410 -15.162 10.965 1.00 89.44 355 LYS A N 1
ATOM 2783 C CA . LYS A 1 355 ? -11.737 -13.763 11.258 1.00 89.44 355 LYS A CA 1
ATOM 2784 C C . LYS A 1 355 ? -10.760 -12.843 10.533 1.00 89.44 355 LYS A C 1
ATOM 2786 O O . LYS A 1 355 ? -9.551 -13.084 10.547 1.00 89.44 355 LYS A O 1
ATOM 2791 N N . LYS A 1 356 ? -11.299 -11.784 9.933 1.00 91.88 356 LYS A N 1
ATOM 2792 C CA . LYS A 1 356 ? -10.553 -10.769 9.190 1.00 91.88 356 LYS A CA 1
ATOM 2793 C C . LYS A 1 356 ? -11.037 -9.389 9.613 1.00 91.88 356 LYS A C 1
ATOM 2795 O O . LYS A 1 356 ? -12.242 -9.159 9.696 1.00 91.88 356 LYS A O 1
ATOM 2800 N N . ILE A 1 357 ? -10.099 -8.491 9.867 1.00 92.12 357 ILE A N 1
ATOM 2801 C CA . ILE A 1 357 ? -10.356 -7.080 10.163 1.00 92.12 357 ILE A CA 1
ATOM 2802 C C . ILE A 1 357 ? -9.601 -6.278 9.120 1.00 92.12 357 ILE A C 1
ATOM 2804 O O . ILE A 1 357 ? -8.424 -6.550 8.913 1.00 92.12 357 ILE A O 1
ATOM 2808 N N . VAL A 1 358 ? -10.240 -5.310 8.475 1.00 94.12 358 VAL A N 1
ATOM 2809 C CA . VAL A 1 358 ? -9.545 -4.335 7.622 1.00 94.12 358 VAL A CA 1
ATOM 2810 C C . VAL A 1 358 ? -9.454 -3.010 8.352 1.00 94.12 358 VAL A C 1
ATOM 2812 O O . VAL A 1 358 ? -10.333 -2.677 9.150 1.00 94.12 358 VAL A O 1
ATOM 2815 N N . PHE A 1 359 ? -8.393 -2.262 8.081 1.00 94.50 359 PHE A N 1
ATOM 2816 C CA . PHE A 1 359 ? -8.178 -0.974 8.707 1.00 94.50 359 PHE A CA 1
ATOM 2817 C C . PHE A 1 359 ? -7.524 0.043 7.776 1.00 94.50 359 PHE A C 1
ATOM 2819 O O . PHE A 1 359 ? -6.735 -0.302 6.892 1.00 94.50 359 PHE A O 1
ATOM 2826 N N . ALA A 1 360 ? -7.814 1.313 8.038 1.00 95.69 360 ALA A N 1
ATOM 2827 C CA . ALA A 1 360 ? -7.175 2.453 7.406 1.00 95.69 360 ALA A CA 1
ATOM 2828 C C . ALA A 1 360 ? -6.975 3.562 8.441 1.00 95.69 360 ALA A C 1
ATOM 2830 O O . ALA A 1 360 ? -7.928 3.990 9.095 1.00 95.69 360 ALA A O 1
ATOM 2831 N N . LYS A 1 361 ? -5.727 4.014 8.581 1.00 94.94 361 LYS A N 1
ATOM 2832 C CA . LYS A 1 361 ? -5.340 5.176 9.376 1.00 94.94 361 LYS A CA 1
ATOM 2833 C C . LYS A 1 361 ? -4.743 6.237 8.463 1.00 94.94 361 LYS A C 1
ATOM 2835 O O . LYS A 1 361 ? -3.809 5.932 7.718 1.00 94.94 361 LYS A O 1
ATOM 2840 N N . LEU A 1 362 ? -5.260 7.455 8.567 1.00 95.75 362 LEU A N 1
ATOM 2841 C CA . LEU A 1 362 ? -4.708 8.668 7.973 1.00 95.75 362 LEU A CA 1
ATOM 2842 C C . LEU A 1 362 ? -4.432 9.672 9.092 1.00 95.75 362 LEU A C 1
ATOM 2844 O O . LEU A 1 362 ? -5.275 9.861 9.966 1.00 95.75 362 LEU A O 1
ATOM 2848 N N . ILE A 1 363 ? -3.263 10.301 9.055 1.00 93.81 363 ILE A N 1
ATOM 2849 C CA . ILE A 1 363 ? -2.936 11.482 9.858 1.00 93.81 363 ILE A CA 1
ATOM 2850 C C . ILE A 1 363 ? -2.358 12.561 8.943 1.00 93.81 363 ILE A C 1
ATOM 2852 O O . ILE A 1 363 ? -1.665 12.218 7.989 1.00 93.81 363 ILE A O 1
ATOM 2856 N N . GLN A 1 364 ? -2.602 13.835 9.224 1.00 92.31 364 GLN A N 1
ATOM 2857 C CA . GLN A 1 364 ? -1.930 14.965 8.585 1.00 92.31 364 GLN A CA 1
ATOM 2858 C C . GLN A 1 364 ? -1.441 15.926 9.658 1.00 92.31 364 GLN A C 1
ATOM 2860 O O . GLN A 1 364 ? -2.198 16.283 10.555 1.00 92.31 364 GLN A O 1
ATOM 2865 N N . ASP A 1 365 ? -0.180 16.321 9.574 1.00 88.25 365 ASP A N 1
ATOM 2866 C CA . ASP A 1 365 ? 0.444 17.173 10.576 1.00 88.25 365 ASP A CA 1
ATOM 2867 C C . ASP A 1 365 ? 0.218 18.666 10.291 1.00 88.25 365 ASP A C 1
ATOM 2869 O O . ASP A 1 365 ? -0.067 19.059 9.161 1.00 88.25 365 ASP A O 1
ATOM 2873 N N . GLU A 1 366 ? 0.370 19.486 11.333 1.00 89.56 366 GLU A N 1
ATOM 2874 C CA . GLU A 1 366 ? 0.479 20.958 11.263 1.00 89.56 366 GLU A CA 1
ATOM 2875 C C . GLU A 1 366 ? 1.940 21.438 11.323 1.00 89.56 366 GLU A C 1
ATOM 2877 O O . GLU A 1 366 ? 2.249 22.616 11.143 1.00 89.56 366 GLU A O 1
ATOM 2882 N N . GLN A 1 367 ? 2.858 20.520 11.626 1.00 83.25 367 GLN A N 1
ATOM 2883 C CA . GLN A 1 367 ? 4.274 20.796 11.798 1.00 83.25 367 GLN A CA 1
ATOM 2884 C C . GLN A 1 367 ? 5.121 19.601 11.370 1.00 83.25 367 GLN A C 1
ATOM 2886 O O . GLN A 1 367 ? 4.668 18.457 11.339 1.00 83.25 367 GLN A O 1
ATOM 2891 N N . VAL A 1 368 ? 6.399 19.857 11.097 1.00 79.19 368 VAL A N 1
ATOM 2892 C CA . VAL A 1 368 ? 7.357 18.799 10.771 1.00 79.19 368 VAL A CA 1
ATOM 2893 C C . VAL A 1 368 ? 7.610 17.937 12.009 1.00 79.19 368 VAL A C 1
ATOM 2895 O O . VAL A 1 368 ? 8.046 18.441 13.043 1.00 79.19 368 VAL A O 1
ATOM 2898 N N . LEU A 1 369 ? 7.371 16.628 11.899 1.00 75.12 369 LEU A N 1
ATOM 2899 C CA . LEU A 1 369 ? 7.532 15.671 12.998 1.00 75.12 369 LEU A CA 1
ATOM 2900 C C . LEU A 1 369 ? 8.372 14.458 12.599 1.00 75.12 369 LEU A C 1
ATOM 2902 O O . LEU A 1 369 ? 8.319 13.984 11.461 1.00 75.12 369 LEU A O 1
ATOM 2906 N N . THR A 1 370 ? 9.092 13.906 13.580 1.00 70.31 370 THR A N 1
ATOM 2907 C CA . THR A 1 370 ? 9.876 12.672 13.461 1.00 70.31 370 THR A CA 1
ATOM 2908 C C . THR A 1 370 ? 9.410 11.626 14.493 1.00 70.31 370 THR A C 1
ATOM 2910 O O . THR A 1 370 ? 9.123 11.982 15.635 1.00 70.31 370 THR A O 1
ATOM 2913 N N . PRO A 1 371 ? 9.302 10.331 14.127 1.00 79.44 371 PRO A N 1
ATOM 2914 C CA . PRO A 1 371 ? 9.481 9.777 12.783 1.00 79.44 371 PRO A CA 1
ATOM 2915 C C . PRO A 1 371 ? 8.376 10.241 11.813 1.00 79.44 371 PRO A C 1
ATOM 2917 O O . PRO A 1 371 ? 7.396 10.870 12.215 1.00 79.44 371 PRO A O 1
ATOM 2920 N N . ASN A 1 372 ? 8.547 9.961 10.516 1.00 79.75 372 ASN A N 1
ATOM 2921 C CA . ASN A 1 372 ? 7.610 10.422 9.485 1.00 79.75 372 ASN A CA 1
ATOM 2922 C C . ASN A 1 372 ? 6.164 9.936 9.727 1.00 79.75 372 ASN A C 1
ATOM 2924 O O . ASN A 1 372 ? 5.931 8.922 10.393 1.00 79.75 372 ASN A O 1
ATOM 2928 N N . ALA A 1 373 ? 5.196 10.648 9.145 1.00 80.88 373 ALA A N 1
ATOM 2929 C CA . ALA A 1 373 ? 3.772 10.460 9.415 1.00 80.88 373 ALA A CA 1
ATOM 2930 C C . ALA A 1 373 ? 3.275 9.024 9.183 1.00 80.88 373 ALA A C 1
ATOM 2932 O O . ALA A 1 373 ? 2.527 8.492 10.000 1.00 80.88 373 ALA A O 1
ATOM 2933 N N . GLY A 1 374 ? 3.725 8.340 8.127 1.00 80.94 374 GLY A N 1
ATOM 2934 C CA . GLY A 1 374 ? 3.334 6.950 7.876 1.00 80.94 374 GLY A CA 1
ATOM 2935 C C . GLY A 1 374 ? 3.787 5.974 8.968 1.00 80.94 374 GLY A C 1
ATOM 2936 O O . GLY A 1 374 ? 3.068 5.025 9.282 1.00 80.94 374 GLY A O 1
ATOM 2937 N N . LEU A 1 375 ? 4.960 6.194 9.575 1.00 80.62 375 LEU A N 1
ATOM 2938 C CA . LEU A 1 375 ? 5.431 5.376 10.701 1.00 80.62 375 LEU A CA 1
ATOM 2939 C C . LEU A 1 375 ? 4.630 5.655 11.973 1.00 80.62 375 LEU A C 1
ATOM 2941 O O . LEU A 1 375 ? 4.232 4.709 12.649 1.00 80.62 375 LEU A O 1
ATOM 2945 N N . ARG A 1 376 ? 4.313 6.924 12.250 1.00 87.62 376 ARG A N 1
ATOM 2946 C CA . ARG A 1 376 ? 3.447 7.290 13.381 1.00 87.62 376 ARG A CA 1
ATOM 2947 C C . ARG A 1 376 ? 2.043 6.704 13.241 1.00 87.62 376 ARG A C 1
ATOM 2949 O O . ARG A 1 376 ? 1.548 6.105 14.191 1.00 87.62 376 ARG A O 1
ATOM 2956 N N . ALA A 1 377 ? 1.451 6.775 12.047 1.00 86.31 377 ALA A N 1
ATOM 2957 C CA . ALA A 1 377 ? 0.159 6.154 11.757 1.00 86.31 377 ALA A CA 1
ATOM 2958 C C . ALA A 1 377 ? 0.184 4.637 12.017 1.00 86.31 377 ALA A C 1
ATOM 2960 O O . ALA A 1 377 ? -0.738 4.096 12.626 1.00 86.31 377 ALA A O 1
ATOM 2961 N N . ARG A 1 378 ? 1.257 3.944 11.606 1.00 88.81 378 ARG A N 1
ATOM 2962 C CA . ARG A 1 378 ? 1.443 2.513 11.896 1.00 88.81 378 ARG A CA 1
ATOM 2963 C C . ARG A 1 378 ? 1.502 2.246 13.393 1.00 88.81 378 ARG A C 1
ATOM 2965 O O . ARG A 1 378 ? 0.802 1.359 13.874 1.00 88.81 378 ARG A O 1
ATOM 2972 N N . ASP A 1 379 ? 2.352 2.967 14.110 1.00 84.12 379 ASP A N 1
ATOM 2973 C CA . ASP A 1 379 ? 2.607 2.700 15.526 1.00 84.12 379 ASP A CA 1
ATOM 2974 C C . ASP A 1 379 ? 1.354 2.953 16.373 1.00 84.12 379 ASP A C 1
ATOM 2976 O O . ASP A 1 379 ? 1.040 2.166 17.270 1.00 84.12 379 ASP A O 1
ATOM 2980 N N . GLU A 1 380 ? 0.574 3.981 16.028 1.00 88.00 380 GLU A N 1
ATOM 2981 C CA . GLU A 1 380 ? -0.717 4.245 16.657 1.00 88.00 380 GLU A CA 1
ATOM 2982 C C . GLU A 1 380 ? -1.720 3.110 16.404 1.00 88.00 380 GLU A C 1
ATOM 2984 O O . GLU A 1 380 ? -2.335 2.614 17.353 1.00 88.00 380 GLU A O 1
ATOM 2989 N N . VAL A 1 381 ? -1.833 2.637 15.155 1.00 88.94 381 VAL A N 1
ATOM 2990 C CA . VAL A 1 381 ? -2.686 1.488 14.820 1.00 88.94 381 VAL A CA 1
ATOM 2991 C C . VAL A 1 381 ? -2.260 0.258 15.604 1.00 88.94 381 VAL A C 1
ATOM 2993 O O . VAL A 1 381 ? -3.111 -0.367 16.221 1.00 88.94 381 VAL A O 1
ATOM 2996 N N . LEU A 1 382 ? -0.970 -0.086 15.645 1.00 84.31 382 LEU A N 1
ATOM 2997 C CA . LEU A 1 382 ? -0.487 -1.270 16.365 1.00 84.31 382 LEU A CA 1
ATOM 2998 C C . LEU A 1 382 ? -0.774 -1.191 17.872 1.00 84.31 382 LEU A C 1
ATOM 3000 O O . LEU A 1 382 ? -1.167 -2.194 18.472 1.00 84.31 382 LEU A O 1
ATOM 3004 N N . LYS A 1 383 ? -0.644 -0.003 18.474 1.00 85.19 383 LYS A N 1
ATOM 3005 C CA . LYS A 1 383 ? -0.998 0.240 19.880 1.00 85.19 383 LYS A CA 1
ATOM 3006 C C . LYS A 1 383 ? -2.496 0.027 20.120 1.00 85.19 383 LYS A C 1
ATOM 3008 O O . LYS A 1 383 ? -2.886 -0.705 21.033 1.00 85.19 383 LYS A O 1
ATOM 3013 N N . GLN A 1 384 ? -3.336 0.633 19.282 1.00 85.06 384 GLN A N 1
ATOM 3014 C CA . GLN A 1 384 ? -4.794 0.599 19.420 1.00 85.06 384 GLN A CA 1
ATOM 3015 C C . GLN A 1 384 ? -5.404 -0.739 18.981 1.00 85.06 384 GLN A C 1
ATOM 3017 O O . GLN A 1 384 ? -6.447 -1.130 19.496 1.00 85.06 384 GLN A O 1
ATOM 3022 N N . MET A 1 385 ? -4.739 -1.491 18.101 1.00 80.94 385 MET A N 1
ATOM 3023 C CA . MET A 1 385 ? -5.185 -2.786 17.575 1.00 80.94 385 MET A CA 1
ATOM 3024 C C . MET A 1 385 ? -5.534 -3.768 18.698 1.00 80.94 385 MET A C 1
ATOM 3026 O O . MET A 1 385 ? -6.504 -4.513 18.606 1.00 80.94 385 MET A O 1
ATOM 3030 N N . SER A 1 386 ? -4.781 -3.729 19.799 1.00 76.75 386 SER A N 1
ATOM 3031 C CA . SER A 1 386 ? -5.035 -4.561 20.976 1.00 76.75 386 SER A CA 1
ATOM 3032 C C . SER A 1 386 ? -6.402 -4.314 21.639 1.00 76.75 386 SER A C 1
ATOM 3034 O O . SER A 1 386 ? -6.913 -5.235 22.281 1.00 76.75 386 SER A O 1
ATOM 3036 N N . ALA A 1 387 ? -6.981 -3.118 21.481 1.00 72.12 387 ALA A N 1
ATOM 3037 C CA . ALA A 1 387 ? -8.310 -2.738 21.966 1.00 72.12 387 ALA A CA 1
ATOM 3038 C C . ALA A 1 387 ? -9.422 -3.023 20.939 1.00 72.12 387 ALA A C 1
ATOM 3040 O O . ALA A 1 387 ? -10.545 -3.326 21.325 1.00 72.12 387 ALA A O 1
ATOM 3041 N N . VAL A 1 388 ? -9.100 -2.969 19.642 1.00 71.62 388 VAL A N 1
ATOM 3042 C CA . VAL A 1 388 ? -10.024 -3.291 18.532 1.00 71.62 388 VAL A CA 1
ATOM 3043 C C . VAL A 1 388 ? -10.298 -4.795 18.447 1.00 71.62 388 VAL A C 1
ATOM 3045 O O . VAL A 1 388 ? -11.375 -5.247 18.058 1.00 71.62 388 VAL A O 1
ATOM 3048 N N . ILE A 1 389 ? -9.294 -5.587 18.804 1.00 74.44 389 ILE A N 1
ATOM 3049 C CA . ILE A 1 389 ? -9.318 -7.034 18.699 1.00 74.44 389 ILE A CA 1
ATOM 3050 C C . ILE A 1 389 ? -9.865 -7.655 19.991 1.00 74.44 389 ILE A C 1
ATOM 3052 O O . ILE A 1 389 ? -9.223 -7.604 21.044 1.00 74.44 389 ILE A O 1
ATOM 3056 N N . ALA A 1 390 ? -11.024 -8.310 19.886 1.00 62.25 390 ALA A N 1
ATOM 3057 C CA . ALA A 1 390 ? -11.542 -9.171 20.947 1.00 62.25 390 ALA A CA 1
ATOM 3058 C C . ALA A 1 390 ? -10.617 -10.396 21.175 1.00 62.25 390 ALA A C 1
ATOM 3060 O O . ALA A 1 390 ? -9.992 -10.855 20.208 1.00 62.25 390 ALA A O 1
ATOM 3061 N N . PRO A 1 391 ? -10.533 -10.926 22.414 1.00 49.41 391 PRO A N 1
ATOM 3062 C CA . PRO A 1 391 ? -9.788 -12.150 22.736 1.00 49.41 391 PRO A CA 1
ATOM 3063 C C . PRO A 1 391 ? -10.038 -13.319 21.765 1.00 49.41 391 PRO A C 1
ATOM 3065 O O . PRO A 1 391 ? -11.210 -13.555 21.384 1.00 49.41 391 PRO A O 1
#

Organism: NCBI:txid93759

Nearest PDB structures (foldseek):
  6whl-assembly9_I  TM=7.974E-01  e=8.738E-18  Legionella pneumophila str. Paris
  6v6n-assembly4_D  TM=7.922E-01  e=7.092E-17  Agrobacterium tumefaciens
  6nhu-assembly1_C  TM=7.950E-01  e=5.422E-17  Agrobacterium fabrum str. C58
  6huh-assembly1_B  TM=7.619E-01  e=2.203E-15  Klebsiella pneumoniae
  4mll-assembly4_D  TM=7.611E-01  e=1.003E-12  Escherichia coli

Solvent-accessible surface area (backbone atoms only — not comparable to full-atom values): 22335 Å² total; per-residue (Å²): 88,69,67,37,49,29,61,75,71,73,32,71,76,86,86,86,85,88,88,89,81,90,83,91,83,64,86,71,59,54,57,58,51,49,51,52,54,47,55,51,47,48,55,51,49,35,52,50,43,50,21,50,55,52,42,50,54,55,47,61,75,35,103,71,63,51,57,50,41,35,51,46,55,49,49,52,54,48,47,51,45,44,62,76,55,61,73,54,64,77,84,45,50,65,55,48,53,50,50,49,52,49,52,61,72,62,37,64,69,48,82,54,63,68,56,52,50,51,52,32,53,52,44,46,49,53,48,53,68,72,61,51,84,82,69,91,72,80,88,75,82,88,83,77,87,84,80,88,80,81,95,70,84,84,76,82,77,68,83,69,82,86,65,55,79,35,29,22,37,42,30,31,47,54,70,62,72,88,79,55,84,79,50,74,67,65,84,86,70,81,81,54,95,89,53,67,82,74,85,59,67,75,55,75,57,43,78,50,55,72,48,41,75,60,64,41,47,45,22,50,36,48,54,59,59,52,38,34,55,18,49,47,68,73,37,58,62,51,73,57,29,52,69,57,48,50,51,49,36,54,72,57,58,49,48,72,54,36,57,81,74,28,54,50,63,64,29,73,77,52,43,25,37,41,37,45,52,20,26,33,17,47,49,45,49,38,57,43,45,40,32,59,79,67,64,69,51,101,60,50,71,67,8,55,56,50,38,54,62,73,27,50,41,101,52,69,60,97,76,24,44,33,29,47,33,50,11,57,48,33,62,61,61,88,75,50,77,36,62,40,44,26,26,6,27,22,36,38,37,35,37,46,90,90,49,41,34,32,32,22,28,41,37,21,34,72,50,72,63,84,72,52,43,12,58,50,30,38,53,52,47,64,64,48,43,68,76,53,50,78,135

Radius of gyration: 22.83 Å; Cα contacts (8 Å, |Δi|>4): 565; chains: 1; bounding box: 67×45×65 Å

Secondary structure (DSSP, 8-state):
-HHHHHHHHT----------------TTHHHHHHHHHHHHHHHHHHHHHHHHHHHHHHHHTSTT--HHHHHHHHHHHHHHHHHHTT-S-GGGHHHHHHHHHHHHHH-TT---HHHHHHHHHHHHHHHHHHH-S--TTTTS------------------------SEEEEEEEE---GGG-SS-S--TTS---TTS------S-EEEEEES-SS--B--GGGGHHHHHHHHHHHTS-HHHH-HHHHHHHHHHHT-TT----SS-TTS-TTS-TTSSSS--B-HHHHHHHHHHHHHT-SSS-HHHHHHHHHHHEEEEEETTEEEEEEEEEE-S-STT---STT-EEEEEEEEEETTEEEEEEEEEE-SS--SS-HHHHHHHHHHHHHHHHS--

InterPro domains:
  IPR001460 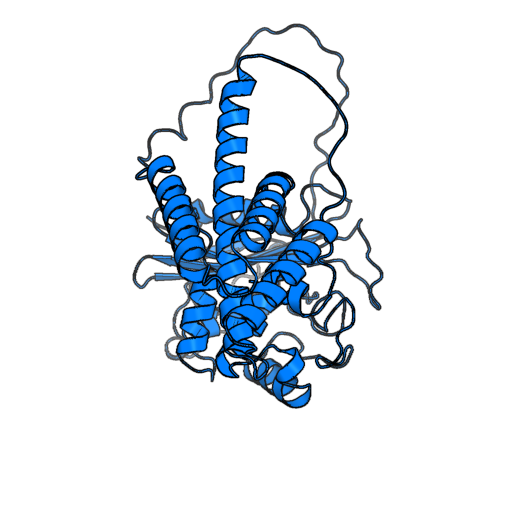Penicillin-binding protein, transpeptidase [PF00905] (236-385)
  IPR002137 Beta-lactamase, class-D active site [PS00337] (218-228)
  IPR012338 Beta-lactamase/transpeptidase-like [G3DSA:3.40.710.10] (198-235)
  IPR012338 Beta-lactamase/transpeptidase-like [G3DSA:3.40.710.10] (236-390)
  IPR012338 Beta-lactamase/transpeptidase-like [SSF56601] (201-382)

Foldseek 3Di:
DVLLVCLVVVFFDPDDPDDDDDDDDDDPVVVVVVVVVVLLLLVLQLVVLVSLLVSLVLQCLDPQCPDQLSSLVSLLSSLVSCQVRVSGPPSCNVVSVVVNVVSVVCDSNDRCSVVSVVSSVVSVVVSDVVVDDDDPPDPPPPDDDDPDDDDDDDPPPDPPPFDFPWKWKWKFWLDDVVVPPDDQPPPPPDPPPQFDDAGDDHGTLDIDIDDQADWDQQAFQCVLLQLLLCQQVVHHQLVCWQVNVLVSLVLLVQAPSDQPFATSVCRHNHGCRAQHDRIHGFNSLQVSQSCLVVVVGPGDPRSSVVSQVVQWDPDAQVQKTWGWDKGKHAHDHDPDGDQQFIKIKIWTWIDDPPIIMTMIIMTTHNGHDPPGRNVVRVVVCSVCVNSSDDD

pLDDT: mean 70.71, std 22.19, range [19.91, 97.12]

Sequence (391 aa):
MLVALAIVTGARPIMFDLLFTSMHTGGREKRQMKSQEMLQNYSQRVHFYYCILVALKLYVNSKKSGGVRGKNNFLLKWLRNAQNNTIFHPDITSEIEWLRGKIISAGPDADLEPMLQYVYETAKRAETLRLGPVSTSTLINNQQPAQNAPAATQVNARAQDYNPLITAYIAVEAKNAADDKGMWRDQSLDAQPDRVQCPFSGKVLLESGNDCSREVTPASTFKIAISLMGFDAGQVVKKIGQHRFEDYVKAFAYGNEDVSAVDVSAPGQNGVWVMSSLQISPVQQIGFLRKVVNRELHVNKHAYDMTDNITRYDVSVKGWTVHGKTGTGSPGKNNQYDPHHAYGWYVGWATKGRKKIVFAKLIQDEQVLTPNAGLRARDEVLKQMSAVIAP

Mean predicted aligned error: 16.38 Å